Protein AF-0000000075105221 (afdb_homodimer)

InterPro domains:
  IPR057589 PLOD1-3-like, GT domain [PF25342] (56-135)

Structure (mmCIF, N/CA/C/O backbone):
data_AF-0000000075105221-model_v1
#
loop_
_entity.id
_entity.type
_entity.pdbx_description
1 polymer 'PLOD1-3-like GT domain-containing protein'
#
loop_
_atom_site.group_PDB
_atom_site.id
_atom_site.type_symbol
_atom_site.label_atom_id
_atom_site.label_alt_id
_atom_site.label_comp_id
_atom_site.label_asym_id
_atom_site.label_entity_id
_atom_site.label_seq_id
_atom_site.pdbx_PDB_ins_code
_atom_site.Cartn_x
_atom_site.Cartn_y
_atom_site.Cartn_z
_atom_site.occupancy
_atom_site.B_iso_or_equiv
_atom_site.auth_seq_id
_atom_site.auth_comp_id
_atom_site.auth_asym_id
_atom_site.auth_atom_id
_atom_site.pdbx_PDB_model_num
ATOM 1 N N . MET A 1 1 ? -8.367 0.616 -33.906 1 37.06 1 MET A N 1
ATOM 2 C CA . MET A 1 1 ? -8.383 0.169 -32.531 1 37.06 1 MET A CA 1
ATOM 3 C C . MET A 1 1 ? -7.523 -1.08 -32.344 1 37.06 1 MET A C 1
ATOM 5 O O . MET A 1 1 ? -7.695 -2.064 -33.062 1 37.06 1 MET A O 1
ATOM 9 N N . ILE A 1 2 ? -6.281 -0.982 -32.156 1 47 2 ILE A N 1
ATOM 10 C CA . ILE A 1 2 ? -5.488 -2.199 -32.031 1 47 2 ILE A CA 1
ATOM 11 C C . ILE A 1 2 ? -6.273 -3.262 -31.266 1 47 2 ILE A C 1
ATOM 13 O O . ILE A 1 2 ? -6.762 -3.008 -30.172 1 47 2 ILE A O 1
ATOM 17 N N . PRO A 1 3 ? -6.555 -4.254 -31.953 1 72 3 PRO A N 1
ATOM 18 C CA . PRO A 1 3 ? -7.434 -5.23 -31.312 1 72 3 PRO A CA 1
ATOM 19 C C . PRO A 1 3 ? -6.883 -5.734 -29.984 1 72 3 PRO A C 1
ATOM 21 O O . PRO A 1 3 ? -5.672 -5.922 -29.844 1 72 3 PRO A O 1
ATOM 24 N N . GLY A 1 4 ? -7.59 -5.633 -28.906 1 87.56 4 GLY A N 1
ATOM 25 C CA . GLY A 1 4 ? -7.234 -6.094 -27.578 1 87.56 4 GLY A CA 1
ATOM 26 C C . GLY A 1 4 ? -6.957 -7.586 -27.516 1 87.56 4 GLY A C 1
ATOM 27 O O . GLY A 1 4 ? -7.25 -8.312 -28.469 1 87.56 4 GLY A O 1
ATOM 28 N N . PHE A 1 5 ? -6.195 -8.102 -26.688 1 94.69 5 PHE A N 1
ATOM 29 C CA . PHE A 1 5 ? -5.887 -9.508 -26.422 1 94.69 5 PHE A CA 1
ATOM 30 C C . PHE A 1 5 ? -7.164 -10.32 -26.266 1 94.69 5 PHE A C 1
ATOM 32 O O . PHE A 1 5 ? -8.094 -9.891 -25.578 1 94.69 5 PHE A O 1
ATOM 39 N N . VAL A 1 6 ? -7.223 -11.469 -27.031 1 94.75 6 VAL A N 1
ATOM 40 C CA . VAL A 1 6 ? -8.328 -12.406 -26.906 1 94.75 6 VAL A CA 1
ATOM 41 C C . VAL A 1 6 ? -7.801 -13.773 -26.469 1 94.75 6 VAL A C 1
ATOM 43 O O . VAL A 1 6 ? -7.09 -14.438 -27.234 1 94.75 6 VAL A O 1
ATOM 46 N N . PRO A 1 7 ? -8.156 -14.18 -25.328 1 94.69 7 PRO A N 1
ATOM 47 C CA . PRO A 1 7 ? -7.684 -15.492 -24.875 1 94.69 7 PRO A CA 1
ATOM 48 C C . PRO A 1 7 ? -8.227 -16.641 -25.734 1 94.69 7 PRO A C 1
ATOM 50 O O . PRO A 1 7 ? -9.383 -16.609 -26.141 1 94.69 7 PRO A O 1
ATOM 53 N N . ARG A 1 8 ? -7.457 -17.641 -25.984 1 95.19 8 ARG A N 1
ATOM 54 C CA . ARG A 1 8 ? -7.824 -18.812 -26.781 1 95.19 8 ARG A CA 1
ATOM 55 C C . ARG A 1 8 ? -8.562 -19.844 -25.938 1 95.19 8 ARG A C 1
ATOM 57 O O . ARG A 1 8 ? -9.664 -20.266 -26.281 1 95.19 8 ARG A O 1
ATOM 64 N N . LYS A 1 9 ? -7.895 -20.219 -24.891 1 92.12 9 LYS A N 1
ATOM 65 C CA . LYS A 1 9 ? -8.414 -21.25 -24 1 92.12 9 LYS A CA 1
ATOM 66 C C . LYS A 1 9 ? -8.008 -20.969 -22.547 1 92.12 9 LYS A C 1
ATOM 68 O O . LYS A 1 9 ? -6.918 -20.453 -22.297 1 92.12 9 LYS A O 1
ATOM 73 N N . LEU A 1 10 ? -9 -21.297 -21.656 1 93.62 10 LEU A N 1
ATOM 74 C CA . LEU A 1 10 ? -8.703 -21.188 -20.234 1 93.62 10 LEU A CA 1
ATOM 75 C C . LEU A 1 10 ? -8.242 -22.531 -19.672 1 93.62 10 LEU A C 1
ATOM 77 O O . LEU A 1 10 ? -8.891 -23.547 -19.891 1 93.62 10 LEU A O 1
ATOM 81 N N . ARG A 1 11 ? -7.133 -22.531 -18.984 1 93.12 11 ARG A N 1
ATOM 82 C CA . ARG A 1 11 ? -6.559 -23.734 -18.375 1 93.12 11 ARG A CA 1
ATOM 83 C C . ARG A 1 11 ? -6.387 -23.562 -16.875 1 93.12 11 ARG A C 1
ATOM 85 O O . ARG A 1 11 ? -6.121 -22.453 -16.391 1 93.12 11 ARG A O 1
ATOM 92 N N . PHE A 1 12 ? -6.484 -24.656 -16.172 1 93.31 12 PHE A N 1
ATOM 93 C CA . PHE A 1 12 ? -6.332 -24.672 -14.727 1 93.31 12 PHE A CA 1
ATOM 94 C C . PHE A 1 12 ? -5.121 -25.5 -14.32 1 93.31 12 PHE A C 1
ATOM 96 O O . PHE A 1 12 ? -4.953 -26.625 -14.781 1 93.31 12 PHE A O 1
ATOM 103 N N . LEU A 1 13 ? -4.309 -24.859 -13.516 1 95 13 LEU A N 1
ATOM 104 C CA . LEU A 1 13 ? -3.031 -25.469 -13.156 1 95 13 LEU A CA 1
ATOM 105 C C . LEU A 1 13 ? -2.777 -25.344 -11.656 1 95 13 LEU A C 1
ATOM 107 O O . LEU A 1 13 ? -3.119 -24.344 -11.039 1 95 13 LEU A O 1
ATOM 111 N N . THR A 1 14 ? -2.252 -26.406 -11.047 1 93.75 14 THR A N 1
ATOM 112 C CA . THR A 1 14 ? -1.795 -26.344 -9.664 1 93.75 14 THR A CA 1
ATOM 113 C C . THR A 1 14 ? -0.532 -27.188 -9.477 1 93.75 14 THR A C 1
ATOM 115 O O . THR A 1 14 ? -0.068 -27.844 -10.406 1 93.75 14 THR A O 1
ATOM 118 N N . LEU A 1 15 ? 0.115 -27 -8.359 1 92 15 LEU A N 1
ATOM 119 C CA . LEU A 1 15 ? 1.214 -27.859 -7.941 1 92 15 LEU A CA 1
ATOM 120 C C . LEU A 1 15 ? 0.871 -28.578 -6.645 1 92 15 LEU A C 1
ATOM 122 O O . LEU A 1 15 ? 0.549 -27.938 -5.637 1 92 15 LEU A O 1
ATOM 126 N N . ALA A 1 16 ? 0.921 -29.812 -6.668 1 89.12 16 ALA A N 1
ATOM 127 C CA . ALA A 1 16 ? 0.623 -30.641 -5.5 1 89.12 16 ALA A CA 1
ATOM 128 C C . ALA A 1 16 ? 1.692 -31.703 -5.293 1 89.12 16 ALA A C 1
ATOM 130 O O . ALA A 1 16 ? 1.478 -32.875 -5.609 1 89.12 16 ALA A O 1
ATOM 131 N N . ASP A 1 17 ? 2.777 -31.344 -4.625 1 78.12 17 ASP A N 1
ATOM 132 C CA . ASP A 1 17 ? 3.885 -32.281 -4.445 1 78.12 17 ASP A CA 1
ATOM 133 C C . ASP A 1 17 ? 3.646 -33.188 -3.242 1 78.12 17 ASP A C 1
ATOM 135 O O . ASP A 1 17 ? 4.461 -34.062 -2.953 1 78.12 17 ASP A O 1
ATOM 139 N N . ASN A 1 18 ? 2.602 -32.906 -2.496 1 74.88 18 ASN A N 1
ATOM 140 C CA . ASN A 1 18 ? 2.158 -33.781 -1.407 1 74.88 18 ASN A CA 1
ATOM 141 C C . ASN A 1 18 ? 0.746 -34.312 -1.648 1 74.88 18 ASN A C 1
ATOM 143 O O . ASN A 1 18 ? -0.181 -33.531 -1.87 1 74.88 18 ASN A O 1
ATOM 147 N N . PRO A 1 19 ? 0.778 -35.688 -1.646 1 72.12 19 PRO A N 1
ATOM 148 C CA . PRO A 1 19 ? -0.562 -36.219 -1.884 1 72.12 19 PRO A CA 1
ATOM 149 C C . PRO A 1 19 ? -1.509 -36 -0.708 1 72.12 19 PRO A C 1
ATOM 151 O O . PRO A 1 19 ? -1.318 -36.562 0.365 1 72.12 19 PRO A O 1
ATOM 154 N N . ARG A 1 20 ? -2.248 -34.938 -0.75 1 77.5 20 ARG A N 1
ATOM 155 C CA . ARG A 1 20 ? -3.279 -34.656 0.242 1 77.5 20 ARG A CA 1
ATOM 156 C C . ARG A 1 20 ? -4.672 -34.719 -0.382 1 77.5 20 ARG A C 1
ATOM 158 O O . ARG A 1 20 ? -4.852 -34.344 -1.544 1 77.5 20 ARG A O 1
ATOM 165 N N . PRO A 1 21 ? -5.586 -35.219 0.44 1 75.81 21 PRO A N 1
ATOM 166 C CA . PRO A 1 21 ? -6.926 -35.344 -0.131 1 75.81 21 PRO A CA 1
ATOM 167 C C . PRO A 1 21 ? -7.559 -34 -0.461 1 75.81 21 PRO A C 1
ATOM 169 O O . PRO A 1 21 ? -8.516 -33.938 -1.237 1 75.81 21 PRO A O 1
ATOM 172 N N . ASP A 1 22 ? -7 -32.938 0.027 1 76.5 22 ASP A N 1
ATOM 173 C CA . ASP A 1 22 ? -7.566 -31.594 -0.161 1 76.5 22 ASP A CA 1
ATOM 174 C C . ASP A 1 22 ? -7.527 -31.188 -1.632 1 76.5 22 ASP A C 1
ATOM 176 O O . ASP A 1 22 ? -8.281 -30.312 -2.057 1 76.5 22 ASP A O 1
ATOM 180 N N . ILE A 1 23 ? -6.754 -31.875 -2.379 1 82.38 23 ILE A N 1
ATOM 181 C CA . ILE A 1 23 ? -6.66 -31.578 -3.803 1 82.38 23 ILE A CA 1
ATOM 182 C C . ILE A 1 23 ? -7.98 -31.906 -4.492 1 82.38 23 ILE A C 1
ATOM 184 O O . ILE A 1 23 ? -8.328 -31.312 -5.508 1 82.38 23 ILE A O 1
ATOM 188 N N . CYS A 1 24 ? -8.656 -32.844 -3.889 1 80.06 24 CYS A N 1
ATOM 189 C CA . CYS A 1 24 ? -9.914 -33.281 -4.473 1 80.06 24 CYS A CA 1
ATOM 190 C C . CYS A 1 24 ? -10.945 -32.188 -4.516 1 80.06 24 CYS A C 1
ATOM 192 O O . CYS A 1 24 ? -11.734 -32.094 -5.453 1 80.06 24 CYS A O 1
ATOM 194 N N . LEU A 1 25 ? -10.906 -31.375 -3.545 1 78.94 25 LEU A N 1
ATOM 195 C CA . LEU A 1 25 ? -11.836 -30.25 -3.504 1 78.94 25 LEU A CA 1
ATOM 196 C C . LEU A 1 25 ? -11.555 -29.266 -4.637 1 78.94 25 LEU A C 1
ATOM 198 O O . LEU A 1 25 ? -12.477 -28.828 -5.324 1 78.94 25 LEU A O 1
ATOM 202 N N . LEU A 1 26 ? -10.352 -28.922 -4.801 1 82.88 26 LEU A N 1
ATOM 203 C CA . LEU A 1 26 ? -9.961 -28.016 -5.875 1 82.88 26 LEU A CA 1
ATOM 204 C C . LEU A 1 26 ? -10.281 -28.625 -7.238 1 82.88 26 LEU A C 1
ATOM 206 O O . LEU A 1 26 ? -10.883 -27.953 -8.094 1 82.88 26 LEU A O 1
ATOM 210 N N . ALA A 1 27 ? -9.961 -29.812 -7.395 1 81.38 27 ALA A N 1
ATOM 211 C CA . ALA A 1 27 ? -10.211 -30.5 -8.664 1 81.38 27 ALA A CA 1
ATOM 212 C C . ALA A 1 27 ? -11.703 -30.578 -8.961 1 81.38 27 ALA A C 1
ATOM 214 O O . ALA A 1 27 ? -12.141 -30.297 -10.078 1 81.38 27 ALA A O 1
ATOM 215 N N . ALA A 1 28 ? -12.406 -30.922 -7.996 1 77 28 ALA A N 1
ATOM 216 C CA . ALA A 1 28 ? -13.852 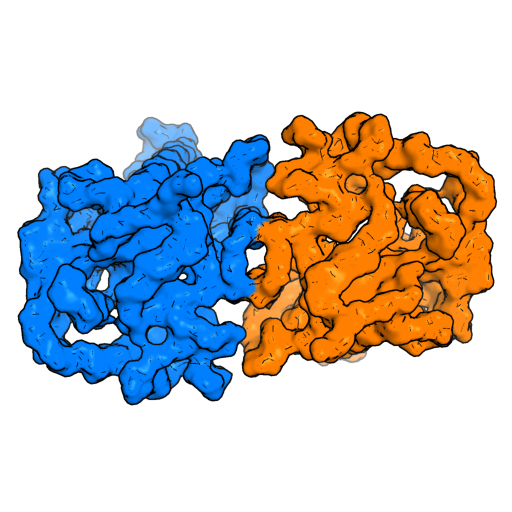-31.047 -8.148 1 77 28 ALA A CA 1
ATOM 217 C C . ALA A 1 28 ? -14.492 -29.703 -8.469 1 77 28 ALA A C 1
ATOM 219 O O . ALA A 1 28 ? -15.438 -29.625 -9.258 1 77 28 ALA A O 1
ATOM 220 N N . SER A 1 29 ? -14.008 -28.766 -7.848 1 75.56 29 SER A N 1
ATOM 221 C CA . SER A 1 29 ? -14.578 -27.422 -8.047 1 75.56 29 SER A CA 1
ATOM 222 C C . SER A 1 29 ? -14.281 -26.906 -9.453 1 75.56 29 SER A C 1
ATOM 224 O O . SER A 1 29 ? -15.117 -26.219 -10.055 1 75.56 29 SER A O 1
ATOM 226 N N . VAL A 1 30 ? -13.203 -27.188 -9.961 1 74.75 30 VAL A N 1
ATOM 227 C CA . VAL A 1 30 ? -12.828 -26.797 -11.312 1 74.75 30 VAL A CA 1
ATOM 228 C C . VAL A 1 30 ? -13.641 -27.594 -12.328 1 74.75 30 VAL A C 1
ATOM 230 O O . VAL A 1 30 ? -14.109 -27.047 -13.328 1 74.75 30 VAL A O 1
ATOM 233 N N . PHE A 1 31 ? -13.836 -28.812 -12.008 1 69.44 31 PHE A N 1
ATOM 234 C CA . PHE A 1 31 ? -14.547 -29.719 -12.898 1 69.44 31 PHE A CA 1
ATOM 235 C C . PHE A 1 31 ? -16.016 -29.344 -12.992 1 69.44 31 PHE A C 1
ATOM 237 O O . PHE A 1 31 ? -16.641 -29.5 -14.047 1 69.44 31 PHE A O 1
ATOM 244 N N . ALA A 1 32 ? -16.609 -28.891 -11.977 1 59.38 32 ALA A N 1
ATOM 245 C CA . ALA A 1 32 ? -18.047 -28.672 -11.844 1 59.38 32 ALA A CA 1
ATOM 246 C C . ALA A 1 32 ? -18.516 -27.562 -12.789 1 59.38 32 ALA A C 1
ATOM 248 O O . ALA A 1 32 ? -19.656 -27.562 -13.234 1 59.38 32 ALA A O 1
ATOM 249 N N . TYR A 1 33 ? -17.891 -26.625 -12.93 1 55.5 33 TYR A N 1
ATOM 250 C CA . TYR A 1 33 ? -18.422 -25.516 -13.727 1 55.5 33 TYR A CA 1
ATOM 251 C C . TYR A 1 33 ? -18.25 -25.781 -15.211 1 55.5 33 TYR A C 1
ATOM 253 O O . TYR A 1 33 ? -19.141 -25.5 -16.016 1 55.5 33 TYR A O 1
ATOM 261 N N . GLU A 1 34 ? -16.984 -26.078 -15.672 1 52.94 34 GLU A N 1
ATOM 262 C CA . GLU A 1 34 ? -16.875 -26.344 -17.094 1 52.94 34 GLU A CA 1
ATOM 263 C C . GLU A 1 34 ? -16.578 -27.812 -17.375 1 52.94 34 GLU A C 1
ATOM 265 O O . GLU A 1 34 ? -15.531 -28.328 -16.969 1 52.94 34 GLU A O 1
ATOM 270 N N . SER A 1 35 ? -17.594 -28.578 -17.641 1 53.22 35 SER A N 1
ATOM 271 C CA . SER A 1 35 ? -17.406 -30 -17.938 1 53.22 35 SER A CA 1
ATOM 272 C C . SER A 1 35 ? -16.125 -30.234 -18.734 1 53.22 35 SER A C 1
ATOM 274 O O . SER A 1 35 ? -15.562 -31.328 -18.703 1 53.22 35 SER A O 1
ATOM 276 N N . SER A 1 36 ? -15.672 -29.125 -19.281 1 62.28 36 SER A N 1
ATOM 277 C CA . SER A 1 36 ? -14.516 -29.375 -20.156 1 62.28 36 SER A CA 1
ATOM 278 C C . SER A 1 36 ? -13.227 -28.875 -19.516 1 62.28 36 SER A C 1
ATOM 280 O O . SER A 1 36 ? -12.141 -29.094 -20.047 1 62.28 36 SER A O 1
ATOM 282 N N . SER A 1 37 ? -13.391 -28.422 -18.234 1 75.81 37 SER A N 1
ATOM 283 C CA . SER A 1 37 ? -12.156 -27.922 -17.641 1 75.81 37 SER A CA 1
ATOM 284 C C . SER A 1 37 ? -11.562 -28.953 -16.688 1 75.81 37 SER A C 1
ATOM 286 O O . SER A 1 37 ? -12.281 -29.562 -15.898 1 75.81 37 SER A O 1
ATOM 288 N N . VAL A 1 38 ? -10.391 -29.312 -16.906 1 85.56 38 VAL A N 1
ATOM 289 C CA . VAL A 1 38 ? -9.672 -30.266 -16.078 1 85.56 38 VAL A CA 1
ATOM 290 C C . VAL A 1 38 ? -8.516 -29.562 -15.359 1 85.56 38 VAL A C 1
ATOM 292 O O . VAL A 1 38 ? -7.805 -28.75 -15.953 1 85.56 38 VAL A O 1
ATOM 295 N N . LEU A 1 39 ? -8.445 -29.906 -14.07 1 91.25 39 LEU A N 1
ATOM 296 C CA . LEU A 1 39 ? -7.312 -29.391 -13.297 1 91.25 39 LEU A CA 1
ATOM 297 C C . LEU A 1 39 ? -6.027 -30.125 -13.672 1 91.25 39 LEU A C 1
ATOM 299 O O . LEU A 1 39 ? -5.949 -31.344 -13.57 1 91.25 39 LEU A O 1
ATOM 303 N N . ASN A 1 40 ? -5.059 -29.359 -14.227 1 94.31 40 ASN A N 1
ATOM 304 C CA . ASN A 1 40 ? -3.721 -29.906 -14.438 1 94.31 40 ASN A CA 1
ATOM 305 C C . ASN A 1 40 ? -2.877 -29.812 -13.172 1 94.31 40 ASN A C 1
ATOM 307 O O . ASN A 1 40 ? -2.744 -28.75 -12.578 1 94.31 40 ASN A O 1
ATOM 311 N N . VAL A 1 41 ? -2.297 -30.938 -12.758 1 94.38 41 VAL A N 1
ATOM 312 C CA . VAL A 1 41 ? -1.567 -30.984 -11.492 1 94.38 41 VAL A CA 1
ATOM 313 C C . VAL A 1 41 ? -0.091 -31.281 -11.766 1 94.38 41 VAL A C 1
ATOM 315 O O . VAL A 1 41 ? 0.251 -32.312 -12.367 1 94.38 41 VAL A O 1
ATOM 318 N N . LEU A 1 42 ? 0.768 -30.375 -11.305 1 94.56 42 LEU A N 1
ATOM 319 C CA . LEU A 1 42 ? 2.215 -30.547 -11.375 1 94.56 42 LEU A CA 1
ATOM 320 C C . LEU A 1 42 ? 2.756 -31.172 -10.094 1 94.56 42 LEU A C 1
ATOM 322 O O . LEU A 1 42 ? 2.205 -30.953 -9.016 1 94.56 42 LEU A O 1
ATOM 326 N N . GLY A 1 43 ? 3.844 -31.891 -10.289 1 90.75 43 GLY A N 1
ATOM 327 C CA . GLY A 1 43 ? 4.578 -32.406 -9.148 1 90.75 43 GLY A CA 1
ATOM 328 C C . GLY A 1 43 ? 3.76 -33.344 -8.289 1 90.75 43 GLY A C 1
ATOM 329 O O . GLY A 1 43 ? 4.066 -33.562 -7.109 1 90.75 43 GLY A O 1
ATOM 330 N N . TRP A 1 44 ? 2.75 -33.875 -8.836 1 88.94 44 TRP A N 1
ATOM 331 C CA . TRP A 1 44 ? 1.821 -34.719 -8.109 1 88.94 44 TRP A CA 1
ATOM 332 C C . TRP A 1 44 ? 2.553 -35.906 -7.473 1 88.94 44 TRP A C 1
ATOM 334 O O . TRP A 1 44 ? 3.408 -36.531 -8.109 1 88.94 44 TRP A O 1
ATOM 344 N N . ASN A 1 45 ? 2.133 -36.188 -6.168 1 85.12 45 ASN A N 1
ATOM 345 C CA . ASN A 1 45 ? 2.52 -37.406 -5.48 1 85.12 45 ASN A CA 1
ATOM 346 C C . ASN A 1 45 ? 4.031 -37.594 -5.488 1 85.12 45 ASN A C 1
ATOM 348 O O . ASN A 1 45 ? 4.523 -38.656 -5.906 1 85.12 45 ASN A O 1
ATOM 352 N N . TYR A 1 46 ? 4.762 -36.5 -5.238 1 83.94 46 TYR A N 1
ATOM 353 C CA . TYR A 1 46 ? 6.203 -36.469 -5.016 1 83.94 46 TYR A CA 1
ATOM 354 C C . TYR A 1 46 ? 6.961 -36.75 -6.309 1 83.94 46 TYR A C 1
ATOM 356 O O . TYR A 1 46 ? 7.969 -37.469 -6.309 1 83.94 46 TYR A O 1
ATOM 364 N N . SER A 1 47 ? 6.445 -36.344 -7.363 1 87.88 47 SER A N 1
ATOM 365 C CA . SER A 1 47 ? 7.148 -36.469 -8.633 1 87.88 47 SER A CA 1
ATOM 366 C C . SER A 1 47 ? 8.539 -35.844 -8.57 1 87.88 47 SER A C 1
ATOM 368 O O . SER A 1 47 ? 8.703 -34.75 -8.016 1 87.88 47 SER A O 1
ATOM 370 N N . SER A 1 48 ? 9.5 -36.5 -9.156 1 87.06 48 SER A N 1
ATOM 371 C CA . SER A 1 48 ? 10.867 -36 -9.211 1 87.06 48 SER A CA 1
ATOM 372 C C . SER A 1 48 ? 11.289 -35.688 -10.641 1 87.06 48 SER A C 1
ATOM 374 O O . SER A 1 48 ? 12.383 -35.156 -10.875 1 87.06 48 SER A O 1
ATOM 376 N N . THR A 1 49 ? 10.375 -36.062 -11.578 1 91.25 49 THR A N 1
ATOM 377 C CA . THR A 1 49 ? 10.656 -35.812 -12.992 1 91.25 49 THR A CA 1
ATOM 378 C C . THR A 1 49 ? 9.531 -35.031 -13.641 1 91.25 49 THR A C 1
ATOM 380 O O . THR A 1 49 ? 8.367 -35.156 -13.273 1 91.25 49 THR A O 1
ATOM 383 N N . PHE A 1 50 ? 9.922 -34.25 -14.633 1 95.06 50 PHE A N 1
ATOM 384 C CA . PHE A 1 50 ? 8.953 -33.5 -15.414 1 95.06 50 PHE A CA 1
ATOM 385 C C . PHE A 1 50 ? 8.258 -34.406 -16.422 1 95.06 50 PHE A C 1
ATOM 387 O O . PHE A 1 50 ? 8.594 -35.594 -16.531 1 95.06 50 PHE A O 1
ATOM 394 N N . PHE A 1 51 ? 7.289 -33.844 -17.125 1 95.81 51 PHE A N 1
ATOM 395 C CA . PHE A 1 51 ? 6.473 -34.656 -18.031 1 95.81 51 PHE A CA 1
ATOM 396 C C . PHE A 1 51 ? 7.316 -35.188 -19.188 1 95.81 51 PHE A C 1
ATOM 398 O O . PHE A 1 51 ? 6.926 -36.156 -19.859 1 95.81 51 PHE A O 1
ATOM 405 N N . ASP A 1 52 ? 8.469 -34.594 -19.5 1 96.31 52 ASP A N 1
ATOM 406 C CA . ASP A 1 52 ? 9.305 -35.031 -20.609 1 96.31 52 ASP A CA 1
ATOM 407 C C . ASP A 1 52 ? 10.43 -35.938 -20.125 1 96.31 52 ASP A C 1
ATOM 409 O O . ASP A 1 52 ? 11.344 -36.281 -20.875 1 96.31 52 ASP A O 1
ATOM 413 N N . GLY A 1 53 ? 10.477 -36.25 -18.922 1 94.06 53 GLY A N 1
ATOM 414 C CA . GLY A 1 53 ? 11.43 -37.188 -18.359 1 94.06 53 GLY A CA 1
ATOM 415 C C . GLY A 1 53 ? 12.664 -36.531 -17.781 1 94.06 53 GLY A C 1
ATOM 416 O O . GLY A 1 53 ? 13.438 -37.156 -17.078 1 94.06 53 GLY A O 1
ATOM 417 N N . THR A 1 54 ? 12.805 -35.281 -17.969 1 94.56 54 THR A N 1
ATOM 418 C CA . THR A 1 54 ? 13.953 -34.562 -17.422 1 94.56 54 THR A CA 1
ATOM 419 C C . THR A 1 54 ? 13.719 -34.219 -15.961 1 94.56 54 THR A C 1
ATOM 421 O O . THR A 1 54 ? 12.617 -34.406 -15.438 1 94.56 54 THR A O 1
ATOM 424 N N . THR A 1 55 ? 14.773 -33.781 -15.242 1 90.44 55 THR A N 1
ATOM 425 C CA . THR A 1 55 ? 14.703 -33.469 -13.812 1 90.44 55 THR A CA 1
ATOM 426 C C . THR A 1 55 ? 15.523 -32.219 -13.477 1 90.44 55 THR A C 1
ATOM 428 O O . THR A 1 55 ? 16.344 -31.781 -14.273 1 90.44 55 THR A O 1
ATOM 431 N N . CYS A 1 56 ? 15.195 -31.609 -12.367 1 84.56 56 CYS A N 1
ATOM 432 C CA . CYS A 1 56 ? 15.992 -30.5 -11.859 1 84.56 56 CYS A CA 1
ATOM 433 C C . CYS A 1 56 ? 16.984 -30.969 -10.805 1 84.56 56 CYS A C 1
ATOM 435 O O . CYS A 1 56 ? 17.516 -30.172 -10.039 1 84.56 56 CYS A O 1
ATOM 437 N N . GLY A 1 57 ? 17.172 -32.188 -10.719 1 79.06 57 GLY A N 1
ATOM 438 C CA . GLY A 1 57 ? 18.141 -32.781 -9.797 1 79.06 57 GLY A CA 1
ATOM 439 C C . GLY A 1 57 ? 17.766 -32.562 -8.344 1 79.06 57 GLY A C 1
ATOM 440 O O . GLY A 1 57 ? 16.641 -32.875 -7.938 1 79.06 57 GLY A O 1
ATOM 441 N N . GLN A 1 58 ? 18.703 -31.984 -7.609 1 69.94 58 GLN A N 1
ATOM 442 C CA . GLN A 1 58 ? 18.484 -31.781 -6.184 1 69.94 58 GLN A CA 1
ATOM 443 C C . GLN A 1 58 ? 17.344 -30.812 -5.93 1 69.94 58 GLN A C 1
ATOM 445 O O . GLN A 1 58 ? 16.672 -30.875 -4.898 1 69.94 58 GLN A O 1
ATOM 450 N N . GLY A 1 59 ? 17.156 -29.953 -6.84 1 70.69 59 GLY A N 1
ATOM 451 C CA . GLY A 1 59 ? 16.078 -29 -6.723 1 70.69 59 GLY A CA 1
ATOM 452 C C . GLY A 1 59 ? 14.703 -29.641 -6.781 1 70.69 59 GLY A C 1
ATOM 453 O O . GLY A 1 59 ? 13.711 -29.047 -6.34 1 70.69 59 GLY A O 1
ATOM 454 N N . CYS A 1 60 ? 14.633 -30.828 -7.34 1 71.06 60 CYS A N 1
ATOM 455 C CA . CYS A 1 60 ? 13.375 -31.562 -7.504 1 71.06 60 CYS A CA 1
ATOM 456 C C . CYS A 1 60 ? 13.227 -32.625 -6.434 1 71.06 60 CYS A C 1
ATOM 458 O O . CYS A 1 60 ? 12.25 -33.375 -6.445 1 71.06 60 CYS A O 1
ATOM 460 N N . ALA A 1 61 ? 14.289 -32.781 -5.578 1 64 61 ALA A N 1
ATOM 461 C CA . ALA A 1 61 ? 14.25 -33.875 -4.609 1 64 61 ALA A CA 1
ATOM 462 C C . ALA A 1 61 ? 13.164 -33.625 -3.562 1 64 61 ALA A C 1
ATOM 464 O O . ALA A 1 61 ? 12.938 -32.5 -3.139 1 64 61 ALA A O 1
ATOM 465 N N . ASP A 1 62 ? 12.273 -34.688 -3.379 1 59.31 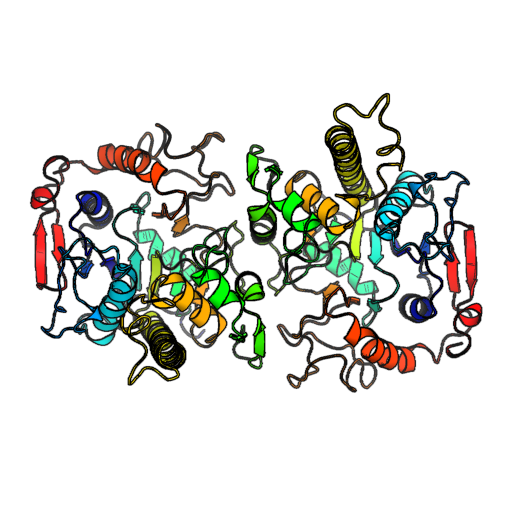62 ASP A N 1
ATOM 466 C CA . ASP A 1 62 ? 11.156 -34.625 -2.443 1 59.31 62 ASP A CA 1
ATOM 467 C C . ASP A 1 62 ? 11.648 -34.531 -1.001 1 59.31 62 ASP A C 1
ATOM 469 O O . ASP A 1 62 ? 12.789 -34.938 -0.705 1 59.31 62 ASP A O 1
ATOM 473 N N . LYS A 1 63 ? 10.82 -33.875 -0.02 1 54.75 63 LYS A N 1
ATOM 474 C CA . LYS A 1 63 ? 11.023 -33.906 1.425 1 54.75 63 LYS A CA 1
ATOM 475 C C . LYS A 1 63 ? 11.07 -35.344 1.937 1 54.75 63 LYS A C 1
ATOM 477 O O . LYS A 1 63 ? 10.039 -35.906 2.271 1 54.75 63 LYS A O 1
ATOM 482 N N . ARG A 1 64 ? 11.727 -36.344 1.522 1 47.91 64 ARG A N 1
ATOM 483 C CA . ARG A 1 64 ? 11.438 -37.656 2.094 1 47.91 64 ARG A CA 1
ATOM 484 C C . ARG A 1 64 ? 11.734 -37.688 3.59 1 47.91 64 ARG A C 1
ATOM 486 O O . ARG A 1 64 ? 11 -38.312 4.363 1 47.91 64 ARG A O 1
ATOM 493 N N . ASP A 1 65 ? 12.898 -37.469 3.953 1 45.12 65 ASP A N 1
ATOM 494 C CA . ASP A 1 65 ? 13.344 -37.938 5.27 1 45.12 65 ASP A CA 1
ATOM 495 C C . ASP A 1 65 ? 13.109 -36.844 6.324 1 45.12 65 ASP A C 1
ATOM 497 O O . ASP A 1 65 ? 13.867 -36.75 7.293 1 45.12 65 ASP A O 1
ATOM 501 N N . GLY A 1 66 ? 12.055 -36.25 6.414 1 44.53 66 GLY A N 1
ATOM 502 C CA . GLY A 1 66 ? 11.688 -35.469 7.578 1 44.53 66 GLY A CA 1
ATOM 503 C C . GLY A 1 66 ? 12.367 -34.125 7.621 1 44.53 66 GLY A C 1
ATOM 504 O O . GLY A 1 66 ? 12.172 -33.344 8.562 1 44.53 66 GLY A O 1
ATOM 505 N N . LYS A 1 67 ? 13.477 -34.062 7.102 1 43.84 67 LYS A N 1
ATOM 506 C CA . LYS A 1 67 ? 14.188 -32.812 7.273 1 43.84 67 LYS A CA 1
ATOM 507 C C . LYS A 1 67 ? 13.562 -31.703 6.418 1 43.84 67 LYS A C 1
ATOM 509 O O . LYS A 1 67 ? 13.234 -31.922 5.25 1 43.84 67 LYS A O 1
ATOM 514 N N . GLN A 1 68 ? 12.789 -30.672 6.918 1 44.38 68 GLN A N 1
ATOM 515 C CA . GLN A 1 68 ? 11.883 -29.578 6.582 1 44.38 68 GLN A CA 1
ATOM 516 C C . GLN A 1 68 ? 12.531 -28.609 5.602 1 44.38 68 GLN A C 1
ATOM 518 O O . GLN A 1 68 ? 12.836 -27.469 5.961 1 44.38 68 GLN A O 1
ATOM 523 N N . TYR A 1 69 ? 13.32 -29.078 4.656 1 44.47 69 TYR A N 1
ATOM 524 C CA . TYR A 1 69 ? 13.898 -28.031 3.82 1 44.47 69 TYR A CA 1
ATOM 525 C C . TYR A 1 69 ? 12.844 -27.438 2.893 1 44.47 69 TYR A C 1
ATOM 527 O O . TYR A 1 69 ? 11.914 -28.125 2.475 1 44.47 69 TYR A O 1
ATOM 535 N N . ARG A 1 70 ? 12.531 -26.203 3.031 1 49.06 70 ARG A N 1
ATOM 536 C CA . ARG A 1 70 ? 11.609 -25.422 2.217 1 49.06 70 ARG A CA 1
ATOM 537 C C . ARG A 1 70 ? 11.797 -25.719 0.733 1 49.06 70 ARG A C 1
ATOM 539 O O . ARG A 1 70 ? 11.664 -24.828 -0.108 1 49.06 70 ARG A O 1
ATOM 546 N N . HIS A 1 71 ? 12.141 -26.906 0.276 1 57.47 71 HIS A N 1
ATOM 547 C CA . HIS A 1 71 ? 12.266 -27.516 -1.04 1 57.47 71 HIS A CA 1
ATOM 548 C C . HIS A 1 71 ? 10.969 -27.375 -1.836 1 57.47 71 HIS A C 1
ATOM 550 O O . HIS A 1 71 ? 11 -27.25 -3.061 1 57.47 71 HIS A O 1
ATOM 556 N N . GLY A 1 72 ? 10.008 -27.109 -1.08 1 61.84 72 GLY A N 1
ATOM 557 C CA . GLY A 1 72 ? 8.734 -27.016 -1.775 1 61.84 72 GLY A CA 1
ATOM 558 C C . GLY A 1 72 ? 8.586 -25.75 -2.6 1 61.84 72 GLY A C 1
ATOM 559 O O . GLY A 1 72 ? 8.086 -25.797 -3.725 1 61.84 72 GLY A O 1
ATOM 560 N N . GLN A 1 73 ? 9.109 -24.703 -2.188 1 70.38 73 GLN A N 1
ATOM 561 C CA . GLN A 1 73 ? 8.984 -23.438 -2.914 1 70.38 73 GLN A CA 1
ATOM 562 C C . GLN A 1 73 ? 9.898 -23.406 -4.137 1 70.38 73 GLN A C 1
ATOM 564 O O . GLN A 1 73 ? 9.516 -22.891 -5.188 1 70.38 73 GLN A O 1
ATOM 569 N N . GLN A 1 74 ? 10.992 -24 -3.984 1 75.12 74 GLN A N 1
ATOM 570 C CA . GLN A 1 74 ? 11.875 -24.109 -5.141 1 75.12 74 GLN A CA 1
ATOM 571 C C . GLN A 1 74 ? 11.281 -25.047 -6.195 1 75.12 74 GLN A C 1
ATOM 573 O O . GLN A 1 74 ? 11.383 -24.766 -7.395 1 75.12 74 GLN A O 1
ATOM 578 N N . LYS A 1 75 ? 10.789 -26.078 -5.691 1 81.69 75 LYS A N 1
ATOM 579 C CA . LYS A 1 75 ? 10.156 -27.031 -6.602 1 81.69 75 LYS A CA 1
ATOM 580 C C . LYS A 1 75 ? 9.078 -26.344 -7.438 1 81.69 75 LYS A C 1
ATOM 582 O O . LYS A 1 75 ? 8.977 -26.578 -8.641 1 81.69 75 LYS A O 1
ATOM 587 N N . LYS A 1 76 ? 8.297 -25.531 -6.809 1 87.38 76 LYS A N 1
ATOM 588 C CA . LYS A 1 76 ? 7.246 -24.781 -7.492 1 87.38 76 LYS A CA 1
ATOM 589 C C . LYS A 1 76 ? 7.809 -24.016 -8.68 1 87.38 76 LYS A C 1
ATOM 591 O O . LYS A 1 76 ? 7.254 -24.062 -9.781 1 87.38 76 LYS A O 1
ATOM 596 N N . LEU A 1 77 ? 8.891 -23.406 -8.516 1 89.31 77 LEU A N 1
ATOM 597 C CA . LEU A 1 77 ? 9.477 -22.578 -9.562 1 89.31 77 LEU A CA 1
ATOM 598 C C . LEU A 1 77 ? 9.992 -23.438 -10.711 1 89.31 77 LEU A C 1
ATOM 600 O O . LEU A 1 77 ? 9.805 -23.078 -11.883 1 89.31 77 LEU A O 1
ATOM 604 N N . HIS A 1 78 ? 10.586 -24.516 -10.406 1 90 78 HIS A N 1
ATOM 605 C CA . HIS A 1 78 ? 11.102 -25.406 -11.438 1 90 78 HIS A CA 1
ATOM 606 C C . HIS A 1 78 ? 9.969 -26.016 -12.258 1 90 78 HIS A C 1
ATOM 608 O O . HIS A 1 78 ? 10.055 -26.078 -13.484 1 90 78 HIS A O 1
ATOM 614 N N . TRP A 1 79 ? 9.016 -26.484 -11.57 1 93.25 79 TRP A N 1
ATOM 615 C CA . TRP A 1 79 ? 7.906 -27.141 -12.266 1 93.25 79 TRP A CA 1
ATOM 616 C C . TRP A 1 79 ? 7.148 -26.141 -13.133 1 93.25 79 TRP A C 1
ATOM 618 O O . TRP A 1 79 ? 6.789 -26.438 -14.273 1 93.25 79 TRP A O 1
ATOM 628 N N . LEU A 1 80 ? 6.883 -24.938 -12.617 1 95.69 80 LEU A N 1
ATOM 629 C CA . LEU A 1 80 ? 6.191 -23.906 -13.391 1 95.69 80 LEU A CA 1
ATOM 630 C C . LEU A 1 80 ? 7.008 -23.516 -14.617 1 95.69 80 LEU A C 1
ATOM 632 O O . LEU A 1 80 ? 6.477 -23.453 -15.734 1 95.69 80 LEU A O 1
ATOM 636 N N . SER A 1 81 ? 8.242 -23.25 -14.391 1 94.88 81 SER A N 1
ATOM 637 C CA . SER A 1 81 ? 9.102 -22.844 -15.5 1 94.88 81 SER A CA 1
ATOM 638 C C . SER A 1 81 ? 9.133 -23.922 -16.594 1 94.88 81 SER A C 1
ATOM 640 O O . SER A 1 81 ? 9 -23.609 -17.766 1 94.88 81 SER A O 1
ATOM 642 N N . HIS A 1 82 ? 9.328 -25.109 -16.156 1 96.19 82 HIS A N 1
ATOM 643 C CA . HIS A 1 82 ? 9.398 -26.203 -17.125 1 96.19 82 HIS A CA 1
ATOM 644 C C . HIS A 1 82 ? 8.078 -26.359 -17.875 1 96.19 82 HIS A C 1
ATOM 646 O O . HIS A 1 82 ? 8.07 -26.484 -19.109 1 96.19 82 HIS A O 1
ATOM 652 N N . TYR A 1 83 ? 6.973 -26.359 -17.156 1 97.62 83 TYR A N 1
ATOM 653 C CA . TYR A 1 83 ? 5.652 -26.516 -17.75 1 97.62 83 TYR A CA 1
ATOM 654 C C . TYR A 1 83 ? 5.398 -25.469 -18.812 1 97.62 83 TYR A C 1
ATOM 656 O O . TYR A 1 83 ? 4.98 -25.797 -19.938 1 97.62 83 TYR A O 1
ATOM 664 N N . PHE A 1 84 ? 5.703 -24.25 -18.547 1 98.12 84 PHE A N 1
ATOM 665 C CA . PHE A 1 84 ? 5.375 -23.156 -19.453 1 98.12 84 PHE A CA 1
ATOM 666 C C . PHE A 1 84 ? 6.367 -23.094 -20.609 1 98.12 84 PHE A C 1
ATOM 668 O O . PHE A 1 84 ? 6 -22.734 -21.734 1 98.12 84 PHE A O 1
ATOM 675 N N . GLU A 1 85 ? 7.555 -23.469 -20.391 1 97.81 85 GLU A N 1
ATOM 676 C CA . GLU A 1 85 ? 8.578 -23.359 -21.422 1 97.81 85 GLU A CA 1
ATOM 677 C C . GLU A 1 85 ? 8.508 -24.547 -22.391 1 97.81 85 GLU A C 1
ATOM 679 O O . GLU A 1 85 ? 8.805 -24.422 -23.578 1 97.81 85 GLU A O 1
ATOM 684 N N . LYS A 1 86 ? 8.141 -25.688 -21.844 1 97.38 86 LYS A N 1
ATOM 685 C CA . LYS A 1 86 ? 8.398 -26.891 -22.625 1 97.38 86 LYS A CA 1
ATOM 686 C C . LYS A 1 86 ? 7.094 -27.562 -23.047 1 97.38 86 LYS A C 1
ATOM 688 O O . LYS A 1 86 ? 7.09 -28.438 -23.922 1 97.38 86 LYS A O 1
ATOM 693 N N . ASN A 1 87 ? 6.035 -27.219 -22.422 1 96.88 87 ASN A N 1
ATOM 694 C CA . ASN A 1 87 ? 4.785 -27.891 -22.781 1 96.88 87 ASN A CA 1
ATOM 695 C C . ASN A 1 87 ? 4.332 -27.516 -24.188 1 96.88 87 ASN A C 1
ATOM 697 O O . ASN A 1 87 ? 3.92 -26.375 -24.422 1 96.88 87 ASN A O 1
ATOM 701 N N . PRO A 1 88 ? 4.344 -28.406 -25.078 1 94.12 88 PRO A N 1
ATOM 702 C CA . PRO A 1 88 ? 4.012 -28.078 -26.469 1 94.12 88 PRO A CA 1
ATOM 703 C C . PRO A 1 88 ? 2.527 -27.781 -26.672 1 94.12 88 PRO A C 1
ATOM 705 O O . PRO A 1 88 ? 2.139 -27.219 -27.688 1 94.12 88 PRO A O 1
ATOM 708 N N . GLU A 1 89 ? 1.688 -28.156 -25.766 1 92.75 89 GLU A N 1
ATOM 709 C CA . GLU A 1 89 ? 0.246 -27.969 -25.891 1 92.75 89 GLU A CA 1
ATOM 710 C C . GLU A 1 89 ? -0.165 -26.562 -25.516 1 92.75 89 GLU A C 1
ATOM 712 O O . GLU A 1 89 ? -1.284 -26.125 -25.812 1 92.75 89 GLU A O 1
ATOM 717 N N . LEU A 1 90 ? 0.744 -25.859 -24.906 1 96.25 90 LEU A N 1
ATOM 718 C CA . LEU A 1 90 ? 0.423 -24.5 -24.484 1 96.25 90 LEU A CA 1
ATOM 719 C C . LEU A 1 90 ? 0.608 -23.531 -25.641 1 96.25 90 LEU A C 1
ATOM 721 O O . LEU A 1 90 ? 1.667 -23.5 -26.266 1 96.25 90 LEU A O 1
ATOM 725 N N . HIS A 1 91 ? -0.377 -22.812 -25.922 1 97.56 91 HIS A N 1
ATOM 726 C CA . HIS A 1 91 ? -0.305 -21.719 -26.891 1 97.56 91 HIS A CA 1
ATOM 727 C C . HIS A 1 91 ? -0.122 -20.375 -26.188 1 97.56 91 HIS A C 1
ATOM 729 O O . HIS A 1 91 ? -0.704 -20.156 -25.125 1 97.56 91 HIS A O 1
ATOM 735 N N . ASP A 1 92 ? 0.51 -19.453 -26.812 1 97.69 92 ASP A N 1
ATOM 736 C CA . ASP A 1 92 ? 0.829 -18.141 -26.219 1 97.69 92 ASP A CA 1
ATOM 737 C C . ASP A 1 92 ? -0.441 -17.391 -25.844 1 97.69 92 ASP A C 1
ATOM 739 O O . ASP A 1 92 ? -0.418 -16.547 -24.938 1 97.69 92 ASP A O 1
ATOM 743 N N . ASP A 1 93 ? -1.532 -17.75 -26.484 1 97.62 93 ASP A N 1
ATOM 744 C CA . ASP A 1 93 ? -2.777 -17.016 -26.281 1 97.62 93 ASP A CA 1
ATOM 745 C C . ASP A 1 93 ? -3.686 -17.734 -25.281 1 97.62 93 ASP A C 1
ATOM 747 O O . ASP A 1 93 ? -4.805 -17.281 -25.031 1 97.62 93 ASP A O 1
ATOM 751 N N . ASP A 1 94 ? -3.205 -18.828 -24.766 1 97.12 94 ASP A N 1
ATOM 752 C CA . ASP A 1 94 ? -3.963 -19.469 -23.688 1 97.12 94 ASP A CA 1
ATOM 753 C C . ASP A 1 94 ? -3.912 -18.641 -22.406 1 97.12 94 ASP A C 1
ATOM 755 O O . ASP A 1 94 ? -2.934 -17.938 -22.156 1 97.12 94 ASP A O 1
ATOM 759 N N . LEU A 1 95 ? -5.047 -18.688 -21.703 1 96.94 95 LEU A N 1
ATOM 760 C CA . LEU A 1 95 ? -5.102 -18.156 -20.344 1 96.94 95 LEU A CA 1
ATOM 761 C C . LEU A 1 95 ? -4.953 -19.281 -19.328 1 96.94 95 LEU A C 1
ATOM 763 O O . LEU A 1 95 ? -5.609 -20.312 -19.438 1 96.94 95 LEU A O 1
ATOM 767 N N . VAL A 1 96 ? -4.047 -19.078 -18.391 1 96.69 96 VAL A N 1
ATOM 768 C CA . VAL A 1 96 ? -3.824 -20.109 -17.375 1 96.69 96 VAL A CA 1
ATOM 769 C C . VAL A 1 96 ? -4.074 -19.531 -15.992 1 96.69 96 VAL A C 1
ATOM 771 O O . VAL A 1 96 ? -3.545 -18.469 -15.648 1 96.69 96 VAL A O 1
ATOM 774 N N . LEU A 1 97 ? -4.898 -20.219 -15.258 1 95.56 97 LEU A N 1
ATOM 775 C CA . LEU A 1 97 ? -5.035 -19.953 -13.828 1 95.56 97 LEU A CA 1
ATOM 776 C C . LEU A 1 97 ? -4.207 -20.953 -13.016 1 95.56 97 LEU A C 1
ATOM 778 O O . LEU A 1 97 ? -4.449 -22.156 -13.07 1 95.56 97 LEU A O 1
ATOM 782 N N . PHE A 1 98 ? -3.258 -20.438 -12.32 1 95.62 98 PHE A N 1
ATOM 783 C CA . PHE A 1 98 ? -2.502 -21.234 -11.367 1 95.62 98 PHE A CA 1
ATOM 784 C C . PHE A 1 98 ? -2.912 -20.906 -9.938 1 95.62 98 PHE A C 1
ATOM 786 O O . PHE A 1 98 ? -3.082 -19.734 -9.594 1 95.62 98 PHE A O 1
ATOM 793 N N . THR A 1 99 ? -3.07 -21.906 -9.094 1 91.75 99 THR A N 1
ATOM 794 C CA . THR A 1 99 ? -3.312 -21.703 -7.668 1 91.75 99 THR A CA 1
ATOM 795 C C . THR A 1 99 ? -2.551 -22.75 -6.852 1 91.75 99 THR A C 1
ATOM 797 O O . THR A 1 99 ? -2.219 -23.828 -7.355 1 91.75 99 THR A O 1
ATOM 800 N N . ASP A 1 100 ? -2.322 -22.438 -5.609 1 86.19 100 ASP A N 1
ATOM 801 C CA . ASP A 1 100 ? -1.861 -23.453 -4.668 1 86.19 100 ASP A CA 1
ATOM 802 C C . ASP A 1 100 ? -2.902 -24.547 -4.492 1 86.19 100 ASP A C 1
ATOM 804 O O . ASP A 1 100 ? -4.086 -24.344 -4.781 1 86.19 100 ASP A O 1
ATOM 808 N N . ALA A 1 101 ? -2.52 -25.656 -4.004 1 85 101 ALA A N 1
ATOM 809 C CA . ALA A 1 101 ? -3.359 -26.844 -4.102 1 85 101 ALA A CA 1
ATOM 810 C C . ALA A 1 101 ? -4.195 -27.031 -2.838 1 85 101 ALA A C 1
ATOM 812 O O . ALA A 1 101 ? -5.305 -27.562 -2.893 1 85 101 ALA A O 1
ATOM 813 N N . TRP A 1 102 ? -3.729 -26.547 -1.709 1 79.5 102 TRP A N 1
ATOM 814 C CA . TRP A 1 102 ? -4.246 -27.141 -0.483 1 79.5 102 TRP A CA 1
ATOM 815 C C . TRP A 1 102 ? -5 -26.109 0.349 1 79.5 102 TRP A C 1
ATOM 817 O O . TRP A 1 102 ? -5.574 -26.438 1.39 1 79.5 102 TRP A O 1
ATOM 827 N N . ASP A 1 103 ? -4.941 -24.969 -0.045 1 80.75 103 ASP A N 1
ATOM 828 C CA . ASP A 1 103 ? -5.594 -23.938 0.761 1 80.75 103 ASP A CA 1
ATOM 829 C C . ASP A 1 103 ? -6.355 -22.953 -0.119 1 80.75 103 ASP A C 1
ATOM 831 O O . ASP A 1 103 ? -6.344 -21.734 0.134 1 80.75 103 ASP A O 1
ATOM 835 N N . VAL A 1 104 ? -6.914 -23.562 -1.121 1 81.81 104 VAL A N 1
ATOM 836 C CA . VAL A 1 104 ? -7.699 -22.766 -2.062 1 81.81 104 VAL A CA 1
ATOM 837 C C . VAL A 1 104 ? -9.086 -23.391 -2.225 1 81.81 104 VAL A C 1
ATOM 839 O O . VAL A 1 104 ? -9.219 -24.609 -2.295 1 81.81 104 VAL A O 1
ATOM 842 N N . VAL A 1 105 ? -10.117 -22.562 -2.299 1 76.5 105 VAL A N 1
ATOM 843 C CA . VAL A 1 105 ? -11.5 -22.969 -2.547 1 76.5 105 VAL A CA 1
ATOM 844 C C . VAL A 1 105 ? -12.07 -22.188 -3.73 1 76.5 105 VAL A C 1
ATOM 846 O O . VAL A 1 105 ? -12.047 -20.953 -3.736 1 76.5 105 VAL A O 1
ATOM 849 N N . VAL A 1 106 ? -12.562 -22.922 -4.715 1 78.62 106 VAL A N 1
ATOM 850 C CA . VAL A 1 106 ? -13.273 -22.281 -5.809 1 78.62 106 VAL A CA 1
ATOM 851 C C . VAL A 1 106 ? -14.75 -22.125 -5.441 1 78.62 106 VAL A C 1
ATOM 853 O O . VAL A 1 106 ? -15.438 -23.109 -5.168 1 78.62 106 VAL A O 1
ATOM 856 N N . GLN A 1 107 ? -15.203 -20.891 -5.488 1 77.25 107 GLN A N 1
ATOM 857 C CA . GLN A 1 107 ? -16.562 -20.734 -4.984 1 77.25 107 GLN A CA 1
ATOM 858 C C . GLN A 1 107 ? -17.469 -20.125 -6.051 1 77.25 107 GLN A C 1
ATOM 860 O O . GLN A 1 107 ? -18.703 -20.109 -5.891 1 77.25 107 GLN A O 1
ATOM 865 N N . ASP A 1 108 ? -16.906 -19.656 -7.055 1 78.38 108 ASP A N 1
ATOM 866 C CA . ASP A 1 108 ? -17.719 -19.047 -8.102 1 78.38 108 ASP A CA 1
ATOM 867 C C . ASP A 1 108 ? -17.359 -19.609 -9.477 1 78.38 108 ASP A C 1
ATOM 869 O O . ASP A 1 108 ? -16.422 -20.422 -9.602 1 78.38 108 ASP A O 1
ATOM 873 N N . ASP A 1 109 ? -18.125 -19.203 -10.445 1 76.44 109 ASP A N 1
ATOM 874 C CA . ASP A 1 109 ? -17.969 -19.703 -11.805 1 76.44 109 ASP A CA 1
ATOM 875 C C . ASP A 1 109 ? -16.656 -19.25 -12.422 1 76.44 109 ASP A C 1
ATOM 877 O O . ASP A 1 109 ? -16.453 -18.047 -12.641 1 76.44 109 ASP A O 1
ATOM 881 N N . PRO A 1 110 ? -15.797 -20.203 -12.734 1 80.5 110 PRO A N 1
ATOM 882 C CA . PRO A 1 110 ? -14.5 -19.844 -13.312 1 80.5 110 PRO A CA 1
ATOM 883 C C . PRO A 1 110 ? -14.633 -19.219 -14.703 1 80.5 110 PRO A C 1
ATOM 885 O O . PRO A 1 110 ? -13.68 -18.625 -15.211 1 80.5 110 PRO A O 1
ATOM 888 N N . GLN A 1 111 ? -15.711 -19.312 -15.352 1 77.75 111 GLN A N 1
ATOM 889 C CA . GLN A 1 111 ? -15.891 -18.719 -16.672 1 77.75 111 GLN A CA 1
ATOM 890 C C . GLN A 1 111 ? -15.789 -17.203 -16.609 1 77.75 111 GLN A C 1
ATOM 892 O O . GLN A 1 111 ? -15.539 -16.547 -17.625 1 77.75 111 GLN A O 1
ATOM 897 N N . LYS A 1 112 ? -15.93 -16.719 -15.391 1 88.62 112 LYS A N 1
ATOM 898 C CA . LYS A 1 112 ? -15.805 -15.273 -15.188 1 88.62 112 LYS A CA 1
ATOM 899 C C . LYS A 1 112 ? -14.352 -14.828 -15.312 1 88.62 112 LYS A C 1
ATOM 901 O O . LYS A 1 112 ? -14.078 -13.633 -15.477 1 88.62 112 LYS A O 1
ATOM 906 N N . LEU A 1 113 ? -13.539 -15.766 -15.273 1 93 113 LEU A N 1
ATOM 907 C CA . LEU A 1 113 ? -12.117 -15.453 -15.195 1 93 113 LEU A CA 1
ATOM 908 C C . LEU A 1 113 ? -11.656 -14.719 -16.453 1 93 113 LEU A C 1
ATOM 910 O O . LEU A 1 113 ? -10.891 -13.75 -16.359 1 93 113 LEU A O 1
ATOM 914 N N . THR A 1 114 ? -12.156 -15.148 -17.609 1 93.81 114 THR A N 1
ATOM 915 C CA . THR A 1 114 ? -11.766 -14.5 -18.844 1 93.81 114 THR A CA 1
ATOM 916 C C . THR A 1 114 ? -12.203 -13.039 -18.859 1 93.81 114 THR A C 1
ATOM 918 O O . THR A 1 114 ? -11.422 -12.148 -19.203 1 93.81 114 THR A O 1
ATOM 921 N N . GLN A 1 115 ? -13.359 -12.906 -18.453 1 94.44 115 GLN A N 1
ATOM 922 C CA . GLN A 1 115 ? -13.898 -11.555 -18.422 1 94.44 115 GLN A CA 1
ATOM 923 C C . GLN A 1 115 ? -13.148 -10.68 -17.422 1 94.44 115 GLN A C 1
ATOM 925 O O . GLN A 1 115 ? -12.805 -9.539 -17.719 1 94.44 115 GLN A O 1
ATOM 930 N N . LEU A 1 116 ? -12.945 -11.164 -16.297 1 93.88 116 LEU A N 1
ATOM 931 C CA . LEU A 1 116 ? -12.234 -10.43 -15.25 1 93.88 116 LEU A CA 1
ATOM 932 C C . LEU A 1 116 ? -10.828 -10.07 -15.711 1 93.88 116 LEU A C 1
ATOM 934 O O . LEU A 1 116 ? -10.359 -8.945 -15.484 1 93.88 116 LEU A O 1
ATOM 938 N N . PHE A 1 117 ? -10.242 -11.016 -16.375 1 95.62 117 PHE A N 1
ATOM 939 C CA . PHE A 1 117 ? -8.891 -10.789 -16.891 1 95.62 117 PHE A CA 1
ATOM 940 C C . PHE A 1 117 ? -8.875 -9.633 -17.875 1 95.62 117 PHE A C 1
ATOM 942 O O . PHE A 1 117 ? -8.055 -8.719 -17.75 1 95.62 117 PHE A O 1
ATOM 949 N N . LEU A 1 118 ? -9.742 -9.672 -18.812 1 95.75 118 LEU A N 1
ATOM 950 C CA . LEU A 1 118 ? -9.781 -8.664 -19.859 1 95.75 118 LEU A CA 1
ATOM 951 C C . LEU A 1 118 ? -10.148 -7.301 -19.297 1 95.75 118 LEU A C 1
ATOM 953 O O . LEU A 1 118 ? -9.617 -6.277 -19.734 1 95.75 118 LEU A O 1
ATOM 957 N N . GLN A 1 119 ? -10.969 -7.32 -18.344 1 93.56 119 GLN A N 1
ATOM 958 C CA . GLN A 1 119 ? -11.344 -6.07 -17.688 1 93.56 119 GLN A CA 1
ATOM 959 C C . GLN A 1 119 ? -10.156 -5.469 -16.922 1 93.56 119 GLN A C 1
ATOM 961 O O . GLN A 1 119 ? -9.852 -4.285 -17.094 1 93.56 119 GLN A O 1
ATOM 966 N N . LYS A 1 120 ? -9.453 -6.238 -16.219 1 93 120 LYS A N 1
ATOM 967 C CA . LYS A 1 120 ? -8.383 -5.766 -15.336 1 93 120 LYS A CA 1
ATOM 968 C C . LYS A 1 120 ? -7.148 -5.375 -16.141 1 93 120 LYS A C 1
ATOM 970 O O . LYS A 1 120 ? -6.418 -4.457 -15.766 1 93 120 LYS A O 1
ATOM 975 N N . THR A 1 121 ? -6.957 -6.043 -17.203 1 94.5 121 THR A N 1
ATOM 976 C CA . THR A 1 121 ? -5.785 -5.758 -18.016 1 94.5 121 THR A CA 1
ATOM 977 C C . THR A 1 121 ? -6.109 -4.715 -19.094 1 94.5 121 THR A C 1
ATOM 979 O O . THR A 1 121 ? -5.23 -4.301 -19.844 1 94.5 121 THR A O 1
ATOM 982 N N . LYS A 1 122 ? -7.395 -4.363 -19.156 1 92.69 122 LYS A N 1
ATOM 983 C CA . LYS A 1 122 ? -7.863 -3.455 -20.203 1 92.69 122 LYS A CA 1
ATOM 984 C C . LYS A 1 122 ? -7.547 -4.004 -21.594 1 92.69 122 LYS A C 1
ATOM 986 O O . LYS A 1 122 ? -6.98 -3.301 -22.422 1 92.69 122 LYS A O 1
ATOM 991 N N . LEU A 1 123 ? -7.746 -5.254 -21.703 1 94.88 123 LEU A N 1
ATOM 992 C CA . LEU A 1 123 ? -7.672 -5.988 -22.969 1 94.88 123 LEU A CA 1
ATOM 993 C C . LEU A 1 123 ? -6.223 -6.168 -23.406 1 94.88 123 LEU A C 1
ATOM 995 O O . LEU A 1 123 ? -5.949 -6.426 -24.578 1 94.88 123 LEU A O 1
ATOM 999 N N . LYS A 1 124 ? -5.238 -5.996 -22.5 1 95.5 124 LYS A N 1
ATOM 1000 C CA . LYS A 1 124 ? -3.832 -6.242 -22.797 1 95.5 124 LYS A CA 1
ATOM 1001 C C . LYS A 1 124 ? -3.379 -7.59 -22.25 1 95.5 124 LYS A C 1
ATOM 1003 O O . LYS A 1 124 ? -4.051 -8.18 -21.406 1 95.5 124 LYS A O 1
ATOM 1008 N N . ARG A 1 125 ? -2.295 -8.07 -22.812 1 97.06 125 ARG A N 1
ATOM 1009 C CA . ARG A 1 125 ? -1.628 -9.227 -22.234 1 97.06 125 ARG A CA 1
ATOM 1010 C C . ARG A 1 125 ? -1.042 -8.898 -20.859 1 97.06 125 ARG A C 1
ATOM 1012 O O . ARG A 1 125 ? -0.747 -7.734 -20.578 1 97.06 125 ARG A O 1
ATOM 1019 N N . GLY A 1 126 ? -0.931 -9.961 -20.078 1 97.56 126 GLY A N 1
ATOM 1020 C CA . GLY A 1 126 ? -0.346 -9.742 -18.766 1 97.56 126 GLY A CA 1
ATOM 1021 C C . GLY A 1 126 ? -0.569 -10.906 -17.812 1 97.56 126 GLY A C 1
ATOM 1022 O O . GLY A 1 126 ? -0.953 -12 -18.234 1 97.56 126 GLY A O 1
ATOM 1023 N N . VAL A 1 127 ? -0.2 -10.672 -16.578 1 98.12 127 VAL A N 1
ATOM 1024 C CA . VAL A 1 127 ? -0.378 -11.625 -15.484 1 98.12 127 VAL A CA 1
ATOM 1025 C C . VAL A 1 127 ? -0.961 -10.906 -14.266 1 98.12 127 VAL A C 1
ATOM 1027 O O . VAL A 1 127 ? -0.457 -9.859 -13.852 1 98.12 127 VAL A O 1
ATOM 1030 N N . ILE A 1 128 ? -2.01 -11.469 -13.75 1 97 128 ILE A N 1
ATOM 1031 C CA . ILE A 1 128 ? -2.613 -10.945 -12.523 1 97 128 ILE A CA 1
ATOM 1032 C C . ILE A 1 128 ? -2.322 -11.883 -11.359 1 97 128 ILE A C 1
ATOM 1034 O O . ILE A 1 128 ? -2.748 -13.039 -11.367 1 97 128 ILE A O 1
ATOM 1038 N N . PHE A 1 129 ? -1.645 -11.352 -10.414 1 95.94 129 PHE A N 1
ATOM 1039 C CA . PHE A 1 129 ? -1.321 -12.148 -9.234 1 95.94 129 PHE A CA 1
ATOM 1040 C C . PHE A 1 129 ? -2.359 -11.945 -8.141 1 95.94 129 PHE A C 1
ATOM 1042 O O . PHE A 1 129 ? -2.99 -10.891 -8.07 1 95.94 129 PHE A O 1
ATOM 1049 N N . ASN A 1 130 ? -2.385 -13.039 -7.316 1 92.69 130 ASN A N 1
ATOM 1050 C CA . ASN A 1 130 ? -3.119 -12.883 -6.066 1 92.69 130 ASN A CA 1
ATOM 1051 C C . ASN A 1 130 ? -2.633 -11.672 -5.273 1 92.69 130 ASN A C 1
ATOM 1053 O O . ASN A 1 130 ? -1.431 -11.398 -5.223 1 92.69 130 ASN A O 1
ATOM 1057 N N . GLY A 1 131 ? -3.605 -10.883 -4.773 1 89.69 131 GLY A N 1
ATOM 1058 C CA . GLY A 1 131 ? -3.279 -9.766 -3.9 1 89.69 131 GLY A CA 1
ATOM 1059 C C . GLY A 1 131 ? -3.4 -10.109 -2.426 1 89.69 131 GLY A C 1
ATOM 1060 O O . GLY A 1 131 ? -4.246 -10.914 -2.037 1 89.69 131 GLY A O 1
ATOM 1061 N N . GLU A 1 132 ? -2.549 -9.438 -1.624 1 85.81 132 GLU A N 1
ATOM 1062 C CA . GLU A 1 132 ? -2.578 -9.602 -0.173 1 85.81 132 GLU A CA 1
ATOM 1063 C C . GLU A 1 132 ? -2.6 -8.242 0.531 1 85.81 132 GLU A C 1
ATOM 1065 O O . GLU A 1 132 ? -2.008 -7.277 0.045 1 85.81 132 GLU A O 1
ATOM 1070 N N . PRO A 1 133 ? -3.234 -8.195 1.634 1 82.19 133 PRO A N 1
ATOM 1071 C CA . PRO A 1 133 ? -3.252 -6.945 2.391 1 82.19 133 PRO A CA 1
ATOM 1072 C C . PRO A 1 133 ? -2.016 -6.77 3.271 1 82.19 133 PRO A C 1
ATOM 1074 O O . PRO A 1 133 ? -2.014 -5.934 4.18 1 82.19 133 PRO A O 1
ATOM 1077 N N . SER A 1 134 ? -1.081 -7.605 3.123 1 82.06 134 SER A N 1
ATOM 1078 C CA . SER A 1 134 ? 0.202 -7.562 3.814 1 82.06 134 SER A CA 1
ATOM 1079 C C . SER A 1 134 ? 1.347 -7.945 2.883 1 82.06 134 SER A C 1
ATOM 1081 O O . SER A 1 134 ? 1.117 -8.477 1.796 1 82.06 134 SER A O 1
ATOM 1083 N N . CYS A 1 135 ? 2.49 -7.652 3.342 1 82.44 135 CYS A N 1
ATOM 1084 C CA . CYS A 1 135 ? 3.658 -7.906 2.506 1 82.44 135 CYS A CA 1
ATOM 1085 C C . CYS A 1 135 ? 3.934 -9.398 2.395 1 82.44 135 CYS A C 1
ATOM 1087 O O . CYS A 1 135 ? 4.734 -9.828 1.56 1 82.44 135 CYS A O 1
ATOM 1089 N N . GLY A 1 136 ? 3.197 -10.234 3.064 1 71.69 136 GLY A N 1
ATOM 1090 C CA . GLY A 1 136 ? 3.361 -11.672 2.99 1 71.69 136 GLY A CA 1
ATOM 1091 C C . GLY A 1 136 ? 4.613 -12.172 3.689 1 71.69 136 GLY A C 1
ATOM 1092 O O . GLY A 1 136 ? 5.16 -11.484 4.559 1 71.69 136 GLY A O 1
ATOM 1093 N N . ASP A 1 137 ? 4.98 -13.383 3.377 1 73.06 137 ASP A N 1
ATOM 1094 C CA . ASP A 1 137 ? 6.148 -14.055 3.941 1 73.06 137 ASP A CA 1
ATOM 1095 C C . ASP A 1 137 ? 7.422 -13.648 3.205 1 73.06 137 ASP A C 1
ATOM 1097 O O . ASP A 1 137 ? 8.039 -14.469 2.521 1 73.06 137 ASP A O 1
ATOM 1101 N N . SER A 1 138 ? 7.738 -12.461 3.373 1 79.06 138 SER A N 1
ATOM 1102 C CA . SER A 1 138 ? 8.867 -11.922 2.623 1 79.06 138 SER A CA 1
ATOM 1103 C C . SER A 1 138 ? 9.703 -10.984 3.484 1 79.06 138 SER A C 1
ATOM 1105 O O . SER A 1 138 ? 10.352 -11.422 4.438 1 79.06 138 SER A O 1
ATOM 1107 N N . PHE A 1 139 ? 9.773 -9.758 3.051 1 80.44 139 PHE A N 1
ATOM 1108 C CA . PHE A 1 139 ? 10.672 -8.773 3.65 1 80.44 139 PHE A CA 1
ATOM 1109 C C . PHE A 1 139 ? 10.227 -8.422 5.062 1 80.44 139 PHE A C 1
ATOM 1111 O O . PHE A 1 139 ? 10.984 -7.84 5.836 1 80.44 139 PHE A O 1
ATOM 1118 N N . GLY A 1 140 ? 9.016 -8.852 5.391 1 75.38 140 GLY A N 1
ATOM 1119 C CA . GLY A 1 140 ? 8.484 -8.57 6.715 1 75.38 140 GLY A CA 1
ATOM 1120 C C . GLY A 1 140 ? 8.719 -9.695 7.699 1 75.38 140 GLY A C 1
ATOM 1121 O O . GLY A 1 140 ? 8.445 -9.555 8.891 1 75.38 140 GLY A O 1
ATOM 1122 N N . ASN A 1 141 ? 9.219 -10.719 7.215 1 72.94 141 ASN A N 1
ATOM 1123 C CA . ASN A 1 141 ? 9.406 -11.891 8.07 1 72.94 141 ASN A CA 1
ATOM 1124 C C . ASN A 1 141 ? 10.484 -11.648 9.117 1 72.94 141 ASN A C 1
ATOM 1126 O O . ASN A 1 141 ? 11.508 -11.016 8.836 1 72.94 141 ASN A O 1
ATOM 1130 N N . GLY A 1 142 ? 10.219 -12.211 10.203 1 70.12 142 GLY A N 1
ATOM 1131 C CA . GLY A 1 142 ? 11.211 -12.133 11.266 1 70.12 142 GLY A CA 1
ATOM 1132 C C . GLY A 1 142 ? 12.328 -13.156 11.117 1 70.12 142 GLY A C 1
ATOM 1133 O O . GLY A 1 142 ? 12.344 -13.922 10.156 1 70.12 142 GLY A O 1
ATOM 1134 N N . GLY A 1 143 ? 13.336 -13.086 11.992 1 69.88 143 GLY A N 1
ATOM 1135 C CA . GLY A 1 143 ? 14.406 -14.07 12.031 1 69.88 143 GLY A CA 1
ATOM 1136 C C . GLY A 1 143 ? 15.57 -13.711 11.117 1 69.88 143 GLY A C 1
ATOM 1137 O O . GLY A 1 143 ? 15.586 -12.633 10.516 1 69.88 143 GLY A O 1
ATOM 1138 N N . ASN A 1 144 ? 16.469 -14.617 11.109 1 67.88 144 ASN A N 1
ATOM 1139 C CA . ASN A 1 144 ? 17.719 -14.367 10.406 1 67.88 144 ASN A CA 1
ATOM 1140 C C . ASN A 1 144 ? 17.484 -14.156 8.906 1 67.88 144 ASN A C 1
ATOM 1142 O O . ASN A 1 144 ? 18.078 -13.266 8.305 1 67.88 144 ASN A O 1
ATOM 1146 N N . TYR A 1 145 ? 16.594 -14.938 8.422 1 68.06 145 TYR A N 1
ATOM 1147 C CA . TYR A 1 145 ? 16.312 -14.844 6.992 1 68.06 145 TYR A CA 1
ATOM 1148 C C . TYR A 1 145 ? 15.719 -13.492 6.637 1 68.06 145 TYR A C 1
ATOM 1150 O O . TYR A 1 145 ? 16.234 -12.797 5.75 1 68.06 145 TYR A O 1
ATOM 1158 N N . GLY A 1 146 ? 14.734 -13.172 7.285 1 72.56 146 GLY A N 1
ATOM 1159 C CA . GLY A 1 146 ? 14.117 -11.875 7.062 1 72.56 146 GLY A CA 1
ATOM 1160 C C . GLY A 1 146 ? 15.07 -10.719 7.289 1 72.56 146 GLY A C 1
ATOM 1161 O O . GLY A 1 146 ? 15.086 -9.75 6.52 1 72.56 146 GLY A O 1
ATOM 1162 N N . ASN A 1 147 ? 15.906 -10.891 8.195 1 74.19 147 ASN A N 1
ATOM 1163 C CA . ASN A 1 147 ? 16.891 -9.859 8.492 1 74.19 147 ASN A CA 1
ATOM 1164 C C . ASN A 1 147 ? 17.891 -9.695 7.363 1 74.19 147 ASN A C 1
ATOM 1166 O O . ASN A 1 147 ? 18.266 -8.57 7.016 1 74.19 147 ASN A O 1
ATOM 1170 N N . GLN A 1 148 ? 18.328 -10.773 6.859 1 74.56 148 GLN A N 1
ATOM 1171 C CA . GLN A 1 148 ? 19.281 -10.719 5.762 1 74.56 148 GLN A CA 1
ATOM 1172 C C . GLN A 1 148 ? 18.672 -10.047 4.531 1 74.56 148 GLN A C 1
ATOM 1174 O O . GLN A 1 148 ? 19.359 -9.289 3.836 1 74.56 148 GLN A O 1
ATOM 1179 N N . LEU A 1 149 ? 17.516 -10.344 4.27 1 78 149 LEU A N 1
ATOM 1180 C CA . LEU A 1 149 ? 16.812 -9.719 3.15 1 78 149 LEU A CA 1
ATOM 1181 C C . LEU A 1 149 ? 16.719 -8.203 3.346 1 78 149 LEU A C 1
ATOM 1183 O O . LEU A 1 149 ? 16.891 -7.441 2.396 1 78 149 LEU A O 1
ATOM 1187 N N . ARG A 1 150 ? 16.5 -7.812 4.504 1 81.69 150 ARG A N 1
ATOM 1188 C CA . ARG A 1 150 ? 16.281 -6.402 4.801 1 81.69 150 ARG A CA 1
ATOM 1189 C C . ARG A 1 150 ? 17.594 -5.633 4.848 1 81.69 150 ARG A C 1
ATOM 1191 O O . ARG A 1 150 ? 17.609 -4.414 4.668 1 81.69 150 ARG A O 1
ATOM 1198 N N . GLN A 1 151 ? 18.625 -6.352 5.082 1 81.06 151 GLN A N 1
ATOM 1199 C CA . GLN A 1 151 ? 19.922 -5.703 5.176 1 81.06 151 GLN A CA 1
ATOM 1200 C C . GLN A 1 151 ? 20.547 -5.52 3.793 1 81.06 151 GLN A C 1
ATOM 1202 O O . GLN A 1 151 ? 21.438 -4.684 3.611 1 81.06 151 GLN A O 1
ATOM 1207 N N . LYS A 1 152 ? 20.047 -6.246 2.887 1 81.69 152 LYS A N 1
ATOM 1208 C CA . LYS A 1 152 ? 20.578 -6.164 1.529 1 81.69 152 LYS A CA 1
ATOM 1209 C C . LYS A 1 152 ? 19.938 -5.008 0.761 1 81.69 152 LYS A C 1
ATOM 1211 O O . LYS A 1 152 ? 18.828 -4.586 1.074 1 81.69 152 LYS A O 1
ATOM 1216 N N . LYS A 1 153 ? 20.734 -4.543 -0.189 1 83.75 153 LYS A N 1
ATOM 1217 C CA . LYS A 1 153 ? 20.219 -3.561 -1.135 1 83.75 153 LYS A CA 1
ATOM 1218 C C . LYS A 1 153 ? 19.703 -4.234 -2.4 1 83.75 153 LYS A C 1
ATOM 1220 O O . LYS A 1 153 ? 20.25 -5.238 -2.848 1 83.75 153 LYS A O 1
ATOM 1225 N N . TRP A 1 154 ? 18.641 -3.691 -2.902 1 87.38 154 TRP A N 1
ATOM 1226 C CA . TRP A 1 154 ? 18 -4.258 -4.082 1 87.38 154 TRP A CA 1
ATOM 1227 C C . TRP A 1 154 ? 17.859 -3.213 -5.18 1 87.38 154 TRP A C 1
ATOM 1229 O O . TRP A 1 154 ? 17.641 -2.033 -4.898 1 87.38 154 TRP A O 1
ATOM 1239 N N . THR A 1 155 ? 17.984 -3.662 -6.43 1 87.25 155 THR A N 1
ATOM 1240 C CA . THR A 1 155 ? 17.703 -2.793 -7.57 1 87.25 155 THR A CA 1
ATOM 1241 C C . THR A 1 155 ? 16.266 -2.953 -8.039 1 87.25 155 THR A C 1
ATOM 1243 O O . THR A 1 155 ? 15.812 -4.07 -8.297 1 87.25 155 THR A O 1
ATOM 1246 N N . ILE A 1 156 ? 15.547 -1.798 -8.133 1 88.19 156 ILE A N 1
ATOM 1247 C CA . ILE A 1 156 ? 14.164 -1.845 -8.578 1 88.19 156 ILE A CA 1
ATOM 1248 C C . ILE A 1 156 ? 13.945 -0.833 -9.695 1 88.19 156 ILE A C 1
ATOM 1250 O O . ILE A 1 156 ? 14.758 0.073 -9.891 1 88.19 156 ILE A O 1
ATOM 1254 N N . GLN A 1 157 ? 12.914 -1.09 -10.453 1 86.06 157 GLN A N 1
ATOM 1255 C CA . GLN A 1 157 ? 12.398 -0.221 -11.508 1 86.06 157 GLN A CA 1
ATOM 1256 C C . GLN A 1 157 ? 10.883 -0.326 -11.609 1 86.06 157 GLN A C 1
ATOM 1258 O O . GLN A 1 157 ? 10.359 -1.29 -12.18 1 86.06 157 GLN A O 1
ATOM 1263 N N . LEU A 1 158 ? 10.195 0.646 -11.18 1 77.44 158 LEU A N 1
ATOM 1264 C CA . LEU A 1 158 ? 8.758 0.519 -11 1 77.44 158 LEU A CA 1
ATOM 1265 C C . LEU A 1 158 ? 8.031 0.622 -12.336 1 77.44 158 LEU A C 1
ATOM 1267 O O . LEU A 1 158 ? 6.977 0.005 -12.523 1 77.44 158 LEU A O 1
ATOM 1271 N N . THR A 1 159 ? 8.562 1.501 -13.227 1 79.69 159 THR A N 1
ATOM 1272 C CA . THR A 1 159 ? 7.996 1.62 -14.562 1 79.69 159 THR A CA 1
ATOM 1273 C C . THR A 1 159 ? 9.094 1.562 -15.617 1 79.69 159 THR A C 1
ATOM 1275 O O . THR A 1 159 ? 10.273 1.752 -15.312 1 79.69 159 THR A O 1
ATOM 1278 N N . VAL A 1 160 ? 8.68 1.289 -16.828 1 82.62 160 VAL A N 1
ATOM 1279 C CA . VAL A 1 160 ? 9.633 1.057 -17.906 1 82.62 160 VAL A CA 1
ATOM 1280 C C . VAL A 1 160 ? 10.445 2.328 -18.156 1 82.62 160 VAL A C 1
ATOM 1282 O O . VAL A 1 160 ? 11.633 2.26 -18.484 1 82.62 160 VAL A O 1
ATOM 1285 N N . ASP A 1 161 ? 9.891 3.422 -17.922 1 74.12 161 ASP A N 1
ATOM 1286 C CA . ASP A 1 161 ? 10.516 4.691 -18.281 1 74.12 161 ASP A CA 1
ATOM 1287 C C . ASP A 1 161 ? 11.336 5.246 -17.125 1 74.12 161 ASP A C 1
ATOM 1289 O O . ASP A 1 161 ? 12.047 6.242 -17.281 1 74.12 161 ASP A O 1
ATOM 1293 N N . GLN A 1 162 ? 11.375 4.574 -16.031 1 74.19 162 GLN A N 1
ATOM 1294 C CA . GLN A 1 162 ? 12.148 5.02 -14.867 1 74.19 162 GLN A CA 1
ATOM 1295 C C . GLN A 1 162 ? 13.547 4.414 -14.875 1 74.19 162 GLN A C 1
ATOM 1297 O O . GLN A 1 162 ? 13.734 3.273 -15.312 1 74.19 162 GLN A O 1
ATOM 1302 N N . LYS A 1 163 ? 14.43 5.219 -14.383 1 74.06 163 LYS A N 1
ATOM 1303 C CA . LYS A 1 163 ? 15.758 4.656 -14.156 1 74.06 163 LYS A CA 1
ATOM 1304 C C . LYS A 1 163 ? 15.758 3.689 -12.977 1 74.06 163 LYS A C 1
ATOM 1306 O O . LYS A 1 163 ? 15.117 3.951 -11.953 1 74.06 163 LYS A O 1
ATOM 1311 N N . PRO A 1 164 ? 16.469 2.643 -13.172 1 82.62 164 PRO A N 1
ATOM 1312 C CA . PRO A 1 164 ? 16.609 1.743 -12.023 1 82.62 164 PRO A CA 1
ATOM 1313 C C . PRO A 1 164 ? 17.25 2.42 -10.812 1 82.62 164 PRO A C 1
ATOM 1315 O O . PRO A 1 164 ? 18.125 3.273 -10.969 1 82.62 164 PRO A O 1
ATOM 1318 N N . ARG A 1 165 ? 16.875 2.002 -9.68 1 80 165 ARG A N 1
ATOM 1319 C CA . ARG A 1 165 ? 17.438 2.574 -8.461 1 80 165 ARG A CA 1
ATOM 1320 C C . ARG A 1 165 ? 17.672 1.495 -7.406 1 80 165 ARG A C 1
ATOM 1322 O O . ARG A 1 165 ? 17.031 0.446 -7.43 1 80 165 ARG A O 1
ATOM 1329 N N . VAL A 1 166 ? 18.531 1.84 -6.52 1 83.12 166 VAL A N 1
ATOM 1330 C CA . VAL A 1 166 ? 18.859 0.941 -5.422 1 83.12 166 VAL A CA 1
ATOM 1331 C C . VAL A 1 166 ? 18.094 1.353 -4.164 1 83.12 166 VAL A C 1
ATOM 1333 O O . VAL A 1 166 ? 18.062 2.533 -3.814 1 83.12 166 VAL A O 1
ATOM 1336 N N . ILE A 1 167 ? 17.484 0.362 -3.547 1 83.5 167 ILE A N 1
ATOM 1337 C CA . ILE A 1 167 ? 16.781 0.652 -2.307 1 83.5 167 ILE A CA 1
ATOM 1338 C C . ILE A 1 167 ? 17.203 -0.346 -1.229 1 83.5 167 ILE A C 1
ATOM 1340 O O . ILE A 1 167 ? 17.625 -1.462 -1.537 1 83.5 167 ILE A O 1
ATOM 1344 N N . ALA A 1 168 ? 17.031 0.098 -0.012 1 81.31 168 ALA A N 1
ATOM 1345 C CA . ALA A 1 168 ? 17.297 -0.794 1.113 1 81.31 168 ALA A CA 1
ATOM 1346 C C . ALA A 1 168 ? 16.203 -1.855 1.239 1 81.31 168 ALA A C 1
ATOM 1348 O O . ALA A 1 168 ? 15.031 -1.585 0.972 1 81.31 168 ALA A O 1
ATOM 1349 N N . GLY A 1 169 ? 16.547 -3.037 1.717 1 84.75 169 GLY A N 1
ATOM 1350 C CA . GLY A 1 169 ? 15.625 -4.145 1.874 1 84.75 169 GLY A CA 1
ATOM 1351 C C . GLY A 1 169 ? 14.461 -3.818 2.797 1 84.75 169 GLY A C 1
ATOM 1352 O O . GLY A 1 169 ? 13.352 -4.32 2.605 1 84.75 169 GLY A O 1
ATOM 1353 N N . HIS A 1 170 ? 14.664 -2.971 3.742 1 82.38 170 HIS A N 1
ATOM 1354 C CA . HIS A 1 170 ? 13.617 -2.588 4.68 1 82.38 170 HIS A CA 1
ATOM 1355 C C . HIS A 1 170 ? 12.508 -1.811 3.979 1 82.38 170 HIS A C 1
ATOM 1357 O O . HIS A 1 170 ? 11.414 -1.647 4.527 1 82.38 170 HIS A O 1
ATOM 1363 N N . ASN A 1 171 ? 12.781 -1.377 2.721 1 83.19 171 ASN A N 1
ATOM 1364 C CA . ASN A 1 171 ? 11.805 -0.563 2.006 1 83.19 171 ASN A CA 1
ATOM 1365 C C . ASN A 1 171 ? 11.094 -1.368 0.922 1 83.19 171 ASN A C 1
ATOM 1367 O O . ASN A 1 171 ? 10.273 -0.826 0.179 1 83.19 171 ASN A O 1
ATOM 1371 N N . MET A 1 172 ? 11.383 -2.611 0.885 1 88.88 172 MET A N 1
ATOM 1372 C CA . MET A 1 172 ? 10.867 -3.404 -0.225 1 88.88 172 MET A CA 1
ATOM 1373 C C . MET A 1 172 ? 9.352 -3.541 -0.135 1 88.88 172 MET A C 1
ATOM 1375 O O . MET A 1 172 ? 8.656 -3.492 -1.152 1 88.88 172 MET A O 1
ATOM 1379 N N . CYS A 1 173 ? 8.797 -3.705 1.021 1 88.88 173 CYS A N 1
ATOM 1380 C CA . CYS A 1 173 ? 7.352 -3.777 1.176 1 88.88 173 CYS A CA 1
ATOM 1381 C C . CYS A 1 173 ? 6.691 -2.465 0.773 1 88.88 173 CYS A C 1
ATOM 1383 O O . CYS A 1 173 ? 5.648 -2.463 0.116 1 88.88 173 CYS A O 1
ATOM 1385 N N . SER A 1 174 ? 7.328 -1.377 1.102 1 86.06 174 SER A N 1
ATOM 1386 C CA . SER A 1 174 ? 6.832 -0.067 0.689 1 86.06 174 SER A CA 1
ATOM 1387 C C . SER A 1 174 ? 6.883 0.092 -0.826 1 86.06 174 SER A C 1
ATOM 1389 O O . SER A 1 174 ? 5.988 0.694 -1.424 1 86.06 174 SER A O 1
ATOM 1391 N N . ALA A 1 175 ? 7.918 -0.404 -1.382 1 88.56 175 ALA A N 1
ATOM 1392 C CA . ALA A 1 175 ? 8.07 -0.326 -2.832 1 88.56 175 ALA A CA 1
ATOM 1393 C C . ALA A 1 175 ? 6.977 -1.12 -3.543 1 88.56 175 ALA A C 1
ATOM 1395 O O . ALA A 1 175 ? 6.457 -0.688 -4.574 1 88.56 175 ALA A O 1
ATOM 1396 N N . VAL A 1 176 ? 6.617 -2.242 -2.967 1 91.75 176 VAL A N 1
ATOM 1397 C CA . VAL A 1 176 ? 5.547 -3.053 -3.539 1 91.75 176 VAL A CA 1
ATOM 1398 C C . VAL A 1 176 ? 4.227 -2.289 -3.471 1 91.75 176 VAL A C 1
ATOM 1400 O O . VAL A 1 176 ? 3.492 -2.215 -4.457 1 91.75 176 VAL A O 1
ATOM 1403 N N . ALA A 1 177 ? 3.994 -1.754 -2.35 1 89.12 177 ALA A N 1
ATOM 1404 C CA . ALA A 1 177 ? 2.775 -0.968 -2.18 1 89.12 177 ALA A CA 1
ATOM 1405 C C . ALA A 1 177 ? 2.736 0.202 -3.158 1 89.12 177 ALA A C 1
ATOM 1407 O O . ALA A 1 177 ? 1.704 0.464 -3.783 1 89.12 177 ALA A O 1
ATOM 1408 N N . ALA A 1 178 ? 3.818 0.895 -3.279 1 86.31 178 ALA A N 1
ATOM 1409 C CA . ALA A 1 178 ? 3.902 2.041 -4.18 1 86.31 178 ALA A CA 1
ATOM 1410 C C . ALA A 1 178 ? 3.66 1.621 -5.625 1 86.31 178 ALA A C 1
ATOM 1412 O O . ALA A 1 178 ? 2.936 2.295 -6.363 1 86.31 178 ALA A O 1
ATOM 1413 N N . LYS A 1 179 ? 4.27 0.58 -6.016 1 88.88 179 LYS A N 1
ATOM 1414 C CA . LYS A 1 179 ? 4.086 0.093 -7.383 1 88.88 179 LYS A CA 1
ATOM 1415 C C . LYS A 1 179 ? 2.629 -0.279 -7.645 1 88.88 179 LYS A C 1
ATOM 1417 O O . LYS A 1 179 ? 2.07 0.079 -8.68 1 88.88 179 LYS A O 1
ATOM 1422 N N . THR A 1 180 ? 2.035 -0.993 -6.754 1 90.44 180 THR A N 1
ATOM 1423 C CA . THR A 1 180 ? 0.643 -1.401 -6.906 1 90.44 180 THR A CA 1
ATOM 1424 C C . THR A 1 180 ? -0.275 -0.184 -6.969 1 90.44 180 THR A C 1
ATOM 1426 O O . THR A 1 180 ? -1.187 -0.129 -7.797 1 90.44 180 THR A O 1
ATOM 1429 N N . ALA A 1 181 ? -0.021 0.741 -6.141 1 85.25 181 ALA A N 1
ATOM 1430 C CA . ALA A 1 181 ? -0.826 1.96 -6.109 1 85.25 181 ALA A CA 1
ATOM 1431 C C . ALA A 1 181 ? -0.683 2.744 -7.41 1 85.25 181 ALA A C 1
ATOM 1433 O O . ALA A 1 181 ? -1.523 3.588 -7.73 1 85.25 181 ALA A O 1
ATOM 1434 N N . SER A 1 182 ? 0.354 2.512 -8.094 1 83.19 182 SER A N 1
ATOM 1435 C CA . SER A 1 182 ? 0.634 3.252 -9.32 1 83.19 182 SER A CA 1
ATOM 1436 C C . SER A 1 182 ? -0.106 2.652 -10.508 1 83.19 182 SER A C 1
ATOM 1438 O O . SER A 1 182 ? -0.071 3.205 -11.609 1 83.19 182 SER A O 1
ATOM 1440 N N . THR A 1 183 ? -0.757 1.576 -10.219 1 83.5 183 THR A N 1
ATOM 1441 C CA . THR A 1 183 ? -1.515 0.936 -11.289 1 83.5 183 THR A CA 1
ATOM 1442 C C . THR A 1 183 ? -2.98 1.355 -11.242 1 83.5 183 THR A C 1
ATOM 1444 O O . THR A 1 183 ? -3.521 1.619 -10.164 1 83.5 183 THR A O 1
ATOM 1447 N N . ASP A 1 184 ? -3.58 1.521 -12.398 1 78.94 184 ASP A N 1
ATOM 1448 C CA . ASP A 1 184 ? -5.008 1.829 -12.461 1 78.94 184 ASP A CA 1
ATOM 1449 C C . ASP A 1 184 ? -5.848 0.582 -12.211 1 78.94 184 ASP A C 1
ATOM 1451 O O . ASP A 1 184 ? -6.422 0.013 -13.141 1 78.94 184 ASP A O 1
ATOM 1455 N N . ALA A 1 185 ? -5.965 0.188 -11 1 82.44 185 ALA A N 1
ATOM 1456 C CA . ALA A 1 185 ? -6.695 -1.014 -10.602 1 82.44 185 ALA A CA 1
ATOM 1457 C C . ALA A 1 185 ? -7.941 -0.659 -9.797 1 82.44 185 ALA A C 1
ATOM 1459 O O . ALA A 1 185 ? -8.055 0.455 -9.281 1 82.44 185 ALA A O 1
ATOM 1460 N N . ALA A 1 186 ? -8.844 -1.578 -9.773 1 83.62 186 ALA A N 1
ATOM 1461 C CA . ALA A 1 186 ? -10.039 -1.408 -8.953 1 83.62 186 ALA A CA 1
ATOM 1462 C C . ALA A 1 186 ? -9.68 -1.315 -7.473 1 83.62 186 ALA A C 1
ATOM 1464 O O . ALA A 1 186 ? -8.805 -2.043 -6.992 1 83.62 186 ALA A O 1
ATOM 1465 N N . PRO A 1 187 ? -10.352 -0.426 -6.871 1 84.88 187 PRO A N 1
ATOM 1466 C CA . PRO A 1 187 ? -10.047 -0.268 -5.445 1 84.88 187 PRO A CA 1
ATOM 1467 C C . PRO A 1 187 ? -10.328 -1.531 -4.637 1 84.88 187 PRO A C 1
ATOM 1469 O O . PRO A 1 187 ? -11.297 -2.244 -4.918 1 84.88 187 PRO A O 1
ATOM 1472 N N . GLY A 1 188 ? -9.484 -1.796 -3.631 1 84.19 188 GLY A N 1
ATOM 1473 C CA . GLY A 1 188 ? -9.641 -2.928 -2.732 1 84.19 188 GLY A CA 1
ATOM 1474 C C . GLY A 1 188 ? -8.547 -3.006 -1.677 1 84.19 188 GLY A C 1
ATOM 1475 O O . GLY A 1 188 ? -7.656 -2.158 -1.636 1 84.19 188 GLY A O 1
ATOM 1476 N N . PRO A 1 189 ? -8.648 -3.963 -0.875 1 81.81 189 PRO A N 1
ATOM 1477 C CA . PRO A 1 189 ? -7.785 -4.008 0.308 1 81.81 189 PRO A CA 1
ATOM 1478 C C . PRO A 1 189 ? -6.391 -4.555 0.001 1 81.81 189 PRO A C 1
ATOM 1480 O O . PRO A 1 189 ? -5.492 -4.469 0.841 1 81.81 189 PRO A O 1
ATOM 1483 N N . ASN A 1 190 ? -6.23 -5.066 -1.129 1 87.94 190 ASN A N 1
ATOM 1484 C CA . ASN A 1 190 ? -4.957 -5.723 -1.411 1 87.94 190 ASN A CA 1
ATOM 1485 C C . ASN A 1 190 ? -3.963 -4.762 -2.061 1 87.94 190 ASN A C 1
ATOM 1487 O O . ASN A 1 190 ? -4.344 -3.936 -2.891 1 87.94 190 ASN A O 1
ATOM 1491 N N . TRP A 1 191 ? -2.691 -4.973 -1.625 1 88.56 191 TRP A N 1
ATOM 1492 C CA . TRP A 1 191 ? -1.695 -4.09 -2.225 1 88.56 191 TRP A CA 1
ATOM 1493 C C . TRP A 1 191 ? -0.41 -4.852 -2.531 1 88.56 191 TRP A C 1
ATOM 1495 O O . TRP A 1 191 ? 0.453 -4.355 -3.26 1 88.56 191 TRP A O 1
ATOM 1505 N N . SER A 1 192 ? -0.276 -5.992 -1.966 1 90.56 192 SER A N 1
ATOM 1506 C CA . SER A 1 192 ? 0.949 -6.762 -2.154 1 90.56 192 SER A CA 1
ATOM 1507 C C . SER A 1 192 ? 0.715 -7.957 -3.068 1 90.56 192 SER A C 1
ATOM 1509 O O . SER A 1 192 ? -0.386 -8.508 -3.109 1 90.56 192 SER A O 1
ATOM 1511 N N . LEU A 1 193 ? 1.776 -8.352 -3.693 1 92.44 193 LEU A N 1
ATOM 1512 C CA . LEU A 1 193 ? 1.744 -9.492 -4.605 1 92.44 193 LEU A CA 1
ATOM 1513 C C . LEU A 1 193 ? 1.95 -10.797 -3.846 1 92.44 193 LEU A C 1
ATOM 1515 O O . LEU A 1 193 ? 2.928 -10.945 -3.109 1 92.44 193 LEU A O 1
ATOM 1519 N N . GLY A 1 194 ? 0.992 -11.688 -4.035 1 90.25 194 GLY A N 1
ATOM 1520 C CA . GLY A 1 194 ? 1.112 -13.039 -3.521 1 90.25 194 GLY A CA 1
ATOM 1521 C C . GLY A 1 194 ? 1.378 -14.07 -4.605 1 90.25 194 GLY A C 1
ATOM 1522 O O . GLY A 1 194 ? 0.741 -14.047 -5.66 1 90.25 194 GLY A O 1
ATOM 1523 N N . SER A 1 195 ? 2.277 -14.984 -4.305 1 89.81 195 SER A N 1
ATOM 1524 C CA . SER A 1 195 ? 2.705 -15.953 -5.309 1 89.81 195 SER A CA 1
ATOM 1525 C C . SER A 1 195 ? 1.799 -17.188 -5.316 1 89.81 195 SER A C 1
ATOM 1527 O O . SER A 1 195 ? 1.978 -18.094 -6.137 1 89.81 195 SER A O 1
ATOM 1529 N N . GLY A 1 196 ? 0.815 -17.234 -4.5 1 88.69 196 GLY A N 1
ATOM 1530 C CA . GLY A 1 196 ? -0.017 -18.422 -4.355 1 88.69 196 GLY A CA 1
ATOM 1531 C C . GLY A 1 196 ? -0.967 -18.625 -5.523 1 88.69 196 GLY A C 1
ATOM 1532 O O . GLY A 1 196 ? -1.498 -19.719 -5.711 1 88.69 196 GLY A O 1
ATOM 1533 N N . GLY A 1 197 ? -1.166 -17.641 -6.309 1 92.31 197 GLY A N 1
ATOM 1534 C CA . GLY A 1 197 ? -2.057 -17.734 -7.453 1 92.31 197 GLY A CA 1
ATOM 1535 C C . GLY A 1 197 ? -1.825 -16.625 -8.477 1 92.31 197 GLY A C 1
ATOM 1536 O O . GLY A 1 197 ? -1.509 -15.5 -8.109 1 92.31 197 GLY A O 1
ATOM 1537 N N . PHE A 1 198 ? -2.012 -17 -9.703 1 95.88 198 PHE A N 1
ATOM 1538 C CA . PHE A 1 198 ? -1.98 -15.984 -10.75 1 95.88 198 PHE A CA 1
ATOM 1539 C C . PHE A 1 198 ? -2.82 -16.422 -11.945 1 95.88 198 PHE A C 1
ATOM 1541 O O . PHE A 1 198 ? -3.102 -17.609 -12.125 1 95.88 198 PHE A O 1
ATOM 1548 N N . LEU A 1 199 ? -3.318 -15.484 -12.664 1 96.94 199 LEU A N 1
ATOM 1549 C CA . LEU A 1 199 ? -4.031 -15.617 -13.922 1 96.94 199 LEU A CA 1
ATOM 1550 C C . LEU A 1 199 ? -3.352 -14.805 -15.023 1 96.94 199 LEU A C 1
ATOM 1552 O O . LEU A 1 199 ? -3.133 -13.602 -14.859 1 96.94 199 LEU A O 1
ATOM 1556 N N . GLY A 1 200 ? -2.963 -15.453 -16.094 1 98.12 200 GLY A N 1
ATOM 1557 C CA . GLY A 1 200 ? -2.277 -14.727 -17.156 1 98.12 200 GLY A CA 1
ATOM 1558 C C . GLY A 1 200 ? -2.215 -15.492 -18.469 1 98.12 200 GLY A C 1
ATOM 1559 O O . GLY A 1 200 ? -2.521 -16.688 -18.5 1 98.12 200 GLY A O 1
ATOM 1560 N N . ASP A 1 201 ? -1.938 -14.734 -19.516 1 98.44 201 ASP A N 1
ATOM 1561 C CA . ASP A 1 201 ? -1.671 -15.414 -20.781 1 98.44 201 ASP A CA 1
ATOM 1562 C C . ASP A 1 201 ? -0.298 -16.094 -20.766 1 98.44 201 ASP A C 1
ATOM 1564 O O . ASP A 1 201 ? 0.629 -15.602 -20.109 1 98.44 201 ASP A O 1
ATOM 1568 N N . VAL A 1 202 ? -0.174 -17.109 -21.516 1 98.5 202 VAL A N 1
ATOM 1569 C CA . VAL A 1 202 ? 0.995 -17.984 -21.484 1 98.5 202 VAL A CA 1
ATOM 1570 C C . VAL A 1 202 ? 2.246 -17.188 -21.844 1 98.5 202 VAL A C 1
ATOM 1572 O O . VAL A 1 202 ? 3.297 -17.344 -21.219 1 98.5 202 VAL A O 1
ATOM 1575 N N . ARG A 1 203 ? 2.191 -16.359 -22.812 1 98.38 203 ARG A N 1
ATOM 1576 C CA . ARG A 1 203 ? 3.346 -15.578 -23.234 1 98.38 203 ARG A CA 1
ATOM 1577 C C . ARG A 1 203 ? 3.883 -14.734 -22.078 1 98.38 203 ARG A C 1
ATOM 1579 O O . ARG A 1 203 ? 5.086 -14.719 -21.828 1 98.38 203 ARG A O 1
ATOM 1586 N N . SER A 1 204 ? 3.018 -14.031 -21.438 1 98.5 204 SER A N 1
ATOM 1587 C CA . SER A 1 204 ? 3.406 -13.156 -20.344 1 98.5 204 SER A CA 1
ATOM 1588 C C . SER A 1 204 ? 3.93 -13.953 -19.156 1 98.5 204 SER A C 1
ATOM 1590 O O . SER A 1 204 ? 4.895 -13.555 -18.5 1 98.5 204 SER A O 1
ATOM 1592 N N . ILE A 1 205 ? 3.277 -15.062 -18.875 1 98.5 205 ILE A N 1
ATOM 1593 C CA . ILE A 1 205 ? 3.717 -15.914 -17.781 1 98.5 205 ILE A CA 1
ATOM 1594 C C . ILE A 1 205 ? 5.137 -16.422 -18.047 1 98.5 205 ILE A C 1
ATOM 1596 O O . ILE A 1 205 ? 5.996 -16.359 -17.156 1 98.5 205 ILE A O 1
ATOM 1600 N N . ARG A 1 206 ? 5.363 -16.844 -19.25 1 98.31 206 ARG A N 1
ATOM 1601 C CA . ARG A 1 206 ? 6.688 -17.297 -19.656 1 98.31 206 ARG A CA 1
ATOM 1602 C C . ARG A 1 206 ? 7.73 -16.219 -19.438 1 98.31 206 ARG A C 1
ATOM 1604 O O . ARG A 1 206 ? 8.789 -16.469 -18.844 1 98.31 206 ARG A O 1
ATOM 1611 N N . ALA A 1 207 ? 7.418 -15.094 -19.938 1 98.31 207 ALA A N 1
ATOM 1612 C CA . ALA A 1 207 ? 8.344 -13.969 -19.812 1 98.31 207 ALA A CA 1
ATOM 1613 C C . ALA A 1 207 ? 8.656 -13.672 -18.344 1 98.31 207 ALA A C 1
ATOM 1615 O O . ALA A 1 207 ? 9.82 -13.453 -17.984 1 98.31 207 ALA A O 1
ATOM 1616 N N . PHE A 1 208 ? 7.664 -13.664 -17.547 1 98.12 208 PHE A N 1
ATOM 1617 C CA . PHE A 1 208 ? 7.844 -13.312 -16.141 1 98.12 208 PHE A CA 1
ATOM 1618 C C . PHE A 1 208 ? 8.609 -14.406 -15.406 1 98.12 208 PHE A C 1
ATOM 1620 O O . PHE A 1 208 ? 9.469 -14.117 -14.578 1 98.12 208 PHE A O 1
ATOM 1627 N N . LEU A 1 209 ? 8.281 -15.648 -15.648 1 97.12 209 LEU A N 1
ATOM 1628 C CA . LEU A 1 209 ? 8.977 -16.766 -15.008 1 97.12 209 LEU A CA 1
ATOM 1629 C C . LEU A 1 209 ? 10.453 -16.781 -15.391 1 97.12 209 LEU A C 1
ATOM 1631 O O . LEU A 1 209 ? 11.305 -17.156 -14.586 1 97.12 209 LEU A O 1
ATOM 1635 N N . ARG A 1 210 ? 10.781 -16.391 -16.594 1 97.31 210 ARG A N 1
ATOM 1636 C CA . ARG A 1 210 ? 12.18 -16.266 -16.984 1 97.31 210 ARG A CA 1
ATOM 1637 C C . ARG A 1 210 ? 12.906 -15.242 -16.125 1 97.31 210 ARG A C 1
ATOM 1639 O O . ARG A 1 210 ? 14.047 -15.461 -15.719 1 97.31 210 ARG A O 1
ATOM 1646 N N . ARG A 1 211 ? 12.219 -14.156 -15.867 1 96.62 211 ARG A N 1
ATOM 1647 C CA . ARG A 1 211 ? 12.812 -13.125 -15.016 1 96.62 211 ARG A CA 1
ATOM 1648 C C . ARG A 1 211 ? 12.984 -13.633 -13.586 1 96.62 211 ARG A C 1
ATOM 1650 O O . ARG A 1 211 ? 14.008 -13.359 -12.945 1 96.62 211 ARG A O 1
ATOM 1657 N N . ILE A 1 212 ? 12.016 -14.328 -13.078 1 93.62 212 ILE A N 1
ATOM 1658 C CA . ILE A 1 212 ? 12.109 -14.906 -11.742 1 93.62 212 ILE A CA 1
ATOM 1659 C C . ILE A 1 212 ? 13.297 -15.867 -11.68 1 93.62 212 ILE A C 1
ATOM 1661 O O . ILE A 1 212 ? 14.055 -15.859 -10.703 1 93.62 212 ILE A O 1
ATOM 1665 N N . THR A 1 213 ? 13.406 -16.641 -12.711 1 91.19 213 THR A N 1
ATOM 1666 C CA . THR A 1 213 ? 14.516 -17.578 -12.781 1 91.19 213 THR A CA 1
ATOM 1667 C C . THR A 1 213 ? 15.852 -16.844 -12.766 1 91.19 213 THR A C 1
ATOM 1669 O O . THR A 1 213 ? 16.797 -17.266 -12.102 1 91.19 213 THR A O 1
ATOM 1672 N N . GLU A 1 214 ? 15.953 -15.789 -13.461 1 91.38 214 GLU A N 1
ATOM 1673 C CA . GLU A 1 214 ? 17.156 -14.969 -13.461 1 91.38 214 GLU A CA 1
ATOM 1674 C C . GLU A 1 214 ? 17.5 -14.492 -12.055 1 91.38 214 GLU A C 1
ATOM 1676 O O . GLU A 1 214 ? 18.672 -14.555 -11.641 1 91.38 214 GLU A O 1
ATOM 1681 N N . ILE A 1 215 ? 16.562 -14.023 -11.383 1 88.06 215 ILE A N 1
ATOM 1682 C CA . ILE A 1 215 ? 16.766 -13.531 -10.023 1 88.06 215 ILE A CA 1
ATOM 1683 C C . ILE A 1 215 ? 17.203 -14.688 -9.125 1 88.06 215 ILE A C 1
ATOM 1685 O O . ILE A 1 215 ? 18.141 -14.531 -8.336 1 88.06 215 ILE A O 1
ATOM 1689 N N . ARG A 1 216 ? 16.516 -15.75 -9.203 1 85.12 216 ARG A N 1
ATOM 1690 C CA . ARG A 1 216 ? 16.828 -16.922 -8.391 1 85.12 216 ARG A CA 1
ATOM 1691 C C . ARG A 1 216 ? 18.281 -17.344 -8.594 1 85.12 216 ARG A C 1
ATOM 1693 O O . ARG A 1 216 ? 19.016 -17.531 -7.625 1 85.12 216 ARG A O 1
ATOM 1700 N N . VAL A 1 217 ? 18.641 -17.5 -9.828 1 83.5 217 VAL A N 1
ATOM 1701 C CA . VAL A 1 217 ? 19.984 -17.938 -10.164 1 83.5 217 VAL A CA 1
ATOM 1702 C C . VAL A 1 217 ? 21 -16.938 -9.594 1 83.5 217 VAL A C 1
ATOM 1704 O O . VAL A 1 217 ? 22.031 -17.344 -9.039 1 83.5 217 VAL A O 1
ATOM 1707 N N . ALA A 1 218 ? 20.75 -15.711 -9.734 1 81.69 218 ALA A N 1
ATOM 1708 C CA . ALA A 1 218 ? 21.656 -14.688 -9.211 1 81.69 218 ALA A CA 1
ATOM 1709 C C . ALA A 1 218 ? 21.766 -14.781 -7.695 1 81.69 218 ALA A C 1
ATOM 1711 O O . ALA A 1 218 ? 22.859 -14.617 -7.137 1 81.69 218 ALA A O 1
ATOM 1712 N N . GLN A 1 219 ? 20.688 -14.984 -7.078 1 77.12 219 GLN A N 1
ATOM 1713 C CA . GLN A 1 219 ? 20.703 -15.078 -5.625 1 77.12 219 GLN A CA 1
ATOM 1714 C C . GLN A 1 219 ? 21.438 -16.328 -5.156 1 77.12 219 GLN A C 1
ATOM 1716 O O . GLN A 1 219 ? 22.125 -16.297 -4.129 1 77.12 219 GLN A O 1
ATOM 1721 N N . GLU A 1 220 ? 21.219 -17.344 -5.805 1 72.94 220 GLU A N 1
ATOM 1722 C CA . GLU A 1 220 ? 21.938 -18.578 -5.496 1 72.94 220 GLU A CA 1
ATOM 1723 C C . GLU A 1 220 ? 23.453 -18.375 -5.605 1 72.94 220 GLU A C 1
ATOM 1725 O O . GLU A 1 220 ? 24.203 -18.828 -4.742 1 72.94 220 GLU A O 1
ATOM 1730 N N . LYS A 1 221 ? 23.891 -17.766 -6.594 1 74.19 221 LYS A N 1
ATOM 1731 C CA . LYS A 1 221 ? 25.312 -17.469 -6.777 1 74.19 221 LYS A CA 1
ATOM 1732 C C . LYS A 1 221 ? 25.844 -16.609 -5.633 1 74.19 221 LYS A C 1
ATOM 1734 O O . LYS A 1 221 ? 26.953 -16.844 -5.137 1 74.19 221 LYS A O 1
ATOM 1739 N N . ASP A 1 222 ? 25.109 -15.625 -5.258 1 69.31 222 ASP A N 1
ATOM 1740 C CA . ASP A 1 222 ? 25.5 -14.742 -4.172 1 69.31 222 ASP A CA 1
ATOM 1741 C C . ASP A 1 222 ? 25.594 -15.5 -2.85 1 69.31 222 ASP A C 1
ATOM 1743 O O . ASP A 1 222 ? 26.5 -15.25 -2.049 1 69.31 222 ASP A O 1
ATOM 1747 N N . PHE A 1 223 ? 24.672 -16.203 -2.607 1 62.03 223 PHE A N 1
ATOM 1748 C CA . PHE A 1 223 ? 24.656 -16.984 -1.382 1 62.03 223 PHE A CA 1
ATOM 1749 C C . PHE A 1 223 ? 25.859 -17.922 -1.308 1 62.03 223 PHE A C 1
ATOM 1751 O O . PHE A 1 223 ? 26.5 -18.031 -0.263 1 62.03 223 PHE A O 1
ATOM 1758 N N . PHE A 1 224 ? 26.156 -18.578 -2.309 1 63.38 224 PHE A N 1
ATOM 1759 C CA . PHE A 1 224 ? 27.281 -19.5 -2.352 1 63.38 224 PHE A CA 1
ATOM 1760 C C . PHE A 1 224 ? 28.594 -18.734 -2.225 1 63.38 224 PHE A C 1
ATOM 1762 O O . PHE A 1 224 ? 29.547 -19.234 -1.616 1 63.38 224 PHE A O 1
ATOM 1769 N N . ARG A 1 225 ? 28.641 -17.641 -2.701 1 61.34 225 ARG A N 1
ATOM 1770 C CA . ARG A 1 225 ? 29.828 -16.812 -2.561 1 61.34 225 ARG A CA 1
ATOM 1771 C C . ARG A 1 225 ? 30.031 -16.391 -1.11 1 61.34 225 ARG A C 1
ATOM 1773 O O . ARG A 1 225 ? 31.156 -16.406 -0.606 1 61.34 225 ARG A O 1
ATOM 1780 N N . LEU A 1 226 ? 28.953 -16 -0.457 1 55.47 226 LEU A N 1
ATOM 1781 C CA . LEU A 1 226 ? 29.016 -15.492 0.91 1 55.47 226 LEU A CA 1
ATOM 1782 C C . LEU A 1 226 ? 29.234 -16.641 1.899 1 55.47 226 LEU A C 1
ATOM 1784 O O . LEU A 1 226 ? 29.844 -16.453 2.951 1 55.47 226 LEU A O 1
ATOM 1788 N N . ALA A 1 227 ? 28.594 -17.672 1.819 1 47.97 227 ALA A N 1
ATOM 1789 C CA . ALA A 1 227 ? 28.75 -18.812 2.707 1 47.97 227 ALA A CA 1
ATOM 1790 C C . ALA A 1 227 ? 30.156 -19.391 2.617 1 47.97 227 ALA A C 1
ATOM 1792 O O . ALA A 1 227 ? 30.656 -20 3.576 1 47.97 227 ALA A O 1
ATOM 1793 N N . ASN A 1 228 ? 30.891 -19.594 1.567 1 41.91 228 ASN A N 1
ATOM 1794 C CA . ASN A 1 228 ? 32.25 -20.125 1.471 1 41.91 228 ASN A CA 1
ATOM 1795 C C . ASN A 1 228 ? 33.25 -19.031 1.202 1 41.91 228 ASN A C 1
ATOM 1797 O O . ASN A 1 228 ? 33.719 -18.875 0.071 1 41.91 228 ASN A O 1
ATOM 1801 N N . PRO A 1 229 ? 33.594 -18.078 2.051 1 43.56 229 PRO A N 1
ATOM 1802 C CA . PRO A 1 229 ? 34.75 -17.281 1.669 1 43.56 229 PRO A CA 1
ATOM 1803 C C . PRO A 1 229 ? 36 -18.141 1.422 1 43.56 229 PRO A C 1
ATOM 1805 O O . PRO A 1 229 ? 36.656 -17.984 0.399 1 43.56 229 PRO A O 1
ATOM 1808 N N . SER A 1 230 ? 36.875 -18.578 2.516 1 38.75 230 SER A N 1
ATOM 1809 C CA . SER A 1 230 ? 38 -19.5 2.441 1 38.75 230 SER A CA 1
ATOM 1810 C C . SER A 1 230 ? 37.531 -20.891 1.982 1 38.75 230 SER A C 1
ATOM 1812 O O . SER A 1 230 ? 38.375 -21.75 1.69 1 38.75 230 SER A O 1
ATOM 1814 N N . ALA A 1 231 ? 36.5 -21.438 2.572 1 35.84 231 ALA A N 1
ATOM 1815 C CA . ALA A 1 231 ? 36.094 -22.828 2.395 1 35.84 231 ALA A CA 1
ATOM 1816 C C . ALA A 1 231 ? 35.719 -23.109 0.946 1 35.84 231 ALA A C 1
ATOM 1818 O O . ALA A 1 231 ? 35.125 -24.156 0.642 1 35.84 231 ALA A O 1
ATOM 1819 N N . PHE A 1 232 ? 35.719 -22.594 -0.281 1 35.31 232 PHE A N 1
ATOM 1820 C CA . PHE A 1 232 ? 35.812 -23.578 -1.349 1 35.31 232 PHE A CA 1
ATOM 1821 C C . PHE A 1 232 ? 36.875 -24.609 -1.053 1 35.31 232 PHE A C 1
ATOM 1823 O O . PHE A 1 232 ? 36.844 -25.719 -1.598 1 35.31 232 PHE A O 1
ATOM 1830 N N . ALA A 1 233 ? 38.156 -24.5 -0.768 1 31.86 233 ALA A N 1
ATOM 1831 C CA . ALA A 1 233 ? 38.969 -25.719 -0.668 1 31.86 233 ALA A CA 1
ATOM 1832 C C . ALA A 1 233 ? 38.688 -26.469 0.621 1 31.86 233 ALA A C 1
ATOM 1834 O O . ALA A 1 233 ? 38.469 -27.688 0.599 1 31.86 233 ALA A O 1
ATOM 1835 N N . GLY A 1 234 ? 39.344 -26.156 1.937 1 32.09 234 GLY A N 1
ATOM 1836 C CA . GLY A 1 234 ? 39.719 -27.062 3.014 1 32.09 234 GLY A CA 1
ATOM 1837 C C . GLY A 1 234 ? 38.594 -27.266 4.023 1 32.09 234 GLY A C 1
ATOM 1838 O O . GLY A 1 234 ? 38.719 -28.078 4.941 1 32.09 234 GLY A O 1
ATOM 1839 N N . ASN A 1 235 ? 38.156 -26.203 4.59 1 30.42 235 ASN A N 1
ATOM 1840 C CA . ASN A 1 235 ? 37.5 -26.547 5.852 1 30.42 235 ASN A CA 1
ATOM 1841 C C . ASN A 1 235 ? 36.219 -27.328 5.621 1 30.42 235 ASN A C 1
ATOM 1843 O O . ASN A 1 235 ? 35.281 -26.812 5.023 1 30.42 235 ASN A O 1
ATOM 1847 N N . PRO A 1 236 ? 36.25 -28.688 5.895 1 33.62 236 PRO A N 1
ATOM 1848 C CA . PRO A 1 236 ? 35.219 -29.688 5.668 1 33.62 236 PRO A CA 1
ATOM 1849 C C . PRO A 1 236 ? 33.844 -29.25 6.152 1 33.62 236 PRO A C 1
ATOM 1851 O O . PRO A 1 236 ? 32.844 -29.938 5.934 1 33.62 236 PRO A O 1
ATOM 1854 N N . ARG A 1 237 ? 34.062 -28.531 7.266 1 29.98 237 ARG A N 1
ATOM 1855 C CA . ARG A 1 237 ? 32.781 -28.297 7.941 1 29.98 237 ARG A CA 1
ATOM 1856 C C . ARG A 1 237 ? 31.797 -27.594 7.023 1 29.98 237 ARG A C 1
ATOM 1858 O O . ARG A 1 237 ? 30.625 -27.438 7.367 1 29.98 237 ARG A O 1
ATOM 1865 N N . PHE A 1 238 ? 32.344 -26.688 6.328 1 34.31 238 PHE A N 1
ATOM 1866 C CA . PHE A 1 238 ? 31.469 -26.141 5.285 1 34.31 238 PHE A CA 1
ATOM 1867 C C . PHE A 1 238 ? 31.156 -27.203 4.242 1 34.31 238 PHE A C 1
ATOM 1869 O O . PHE A 1 238 ? 30.938 -26.891 3.07 1 34.31 238 PHE A O 1
ATOM 1876 N N . GLY A 1 239 ? 31.594 -28.328 4.238 1 31.8 239 GLY A N 1
ATOM 1877 C CA . GLY A 1 239 ? 31.266 -29.578 3.557 1 31.8 239 GLY A CA 1
ATOM 1878 C C . GLY A 1 239 ? 29.766 -29.766 3.371 1 31.8 239 GLY A C 1
ATOM 1879 O O . GLY A 1 239 ? 29.344 -30.766 2.801 1 31.8 239 GLY A O 1
ATOM 1880 N N . GLN A 1 240 ? 29.109 -29.453 4.59 1 33.03 240 GLN A N 1
ATOM 1881 C CA . GLN A 1 240 ? 27.688 -29.641 4.316 1 33.03 240 GLN A CA 1
ATOM 1882 C C . GLN A 1 240 ? 27.203 -28.672 3.248 1 33.03 240 GLN A C 1
ATOM 1884 O O . GLN A 1 240 ? 27.516 -27.484 3.295 1 33.03 240 GLN A O 1
ATOM 1889 N N . PRO A 1 241 ? 27.016 -29.031 2.016 1 34.81 241 PRO A N 1
ATOM 1890 C CA . PRO A 1 241 ? 26.312 -28.266 0.989 1 34.81 241 PRO A CA 1
ATOM 1891 C C . PRO A 1 241 ? 25.453 -27.141 1.575 1 34.81 241 PRO A C 1
ATOM 1893 O O . PRO A 1 241 ? 25.031 -27.219 2.729 1 34.81 241 PRO A O 1
ATOM 1896 N N . LEU A 1 242 ? 25.578 -25.938 1.066 1 39.69 242 LEU A N 1
ATOM 1897 C CA . LEU A 1 242 ? 24.688 -24.781 1.124 1 39.69 242 LEU A CA 1
ATOM 1898 C C . LEU A 1 242 ? 23.25 -25.219 1.416 1 39.69 242 LEU A C 1
ATOM 1900 O O . LEU A 1 242 ? 22.469 -25.438 0.493 1 39.69 242 LEU A O 1
ATOM 1904 N N . ARG A 1 243 ? 22.938 -26.062 2.143 1 37.53 243 ARG A N 1
ATOM 1905 C CA . ARG A 1 243 ? 21.688 -26.625 2.637 1 37.53 243 ARG A CA 1
ATOM 1906 C C . ARG A 1 243 ? 20.688 -25.531 2.945 1 37.53 243 ARG A C 1
ATOM 1908 O O . ARG A 1 243 ? 19.484 -25.797 3.105 1 37.53 243 ARG A O 1
ATOM 1915 N N . GLN A 1 244 ? 21.172 -24.516 3.74 1 38.72 244 GLN A N 1
ATOM 1916 C CA . GLN A 1 244 ? 20.109 -23.578 4.105 1 38.72 244 GLN A CA 1
ATOM 1917 C C . GLN A 1 244 ? 19.781 -22.641 2.949 1 38.72 244 GLN A C 1
ATOM 1919 O O . GLN A 1 244 ? 20.625 -21.844 2.531 1 38.72 244 GLN A O 1
ATOM 1924 N N . SER A 1 245 ? 19.312 -23.047 1.944 1 41.47 245 SER A N 1
ATOM 1925 C CA . SER A 1 245 ? 18.641 -22.328 0.865 1 41.47 245 SER A CA 1
ATOM 1926 C C . SER A 1 245 ? 18.141 -20.969 1.342 1 41.47 245 SER A C 1
ATOM 1928 O O . SER A 1 245 ? 17.156 -20.891 2.088 1 41.47 245 SER A O 1
ATOM 1930 N N . PHE A 1 246 ? 18.969 -20.141 1.853 1 45.72 246 PHE A N 1
ATOM 1931 C CA . PHE A 1 246 ? 18.531 -18.828 2.324 1 45.72 246 PHE A CA 1
ATOM 1932 C C . PHE A 1 246 ? 17.375 -18.312 1.483 1 45.72 246 PHE A C 1
ATOM 1934 O O . PHE A 1 246 ? 16.344 -17.922 2.021 1 45.72 246 PHE A O 1
ATOM 1941 N N . LEU A 1 247 ? 17.812 -17.609 0.198 1 49.38 247 LEU A N 1
ATOM 1942 C CA . LEU A 1 247 ? 16.812 -16.828 -0.503 1 49.38 247 LEU A CA 1
ATOM 1943 C C . LEU A 1 247 ? 15.617 -17.672 -0.889 1 49.38 247 LEU A C 1
ATOM 1945 O O . LEU A 1 247 ? 14.625 -17.156 -1.407 1 49.38 247 LEU A O 1
ATOM 1949 N N . PHE A 1 248 ? 15.805 -19.141 -0.639 1 44.53 248 PHE A N 1
ATOM 1950 C CA . PHE A 1 248 ? 14.922 -20.141 -1.243 1 44.53 248 PHE A CA 1
ATOM 1951 C C . PHE A 1 248 ? 13.625 -20.25 -0.462 1 44.53 248 PHE A C 1
ATOM 1953 O O . PHE A 1 248 ? 12.594 -20.656 -1.016 1 44.53 248 PHE A O 1
ATOM 1960 N N . GLU A 1 249 ? 13.789 -19.766 0.761 1 51.47 249 GLU A N 1
ATOM 1961 C CA . GLU A 1 249 ? 12.641 -20.266 1.503 1 51.47 249 GLU A CA 1
ATOM 1962 C C . GLU A 1 249 ? 11.359 -19.531 1.088 1 51.47 249 GLU A C 1
ATOM 1964 O O . GLU A 1 249 ? 10.258 -20.031 1.322 1 51.47 249 GLU A O 1
ATOM 1969 N N . GLY A 1 250 ? 11.453 -18.594 0.114 1 62.66 250 GLY A N 1
ATOM 1970 C CA . GLY A 1 250 ? 10.141 -18.031 -0.135 1 62.66 250 GLY A CA 1
ATOM 1971 C C . GLY A 1 250 ? 9.938 -17.578 -1.571 1 62.66 250 GLY A C 1
ATOM 1972 O O . GLY A 1 250 ? 10.57 -16.625 -2.018 1 62.66 250 GLY A O 1
ATOM 1973 N N . ASP A 1 251 ? 9.219 -18.5 -2.416 1 79.25 251 ASP A N 1
ATOM 1974 C CA . ASP A 1 251 ? 8.914 -18.078 -3.783 1 79.25 251 ASP A CA 1
ATOM 1975 C C . ASP A 1 251 ? 8.305 -16.688 -3.814 1 79.25 251 ASP A C 1
ATOM 1977 O O . ASP A 1 251 ? 8.531 -15.922 -4.762 1 79.25 251 ASP A O 1
ATOM 1981 N N . GLN A 1 252 ? 7.707 -16.344 -2.764 1 85.94 252 GLN A N 1
ATOM 1982 C CA . GLN A 1 252 ? 7.055 -15.039 -2.676 1 85.94 252 GLN A CA 1
ATOM 1983 C C . GLN A 1 252 ? 8.055 -13.906 -2.9 1 85.94 252 GLN A C 1
ATOM 1985 O O . GLN A 1 252 ? 7.77 -12.961 -3.635 1 85.94 252 GLN A O 1
ATOM 1990 N N . ILE A 1 253 ? 9.18 -13.992 -2.314 1 86.38 253 ILE A N 1
ATOM 1991 C CA . ILE A 1 253 ? 10.195 -12.953 -2.398 1 86.38 253 ILE A CA 1
ATOM 1992 C C . ILE A 1 253 ? 10.664 -12.805 -3.844 1 86.38 253 ILE A C 1
ATOM 1994 O O . ILE A 1 253 ? 10.852 -11.688 -4.332 1 86.38 253 ILE A O 1
ATOM 1998 N N . LEU A 1 254 ? 10.914 -13.883 -4.492 1 89.38 254 LEU A N 1
ATOM 1999 C CA . LEU A 1 254 ? 11.398 -13.852 -5.867 1 89.38 254 LEU A CA 1
ATOM 2000 C C . LEU A 1 254 ? 10.375 -13.203 -6.793 1 89.38 254 LEU A C 1
ATOM 2002 O O . LEU A 1 254 ? 10.727 -12.406 -7.664 1 89.38 254 LEU A O 1
ATOM 2006 N N . PHE A 1 255 ? 9.133 -13.539 -6.578 1 93.88 255 PHE A N 1
ATOM 2007 C CA . PHE A 1 255 ? 8.062 -12.945 -7.371 1 93.88 255 PHE A CA 1
ATOM 2008 C C . PHE A 1 255 ? 7.969 -11.445 -7.113 1 93.88 255 PHE A C 1
ATOM 2010 O O . PHE A 1 255 ? 7.781 -10.664 -8.047 1 93.88 255 PHE A O 1
ATOM 2017 N N . GLN A 1 256 ? 8.117 -11.047 -5.922 1 93.44 256 GLN A N 1
ATOM 2018 C CA . GLN A 1 256 ? 8.023 -9.633 -5.574 1 93.44 256 GLN A CA 1
ATOM 2019 C C . GLN A 1 256 ? 9.203 -8.844 -6.141 1 93.44 256 GLN A C 1
ATOM 2021 O O . GLN A 1 256 ? 9.031 -7.734 -6.637 1 93.44 256 GLN A O 1
ATOM 2026 N N . ILE A 1 257 ? 10.375 -9.43 -6.035 1 92.31 257 ILE A N 1
ATOM 2027 C CA . ILE A 1 257 ? 11.539 -8.766 -6.609 1 92.31 257 ILE A CA 1
ATOM 2028 C C . ILE A 1 257 ? 11.359 -8.617 -8.117 1 92.31 257 ILE A C 1
ATOM 2030 O O . ILE A 1 257 ? 11.641 -7.562 -8.688 1 92.31 257 ILE A O 1
ATOM 2034 N N . ALA A 1 258 ? 10.898 -9.648 -8.75 1 95.31 258 ALA A N 1
ATOM 2035 C CA . ALA A 1 258 ? 10.664 -9.57 -10.195 1 95.31 258 ALA A CA 1
ATOM 2036 C C . ALA A 1 258 ? 9.633 -8.492 -10.523 1 95.31 258 ALA A C 1
ATOM 2038 O O . ALA A 1 258 ? 9.797 -7.742 -11.484 1 95.31 258 ALA A O 1
ATOM 2039 N N . TYR A 1 259 ? 8.594 -8.453 -9.75 1 96.25 259 TYR A N 1
ATOM 2040 C CA . TYR A 1 259 ? 7.543 -7.449 -9.898 1 96.25 259 TYR A CA 1
ATOM 2041 C C . TYR A 1 259 ? 8.117 -6.039 -9.836 1 96.25 259 TYR A C 1
ATOM 2043 O O . TYR A 1 259 ? 7.734 -5.172 -10.625 1 96.25 259 TYR A O 1
ATOM 2051 N N . LEU A 1 260 ? 9.039 -5.82 -9.031 1 94.06 260 LEU A N 1
ATOM 2052 C CA . LEU A 1 260 ? 9.609 -4.496 -8.805 1 94.06 260 LEU A CA 1
ATOM 2053 C C . LEU A 1 260 ? 10.711 -4.191 -9.82 1 94.06 260 LEU A C 1
ATOM 2055 O O . LEU A 1 260 ? 10.969 -3.027 -10.125 1 94.06 260 LEU A O 1
ATOM 2059 N N . LYS A 1 261 ? 11.289 -5.184 -10.328 1 94.06 261 LYS A N 1
ATOM 2060 C CA . LYS A 1 261 ? 12.508 -5 -11.102 1 94.06 261 LYS A CA 1
ATOM 2061 C C . LYS A 1 261 ? 12.219 -5.004 -12.602 1 94.06 261 LYS A C 1
ATOM 2063 O O . LYS A 1 261 ? 12.938 -4.383 -13.383 1 94.06 261 LYS A O 1
ATOM 2068 N N . TYR A 1 262 ? 11.219 -5.668 -13.008 1 95.06 262 TYR A N 1
ATOM 2069 C CA . TYR A 1 262 ? 11.023 -5.887 -14.438 1 95.06 262 TYR A CA 1
ATOM 2070 C C . TYR A 1 262 ? 9.648 -5.379 -14.875 1 95.06 262 TYR A C 1
ATOM 2072 O O . TYR A 1 262 ? 8.766 -6.176 -15.203 1 95.06 262 TYR A O 1
ATOM 2080 N N . PRO A 1 263 ? 9.539 -4.074 -15.055 1 92.81 263 PRO A N 1
ATOM 2081 C CA . PRO A 1 263 ? 8.25 -3.467 -15.391 1 92.81 263 PRO A CA 1
ATOM 2082 C C . PRO A 1 263 ? 7.852 -3.699 -16.844 1 92.81 263 PRO A C 1
ATOM 2084 O O . PRO A 1 263 ? 6.727 -3.379 -17.25 1 92.81 263 PRO A O 1
ATOM 2087 N N . GLU A 1 264 ? 8.703 -4.297 -17.656 1 94.31 264 GLU A N 1
ATOM 2088 C CA . GLU A 1 264 ? 8.375 -4.512 -19.062 1 94.31 264 GLU A CA 1
ATOM 2089 C C . GLU A 1 264 ? 7.328 -5.609 -19.234 1 94.31 264 GLU A C 1
ATOM 2091 O O . GLU A 1 264 ? 6.688 -5.711 -20.281 1 94.31 264 GLU A O 1
ATOM 2096 N N . VAL A 1 265 ? 7.254 -6.508 -18.25 1 95.56 265 VAL A N 1
ATOM 2097 C CA . VAL A 1 265 ? 6.148 -7.457 -18.234 1 95.56 265 VAL A CA 1
ATOM 2098 C C . VAL A 1 265 ? 4.953 -6.844 -17.5 1 95.56 265 VAL A C 1
ATOM 2100 O O . VAL A 1 265 ? 5.105 -6.293 -16.406 1 95.56 265 VAL A O 1
ATOM 2103 N N . ASN A 1 266 ? 3.791 -6.902 -18.141 1 95.44 266 ASN A N 1
ATOM 2104 C CA . ASN A 1 266 ? 2.582 -6.367 -17.516 1 95.44 266 ASN A CA 1
ATOM 2105 C C . ASN A 1 266 ? 2.082 -7.266 -16.391 1 95.44 266 ASN A C 1
ATOM 2107 O O . ASN A 1 266 ? 1.296 -8.188 -16.625 1 95.44 266 ASN A O 1
ATOM 2111 N N . VAL A 1 267 ? 2.545 -6.961 -15.219 1 96.94 267 VAL A N 1
ATOM 2112 C CA . VAL A 1 267 ? 2.16 -7.715 -14.031 1 96.94 267 VAL A CA 1
ATOM 2113 C C . VAL A 1 267 ? 1.28 -6.852 -13.133 1 96.94 267 VAL A C 1
ATOM 2115 O O . VAL A 1 267 ? 1.66 -5.734 -12.773 1 96.94 267 VAL A O 1
ATOM 2118 N N . LEU A 1 268 ? 0.157 -7.43 -12.773 1 95.81 268 LEU A N 1
ATOM 2119 C CA . LEU A 1 268 ? -0.799 -6.727 -11.93 1 95.81 268 LEU A CA 1
ATOM 2120 C C . LEU A 1 268 ? -1.067 -7.508 -10.648 1 95.81 268 LEU A C 1
ATOM 2122 O O . LEU A 1 268 ? -0.802 -8.711 -10.578 1 95.81 268 LEU A O 1
ATOM 2126 N N . VAL A 1 269 ? -1.526 -6.785 -9.633 1 94.56 269 VAL A N 1
ATOM 2127 C CA . VAL A 1 269 ? -2.035 -7.355 -8.391 1 94.56 269 VAL A CA 1
ATOM 2128 C C . VAL A 1 269 ? -3.559 -7.258 -8.359 1 94.56 269 VAL A C 1
ATOM 2130 O O . VAL A 1 269 ? -4.129 -6.242 -8.766 1 94.56 269 VAL A O 1
ATOM 2133 N N . ASP A 1 270 ? -4.199 -8.328 -7.957 1 93.56 270 ASP A N 1
ATOM 2134 C CA . ASP A 1 270 ? -5.648 -8.312 -7.77 1 93.56 270 ASP A CA 1
ATOM 2135 C C . ASP A 1 270 ? -6.027 -7.52 -6.52 1 93.56 270 ASP A C 1
ATOM 2137 O O . ASP A 1 270 ? -6.41 -8.102 -5.504 1 93.56 270 ASP A O 1
ATOM 2141 N N . THR A 1 271 ? -6.066 -6.238 -6.703 1 90.94 271 THR A N 1
ATOM 2142 C CA . THR A 1 271 ? -6.27 -5.348 -5.566 1 90.94 271 THR A CA 1
ATOM 2143 C C . THR A 1 271 ? -7.695 -5.469 -5.035 1 90.94 271 THR A C 1
ATOM 2145 O O . THR A 1 271 ? -7.926 -5.363 -3.83 1 90.94 271 THR A O 1
ATOM 2148 N N . ALA A 1 272 ? -8.664 -5.73 -5.883 1 88.38 272 ALA A N 1
ATOM 2149 C CA . ALA A 1 272 ? -10.078 -5.742 -5.523 1 88.38 272 ALA A CA 1
ATOM 2150 C C . ALA A 1 272 ? -10.492 -7.102 -4.961 1 88.38 272 ALA A C 1
ATOM 2152 O O . ALA A 1 272 ? -11.57 -7.242 -4.395 1 88.38 272 ALA A O 1
ATOM 2153 N N . ALA A 1 273 ? -9.633 -8.086 -5.176 1 88.12 273 ALA A N 1
ATOM 2154 C CA . ALA A 1 273 ? -9.914 -9.445 -4.723 1 88.12 273 ALA A CA 1
ATOM 2155 C C . ALA A 1 273 ? -11.094 -10.047 -5.48 1 88.12 273 ALA A C 1
ATOM 2157 O O . ALA A 1 273 ? -11.938 -10.734 -4.895 1 88.12 273 ALA A O 1
ATOM 2158 N N . ASP A 1 274 ? -11.133 -9.75 -6.75 1 89.31 274 ASP A N 1
ATOM 2159 C CA . ASP A 1 274 ? -12.219 -10.289 -7.574 1 89.31 274 ASP A CA 1
ATOM 2160 C C . ASP A 1 274 ? -11.914 -11.719 -8.016 1 89.31 274 ASP A C 1
ATOM 2162 O O . ASP A 1 274 ? -12.836 -12.508 -8.25 1 89.31 274 ASP A O 1
ATOM 2166 N N . ILE A 1 275 ? -10.641 -11.945 -8.203 1 90.62 275 ILE A N 1
ATOM 2167 C CA . ILE A 1 275 ? -10.227 -13.266 -8.672 1 90.62 275 ILE A CA 1
ATOM 2168 C C . ILE A 1 275 ? -9.836 -14.133 -7.477 1 90.62 275 ILE A C 1
ATOM 2170 O O . ILE A 1 275 ? -10.367 -15.234 -7.297 1 90.62 275 ILE A O 1
ATOM 2174 N N . PHE A 1 276 ? -8.859 -13.453 -6.746 1 84.5 276 PHE A N 1
ATOM 2175 C CA . PHE A 1 276 ? -8.305 -14.141 -5.586 1 84.5 276 PHE A CA 1
ATOM 2176 C C . PHE A 1 276 ? -8.664 -13.406 -4.301 1 84.5 276 PHE A C 1
ATOM 2178 O O . PHE A 1 276 ? -8.562 -12.18 -4.234 1 84.5 276 PHE A O 1
ATOM 2185 N N . PHE A 1 277 ? -9.164 -14.141 -3.387 1 72.69 277 PHE A N 1
ATOM 2186 C CA . PHE A 1 277 ? -9.281 -13.461 -2.102 1 72.69 277 PHE A CA 1
ATOM 2187 C C . PHE A 1 277 ? -8.492 -14.195 -1.025 1 72.69 277 PHE A C 1
ATOM 2189 O O . PHE A 1 277 ? -8.672 -15.391 -0.821 1 72.69 277 PHE A O 1
ATOM 2196 N N . VAL A 1 278 ? -7.586 -13.383 -0.585 1 64.25 278 VAL A N 1
ATOM 2197 C CA . VAL A 1 278 ? -6.844 -13.852 0.582 1 64.25 278 VAL A CA 1
ATOM 2198 C C . VAL A 1 278 ? -7.59 -13.461 1.856 1 64.25 278 VAL A C 1
ATOM 2200 O O . VAL A 1 278 ? -8.047 -12.328 2 1 64.25 278 VAL A O 1
ATOM 2203 N N . MET A 1 279 ? -8.172 -14.461 2.547 1 58.34 279 MET A N 1
ATOM 2204 C CA . MET A 1 279 ? -9.055 -14.242 3.693 1 58.34 279 MET A CA 1
ATOM 2205 C C . MET A 1 279 ? -8.336 -13.445 4.781 1 58.34 279 MET A C 1
ATOM 2207 O O . MET A 1 279 ? -7.344 -13.914 5.348 1 58.34 279 MET A O 1
ATOM 2211 N N . SER A 1 280 ? -8.344 -12.242 4.52 1 51.56 280 SER A N 1
ATOM 2212 C CA . SER A 1 280 ? -8.039 -11.477 5.727 1 51.56 280 SER A CA 1
ATOM 2213 C C . SER A 1 280 ? -9.234 -11.43 6.668 1 51.56 280 SER A C 1
ATOM 2215 O O . SER A 1 280 ? -10.352 -11.758 6.273 1 51.56 280 SER A O 1
ATOM 2217 N N . TYR A 1 281 ? -9.07 -11.469 7.93 1 50.5 281 TYR A N 1
ATOM 2218 C CA . TYR A 1 281 ? -10.117 -11.32 8.938 1 50.5 281 TYR A CA 1
ATOM 2219 C C . TYR A 1 281 ? -11.273 -10.492 8.398 1 50.5 281 TYR A C 1
ATOM 2221 O O . TYR A 1 281 ? -12.211 -10.172 9.133 1 50.5 281 TYR A O 1
ATOM 2229 N N . LEU A 1 282 ? -11.258 -10.281 7.102 1 51.47 282 LEU A N 1
ATOM 2230 C CA . LEU A 1 282 ? -12.25 -9.391 6.516 1 51.47 282 LEU A CA 1
ATOM 2231 C C . LEU A 1 282 ? -13.336 -10.188 5.797 1 51.47 282 LEU A C 1
ATOM 2233 O O . LEU A 1 282 ? -13.992 -9.672 4.887 1 51.47 282 LEU A O 1
ATOM 2237 N N . ILE A 1 283 ? -13.289 -11.57 5.891 1 45.03 283 ILE A N 1
ATOM 2238 C CA . ILE A 1 283 ? -14.289 -12.344 5.164 1 45.03 283 ILE A CA 1
ATOM 2239 C C . ILE A 1 283 ? -15.492 -12.602 6.066 1 45.03 283 ILE A C 1
ATOM 2241 O O . ILE A 1 283 ? -15.336 -13.031 7.211 1 45.03 283 ILE A O 1
ATOM 2245 N N . GLY A 1 284 ? -16.562 -11.789 6.211 1 40.78 284 GLY A N 1
ATOM 2246 C CA . GLY A 1 284 ? -17.75 -12.227 6.906 1 40.78 284 GLY A CA 1
ATOM 2247 C C . GLY A 1 284 ? -18.922 -12.508 5.969 1 40.78 284 GLY A C 1
ATOM 2248 O O . GLY A 1 284 ? -18.859 -12.188 4.777 1 40.78 284 GLY A O 1
ATOM 2249 N N . SER A 1 285 ? -19.812 -13.445 6.246 1 37.78 285 SER A N 1
ATOM 2250 C CA . SER A 1 285 ? -21.094 -13.539 5.543 1 37.78 285 SER A CA 1
ATOM 2251 C C . SER A 1 285 ? -21.625 -12.156 5.195 1 37.78 285 SER A C 1
ATOM 2253 O O . SER A 1 285 ? -21.156 -11.148 5.73 1 37.78 285 SER A O 1
ATOM 2255 N N . GLY A 1 286 ? -22.969 -11.57 4.746 1 34 286 GLY A N 1
ATOM 2256 C CA . GLY A 1 286 ? -23.75 -10.469 5.312 1 34 286 GLY A CA 1
ATOM 2257 C C . GLY A 1 286 ? -23.219 -10.016 6.66 1 34 286 GLY A C 1
ATOM 2258 O O . GLY A 1 286 ? -22.438 -9.07 6.738 1 34 286 GLY A O 1
ATOM 2259 N N . SER A 1 287 ? -23.609 -10.633 7.723 1 31.88 287 SER A N 1
ATOM 2260 C CA . SER A 1 287 ? -23.219 -10.227 9.07 1 31.88 287 SER A CA 1
ATOM 2261 C C . SER A 1 287 ? -21.703 -10.359 9.258 1 31.88 287 SER A C 1
ATOM 2263 O O . SER A 1 287 ? -21.062 -11.172 8.602 1 31.88 287 SER A O 1
ATOM 2265 N N . GLY A 1 288 ? -20.875 -9.477 9.602 1 35.62 288 GLY A N 1
ATOM 2266 C CA . GLY A 1 288 ? -19.562 -9.234 10.156 1 35.62 288 GLY A CA 1
ATOM 2267 C C . GLY A 1 288 ? -18.844 -10.5 10.602 1 35.62 288 GLY A C 1
ATOM 2268 O O . GLY A 1 288 ? -17.906 -10.445 11.391 1 35.62 288 GLY A O 1
ATOM 2269 N N . SER A 1 289 ? -19.406 -11.648 10.664 1 37.84 289 SER A N 1
ATOM 2270 C CA . SER A 1 289 ? -18.75 -12.672 11.469 1 37.84 289 SER A CA 1
ATOM 2271 C C . SER A 1 289 ? -17.453 -13.141 10.828 1 37.84 289 SER A C 1
ATOM 2273 O O . SER A 1 289 ? -17.312 -13.086 9.602 1 37.84 289 SER A O 1
ATOM 2275 N N . SER A 1 290 ? -16.266 -13.25 11.492 1 45.09 290 SER A N 1
ATOM 2276 C CA . SER A 1 290 ? -14.977 -13.938 11.516 1 45.09 290 SER A CA 1
ATOM 2277 C C . SER A 1 290 ? -15.094 -15.336 10.906 1 45.09 290 SER A C 1
ATOM 2279 O O . SER A 1 290 ? -15.852 -16.172 11.398 1 45.09 290 SER A O 1
ATOM 2281 N N . GLY A 1 291 ? -14.32 -15.672 9.773 1 50.03 291 GLY A N 1
ATOM 2282 C CA . GLY A 1 291 ? -13.898 -16.953 9.242 1 50.03 291 GLY A CA 1
ATOM 2283 C C . GLY A 1 291 ? -14.984 -17.656 8.438 1 50.03 291 GLY A C 1
ATOM 2284 O O . GLY A 1 291 ? -15.977 -17.031 8.062 1 50.03 291 GLY A O 1
ATOM 2285 N N . CYS A 1 292 ? -14.711 -18.828 7.879 1 57.66 292 CYS A N 1
ATOM 2286 C CA . CYS A 1 292 ? -15.578 -19.766 7.188 1 57.66 292 CYS A CA 1
ATOM 2287 C C . CYS A 1 292 ? -16.781 -20.141 8.047 1 57.66 292 CYS A C 1
ATOM 2289 O O . CYS A 1 292 ? -16.688 -21.031 8.898 1 57.66 292 CYS A O 1
ATOM 2291 N N . THR A 1 293 ? -17.578 -19.156 8.25 1 52.75 293 THR A N 1
ATOM 2292 C CA . THR A 1 293 ? -18.766 -19.469 9.047 1 52.75 293 THR A CA 1
ATOM 2293 C C . THR A 1 293 ? -19.594 -20.562 8.367 1 52.75 293 THR A C 1
ATOM 2295 O O . THR A 1 293 ? -19.281 -20.984 7.258 1 52.75 293 THR A O 1
ATOM 2298 N N . SER A 1 294 ? -20.578 -21.016 9.109 1 51.03 294 SER A N 1
ATOM 2299 C CA . SER A 1 294 ? -21.516 -22.016 8.602 1 51.03 294 SER A CA 1
ATOM 2300 C C . SER A 1 294 ? -22.266 -21.5 7.375 1 51.03 294 SER A C 1
ATOM 2302 O O . SER A 1 294 ? -22.812 -22.281 6.602 1 51.03 294 SER A O 1
ATOM 2304 N N . LEU A 1 295 ? -22.062 -20.25 7.156 1 53.41 295 LEU A N 1
ATOM 2305 C CA . LEU A 1 295 ? -22.797 -19.703 6.02 1 53.41 295 LEU A CA 1
ATOM 2306 C C . LEU A 1 295 ? -21.922 -19.625 4.781 1 53.41 295 LEU A C 1
ATOM 2308 O O . LEU A 1 295 ? -22.359 -19.172 3.725 1 53.41 295 LEU A O 1
ATOM 2312 N N . TYR A 1 296 ? -20.734 -20.016 5.039 1 59.94 296 TYR A N 1
ATOM 2313 C CA . TYR A 1 296 ? -19.906 -20.094 3.846 1 59.94 296 TYR A CA 1
ATOM 2314 C C . TYR A 1 296 ? -20.5 -21.078 2.84 1 59.94 296 TYR A C 1
ATOM 2316 O O . TYR A 1 296 ? -20.75 -22.234 3.172 1 59.94 296 TYR A O 1
ATOM 2324 N N . PHE A 1 297 ? -20.734 -20.516 1.677 1 62.09 297 PHE A N 1
ATOM 2325 C CA . PHE A 1 297 ? -21.328 -21.266 0.575 1 62.09 297 PHE A CA 1
ATOM 2326 C C . PHE A 1 297 ? -22.672 -21.859 0.976 1 62.09 297 PHE A C 1
ATOM 2328 O O . PHE A 1 297 ? -23 -22.984 0.602 1 62.09 297 PHE A O 1
ATOM 2335 N N . HIS A 1 298 ? -23.281 -21.016 1.865 1 60.34 298 HIS A N 1
ATOM 2336 C CA . HIS A 1 298 ? -24.609 -21.469 2.283 1 60.34 298 HIS A CA 1
ATOM 2337 C C . HIS A 1 298 ? -25.609 -21.391 1.133 1 60.34 298 HIS A C 1
ATOM 2339 O O . HIS A 1 298 ? -25.609 -20.422 0.371 1 60.34 298 HIS A O 1
ATOM 2345 N N . ASP A 1 299 ? -26.422 -22.469 1.068 1 63.03 299 ASP A N 1
ATOM 2346 C CA . ASP A 1 299 ? -27.469 -22.609 0.062 1 63.03 299 ASP A CA 1
ATOM 2347 C C . ASP A 1 299 ? -26.906 -22.484 -1.348 1 63.03 299 ASP A C 1
ATOM 2349 O O . ASP A 1 299 ? -27.547 -21.938 -2.24 1 63.03 299 ASP A O 1
ATOM 2353 N N . GLN A 1 300 ? -25.656 -22.688 -1.454 1 65.19 300 GLN A N 1
ATOM 2354 C CA . GLN A 1 300 ? -24.984 -22.75 -2.746 1 65.19 300 GLN A CA 1
ATOM 2355 C C . GLN A 1 300 ? -24.719 -21.359 -3.303 1 65.19 300 GLN A C 1
ATOM 2357 O O . GLN A 1 300 ? -24.594 -21.172 -4.516 1 65.19 300 GLN A O 1
ATOM 2362 N N . VAL A 1 301 ? -24.812 -20.5 -2.352 1 67.5 301 VAL A N 1
ATOM 2363 C CA . VAL A 1 301 ? -24.516 -19.125 -2.768 1 67.5 301 VAL A CA 1
ATOM 2364 C C . VAL A 1 301 ? -23.078 -18.766 -2.418 1 67.5 301 VAL A C 1
ATOM 2366 O O . VAL A 1 301 ? -22.625 -18.984 -1.285 1 67.5 301 VAL A O 1
ATOM 2369 N N . PRO A 1 302 ? -22.359 -18.344 -3.439 1 69.81 302 PRO A N 1
ATOM 2370 C CA . PRO A 1 302 ? -20.969 -17.938 -3.164 1 69.81 302 PRO A CA 1
ATOM 2371 C C . PRO A 1 302 ? -20.875 -16.859 -2.076 1 69.81 302 PRO A C 1
ATOM 2373 O O . PRO A 1 302 ? -21.719 -15.969 -2.008 1 69.81 302 PRO A O 1
ATOM 2376 N N . SER A 1 303 ? -19.844 -17 -1.306 1 72.81 303 SER A N 1
ATOM 2377 C CA . SER A 1 303 ? -19.625 -16.062 -0.214 1 72.81 303 SER A CA 1
ATOM 2378 C C . SER A 1 303 ? -18.969 -14.773 -0.713 1 72.81 303 SER A C 1
ATOM 2380 O O . SER A 1 303 ? -18.281 -14.781 -1.736 1 72.81 303 SER A O 1
ATOM 2382 N N . LYS A 1 304 ? -19.266 -13.664 0.04 1 74.62 304 LYS A N 1
ATOM 2383 C CA . LYS A 1 304 ? -18.734 -12.359 -0.335 1 74.62 304 LYS A CA 1
ATOM 2384 C C . LYS A 1 304 ? -17.719 -11.859 0.689 1 74.62 304 LYS A C 1
ATOM 2386 O O . LYS A 1 304 ? -17.781 -12.242 1.86 1 74.62 304 LYS A O 1
ATOM 2391 N N . PHE A 1 305 ? -16.812 -11.039 0.167 1 71 305 PHE A N 1
ATOM 2392 C CA . PHE A 1 305 ? -15.883 -10.32 1.026 1 71 305 PHE A CA 1
ATOM 2393 C C . PHE A 1 305 ? -16.594 -9.188 1.759 1 71 305 PHE A C 1
ATOM 2395 O O . PHE A 1 305 ? -17.203 -8.312 1.13 1 71 305 PHE A O 1
ATOM 2402 N N . THR A 1 306 ? -16.5 -9.227 2.992 1 66.62 306 THR A N 1
ATOM 2403 C CA . THR A 1 306 ? -17.281 -8.281 3.785 1 66.62 306 THR A CA 1
ATOM 2404 C C . THR A 1 306 ? -16.75 -6.859 3.604 1 66.62 306 THR A C 1
ATOM 2406 O O . THR A 1 306 ? -17.469 -5.887 3.852 1 66.62 306 THR A O 1
ATOM 2409 N N . TRP A 1 307 ? -15.492 -6.719 3.131 1 65.31 307 TRP A N 1
ATOM 2410 C CA . TRP A 1 307 ? -14.867 -5.406 2.998 1 65.31 307 TRP A CA 1
ATOM 2411 C C . TRP A 1 307 ? -15.531 -4.598 1.889 1 65.31 307 TRP A C 1
ATOM 2413 O O . TRP A 1 307 ? -15.703 -3.383 2.016 1 65.31 307 TRP A O 1
ATOM 2423 N N . ASN A 1 308 ? -15.82 -5.199 0.848 1 67 308 ASN A N 1
ATOM 2424 C CA . ASN A 1 308 ? -16.281 -4.457 -0.32 1 67 308 ASN A CA 1
ATOM 2425 C C . ASN A 1 308 ? -17.422 -5.199 -1.033 1 67 308 ASN A C 1
ATOM 2427 O O . ASN A 1 308 ? -17.797 -4.836 -2.15 1 67 308 ASN A O 1
ATOM 2431 N N . ASP A 1 309 ? -17.828 -6.258 -0.441 1 72.62 309 ASP A N 1
ATOM 2432 C CA . ASP A 1 309 ? -18.984 -7.016 -0.925 1 72.62 309 ASP A CA 1
ATOM 2433 C C . ASP A 1 309 ? -18.672 -7.703 -2.252 1 72.62 309 ASP A C 1
ATOM 2435 O O . ASP A 1 309 ? -19.578 -8.047 -3.01 1 72.62 309 ASP A O 1
ATOM 2439 N N . VAL A 1 310 ? -17.391 -7.914 -2.447 1 76.38 310 VAL A N 1
ATOM 2440 C CA . VAL A 1 310 ? -16.969 -8.578 -3.678 1 76.38 310 VAL A CA 1
ATOM 2441 C C . VAL A 1 310 ? -17.016 -10.094 -3.49 1 76.38 310 VAL A C 1
ATOM 2443 O O . VAL A 1 310 ? -16.734 -10.594 -2.402 1 76.38 310 VAL A O 1
ATOM 2446 N N . GLN A 1 311 ? -17.438 -10.641 -4.551 1 79.31 311 GLN A N 1
ATOM 2447 C CA . GLN A 1 311 ? -17.453 -12.102 -4.602 1 79.31 311 GLN A CA 1
ATOM 2448 C C . GLN A 1 311 ? -16.297 -12.633 -5.43 1 79.31 311 GLN A C 1
ATOM 2450 O O . GLN A 1 311 ? -16.391 -12.734 -6.656 1 79.31 311 GLN A O 1
ATOM 2455 N N . PRO A 1 312 ? -15.273 -13.055 -4.699 1 84.56 312 PRO A N 1
ATOM 2456 C CA . PRO A 1 312 ? -14.148 -13.578 -5.473 1 84.56 312 PRO A CA 1
ATOM 2457 C C . PRO A 1 312 ? -14.438 -14.938 -6.094 1 84.56 312 PRO A C 1
ATOM 2459 O O . PRO A 1 312 ? -15.281 -15.688 -5.59 1 84.56 312 PRO A O 1
ATOM 2462 N N . VAL A 1 313 ? -13.664 -15.273 -7.129 1 85.94 313 VAL A N 1
ATOM 2463 C CA . VAL A 1 313 ? -13.805 -16.594 -7.754 1 85.94 313 VAL A CA 1
ATOM 2464 C C . VAL A 1 313 ? -13.211 -17.656 -6.844 1 85.94 313 VAL A C 1
ATOM 2466 O O . VAL A 1 313 ? -13.75 -18.766 -6.73 1 85.94 313 VAL A O 1
ATOM 2469 N N . PHE A 1 314 ? -12.055 -17.25 -6.207 1 83.12 314 PHE A N 1
ATOM 2470 C CA . PHE A 1 314 ? -11.336 -18.188 -5.348 1 83.12 314 PHE A CA 1
ATOM 2471 C C . PHE A 1 314 ? -11.039 -17.562 -3.99 1 83.12 314 PHE A C 1
ATOM 2473 O O . PHE A 1 314 ? -10.75 -16.375 -3.9 1 83.12 314 PHE A O 1
ATOM 2480 N N . PHE A 1 315 ? -11.055 -18.469 -3.035 1 79.75 315 PHE A N 1
ATOM 2481 C CA . PHE A 1 315 ? -10.492 -18.109 -1.741 1 79.75 315 PHE A CA 1
ATOM 2482 C C . PHE A 1 315 ? -9.148 -18.797 -1.52 1 79.75 315 PHE A C 1
ATOM 2484 O O . PHE A 1 315 ? -8.984 -19.969 -1.842 1 79.75 315 PHE A O 1
ATOM 2491 N N . HIS A 1 316 ? -8.25 -18.031 -1.157 1 80.75 316 HIS A N 1
ATOM 2492 C CA . HIS A 1 316 ? -6.922 -18.5 -0.775 1 80.75 316 HIS A CA 1
ATOM 2493 C C . HIS A 1 316 ? -6.629 -18.203 0.691 1 80.75 316 HIS A C 1
ATOM 2495 O O . HIS A 1 316 ? -6.852 -17.078 1.155 1 80.75 316 HIS A O 1
ATOM 2501 N N . PHE A 1 317 ? -6.18 -19.25 1.414 1 78 317 PHE A N 1
ATOM 2502 C CA . PHE A 1 317 ? -5.941 -19.141 2.85 1 78 317 PHE A CA 1
ATOM 2503 C C . PHE A 1 317 ? -4.461 -19.297 3.166 1 78 317 PHE A C 1
ATOM 2505 O O . PHE A 1 317 ? -4.059 -20.281 3.801 1 78 317 PHE A O 1
ATOM 2512 N N . PRO A 1 318 ? -3.701 -18.234 2.924 1 69.12 318 PRO A N 1
ATOM 2513 C CA . PRO A 1 318 ? -2.264 -18.359 3.176 1 69.12 318 PRO A CA 1
ATOM 2514 C C . PRO A 1 318 ? -1.883 -18 4.609 1 69.12 318 PRO A C 1
ATOM 2516 O O . PRO A 1 318 ? -2.668 -17.359 5.316 1 69.12 318 PRO A O 1
ATOM 2519 N N . GLY A 1 319 ? -0.651 -18.484 4.984 1 65.38 319 GLY A N 1
ATOM 2520 C CA . GLY A 1 319 ? -0.009 -18.016 6.199 1 65.38 319 GLY A CA 1
ATOM 2521 C C . GLY A 1 319 ? -0.875 -18.188 7.434 1 65.38 319 GLY A C 1
ATOM 2522 O O . GLY A 1 319 ? -1.376 -19.281 7.707 1 65.38 319 GLY A O 1
ATOM 2523 N N . ASP A 1 320 ? -1.223 -16.969 8.031 1 58.56 320 ASP A N 1
ATOM 2524 C CA . ASP A 1 320 ? -1.934 -16.906 9.305 1 58.56 320 ASP A CA 1
ATOM 2525 C C . ASP A 1 320 ? -3.406 -17.266 9.125 1 58.56 320 ASP A C 1
ATOM 2527 O O . ASP A 1 320 ? -4.109 -17.531 10.109 1 58.56 320 ASP A O 1
ATOM 2531 N N . PHE A 1 321 ? -3.734 -17.547 7.902 1 66.69 321 PHE A N 1
ATOM 2532 C CA . PHE A 1 321 ? -5.145 -17.797 7.641 1 66.69 321 PHE A CA 1
ATOM 2533 C C . PHE A 1 321 ? -5.383 -19.281 7.379 1 66.69 321 PHE A C 1
ATOM 2535 O O . PHE A 1 321 ? -6.531 -19.734 7.301 1 66.69 321 PHE A O 1
ATOM 2542 N N . LYS A 1 322 ? -4.398 -20.047 7.363 1 70.56 322 LYS A N 1
ATOM 2543 C CA . LYS A 1 322 ? -4.457 -21.469 7.035 1 70.56 322 LYS A CA 1
ATOM 2544 C C . LYS A 1 322 ? -5.363 -22.219 8 1 70.56 322 LYS A C 1
ATOM 2546 O O . LYS A 1 322 ? -6.066 -23.156 7.602 1 70.56 322 LYS A O 1
ATOM 2551 N N . PRO A 1 323 ? -5.391 -21.781 9.211 1 69.69 323 PRO A N 1
ATOM 2552 C CA . PRO A 1 323 ? -6.246 -22.516 10.148 1 69.69 323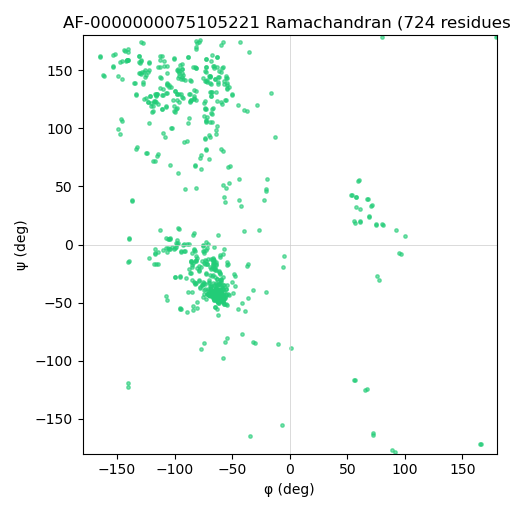 PRO A CA 1
ATOM 2553 C C . PRO A 1 323 ? -7.73 -22.391 9.812 1 69.69 323 PRO A C 1
ATOM 2555 O O . PRO A 1 323 ? -8.531 -23.234 10.242 1 69.69 323 PRO A O 1
ATOM 2558 N N . MET A 1 324 ? -8.094 -21.484 9.062 1 71.62 324 MET A N 1
ATOM 2559 C CA . MET A 1 324 ? -9.5 -21.281 8.711 1 71.62 324 MET A CA 1
ATOM 2560 C C . MET A 1 324 ? -9.891 -22.156 7.523 1 71.62 324 MET A C 1
ATOM 2562 O O . MET A 1 324 ? -11.078 -22.359 7.27 1 71.62 324 MET A O 1
ATOM 2566 N N . PHE A 1 325 ? -8.984 -22.688 6.863 1 76.19 325 PHE A N 1
ATOM 2567 C CA . PHE A 1 325 ? -9.203 -23.375 5.594 1 76.19 325 PHE A CA 1
ATOM 2568 C C . PHE A 1 325 ? -10.094 -24.594 5.781 1 76.19 325 PHE A C 1
ATOM 2570 O O . PHE A 1 325 ? -11.094 -24.75 5.074 1 76.19 325 PHE A O 1
ATOM 2577 N N . PRO A 1 326 ? -9.781 -25.375 6.738 1 74.25 326 PRO A N 1
ATOM 2578 C CA . PRO A 1 326 ? -10.562 -26.609 6.84 1 74.25 326 PRO A CA 1
ATOM 2579 C C . PRO A 1 326 ? -12.062 -26.344 7 1 74.25 326 PRO A C 1
ATOM 2581 O O . PRO A 1 326 ? -12.883 -27.047 6.398 1 74.25 326 PRO A O 1
ATOM 2584 N N . ARG A 1 327 ? -12.352 -25.375 7.711 1 71.69 327 ARG A N 1
ATOM 2585 C CA . ARG A 1 327 ? -13.766 -25.094 7.945 1 71.69 327 ARG A CA 1
ATOM 2586 C C . ARG A 1 327 ? -14.445 -24.641 6.66 1 71.69 327 ARG A C 1
ATOM 2588 O O . ARG A 1 327 ? -15.578 -25.047 6.379 1 71.69 327 ARG A O 1
ATOM 2595 N N . CYS A 1 328 ? -13.836 -23.875 5.961 1 74.44 328 CYS A N 1
ATOM 2596 C CA . CYS A 1 328 ? -14.398 -23.391 4.711 1 74.44 328 CYS A CA 1
ATOM 2597 C C . CYS A 1 328 ? -14.422 -24.484 3.652 1 74.44 328 CYS A C 1
ATOM 2599 O O . CYS A 1 328 ? -15.406 -24.625 2.924 1 74.44 328 CYS A O 1
ATOM 2601 N N . ALA A 1 329 ? -13.32 -25.188 3.645 1 73.44 329 ALA A N 1
ATOM 2602 C CA . ALA A 1 329 ? -13.195 -26.266 2.68 1 73.44 329 ALA A CA 1
ATOM 2603 C C . ALA A 1 329 ? -14.266 -27.344 2.92 1 73.44 329 ALA A C 1
ATOM 2605 O O . ALA A 1 329 ? -14.859 -27.859 1.971 1 73.44 329 ALA A O 1
ATOM 2606 N N . ASN A 1 330 ? -14.469 -27.578 4.121 1 73.94 330 ASN A N 1
ATOM 2607 C CA . ASN A 1 330 ? -15.469 -28.594 4.461 1 73.94 330 ASN A CA 1
ATOM 2608 C C . ASN A 1 330 ? -16.875 -28.156 4.055 1 73.94 330 ASN A C 1
ATOM 2610 O O . ASN A 1 330 ? -17.656 -28.953 3.555 1 73.94 330 ASN A O 1
ATOM 2614 N N . ALA A 1 331 ? -17.156 -27.031 4.301 1 70.75 331 ALA A N 1
ATOM 2615 C CA . ALA A 1 331 ? -18.469 -26.5 3.918 1 70.75 331 ALA A CA 1
ATOM 2616 C C . ALA A 1 331 ? -18.656 -26.562 2.406 1 70.75 331 ALA A C 1
ATOM 2618 O O . ALA A 1 331 ? -19.734 -26.922 1.928 1 70.75 331 ALA A O 1
ATOM 2619 N N . THR A 1 332 ? -17.703 -26.281 1.703 1 71.75 332 THR A N 1
ATOM 2620 C CA . THR A 1 332 ? -17.766 -26.312 0.246 1 71.75 332 THR A CA 1
ATOM 2621 C C . THR A 1 332 ? -17.844 -27.75 -0.268 1 71.75 332 THR A C 1
ATOM 2623 O O . THR A 1 332 ? -18.562 -28.031 -1.224 1 71.75 332 THR A O 1
ATOM 2626 N N . ALA A 1 333 ? -17.031 -28.516 0.371 1 70.12 333 ALA A N 1
ATOM 2627 C CA . ALA A 1 333 ? -17 -29.922 -0.045 1 70.12 333 ALA A CA 1
ATOM 2628 C C . ALA A 1 333 ? -18.375 -30.562 0.086 1 70.12 333 ALA A C 1
ATOM 2630 O O . ALA A 1 333 ? -18.766 -31.359 -0.764 1 70.12 333 ALA A O 1
ATOM 2631 N N . LYS A 1 334 ? -18.969 -30.359 1.104 1 69.5 334 LYS A N 1
ATOM 2632 C CA . LYS A 1 334 ? -20.312 -30.906 1.314 1 69.5 334 LYS A CA 1
ATOM 2633 C C . LYS A 1 334 ? -21.234 -30.594 0.144 1 69.5 334 LYS A C 1
ATOM 2635 O O . LYS A 1 334 ? -22.062 -31.406 -0.246 1 69.5 334 LYS A O 1
ATOM 2640 N N . TYR A 1 335 ? -21 -29.594 -0.363 1 64.94 335 TYR A N 1
ATOM 2641 C CA . TYR A 1 335 ? -21.859 -29.156 -1.464 1 64.94 335 TYR A CA 1
ATOM 2642 C C . TYR A 1 335 ? -21.359 -29.703 -2.793 1 64.94 335 TYR A C 1
ATOM 2644 O O . TYR A 1 335 ? -22.141 -30.078 -3.654 1 64.94 335 TYR A O 1
ATOM 2652 N N . ARG A 1 336 ? -20.094 -29.703 -2.975 1 64.25 336 ARG A N 1
ATOM 2653 C CA . ARG A 1 336 ? -19.547 -29.984 -4.297 1 64.25 336 ARG A CA 1
ATOM 2654 C C . ARG A 1 336 ? -19.297 -31.469 -4.477 1 64.25 336 ARG A C 1
ATOM 2656 O O . ARG A 1 336 ? -19.188 -31.953 -5.605 1 64.25 336 ARG A O 1
ATOM 2663 N N . ARG A 1 337 ? -19.016 -32.219 -3.352 1 60.34 337 ARG A N 1
ATOM 2664 C CA . ARG A 1 337 ? -18.703 -33.625 -3.42 1 60.34 337 ARG A CA 1
ATOM 2665 C C . ARG A 1 337 ? -19.828 -34.406 -4.078 1 60.34 337 ARG A C 1
ATOM 2667 O O . ARG A 1 337 ? -19.594 -35.469 -4.684 1 60.34 337 ARG A O 1
ATOM 2674 N N . ALA A 1 338 ? -21.016 -34.094 -3.713 1 54.88 338 ALA A N 1
ATOM 2675 C CA . ALA A 1 338 ? -22.094 -34.969 -4.137 1 54.88 338 ALA A CA 1
ATOM 2676 C C . ALA A 1 338 ? -21.906 -35.406 -5.594 1 54.88 338 ALA A C 1
ATOM 2678 O O . ALA A 1 338 ? -22.062 -36.594 -5.93 1 54.88 338 ALA A O 1
ATOM 2679 N N . PRO A 1 339 ? -22.203 -34.562 -6.609 1 54.12 339 PRO A N 1
ATOM 2680 C CA . PRO A 1 339 ? -22.969 -35 -7.785 1 54.12 339 PRO A CA 1
ATOM 2681 C C . PRO A 1 339 ? -22.094 -35.719 -8.805 1 54.12 339 PRO A C 1
ATOM 2683 O O . PRO A 1 339 ? -22.578 -36.156 -9.852 1 54.12 339 PRO A O 1
ATOM 2686 N N . ASN A 1 340 ? -20.75 -35.406 -9.031 1 54.19 340 ASN A N 1
ATOM 2687 C CA . ASN A 1 340 ? -20.359 -35.688 -10.406 1 54.19 340 ASN A CA 1
ATOM 2688 C C . ASN A 1 340 ? -19.453 -36.906 -10.5 1 54.19 340 ASN A C 1
ATOM 2690 O O . ASN A 1 340 ? -18.234 -36.812 -10.344 1 54.19 340 ASN A O 1
ATOM 2694 N N . PRO A 1 341 ? -20.031 -38.062 -10.719 1 62.38 341 PRO A N 1
ATOM 2695 C CA . PRO A 1 341 ? -19.203 -39.25 -11.008 1 62.38 341 PRO A CA 1
ATOM 2696 C C . PRO A 1 341 ? -18.25 -39.031 -12.18 1 62.38 341 PRO A C 1
ATOM 2698 O O . PRO A 1 341 ? -18.562 -38.25 -13.102 1 62.38 341 PRO A O 1
ATOM 2701 N N . GLY A 1 342 ? -16.922 -39.594 -12.188 1 72.5 342 GLY A N 1
ATOM 2702 C CA . GLY A 1 342 ? -16 -39.594 -13.312 1 72.5 342 GLY A CA 1
ATOM 2703 C C . GLY A 1 342 ? -15.062 -38.406 -13.32 1 72.5 342 GLY A C 1
ATOM 2704 O O . GLY A 1 342 ? -14.352 -38.188 -14.297 1 72.5 342 GLY A O 1
ATOM 2705 N N . LYS A 1 343 ? -15.086 -37.75 -12.188 1 79.12 343 LYS A N 1
ATOM 2706 C CA . LYS A 1 343 ? -14.203 -36.594 -12.125 1 79.12 343 LYS A CA 1
ATOM 2707 C C . LYS A 1 343 ? -12.742 -37 -11.992 1 79.12 343 LYS A C 1
ATOM 2709 O O . LYS A 1 343 ? -12.445 -38.062 -11.406 1 79.12 343 LYS A O 1
ATOM 2714 N N . TYR A 1 344 ? -11.914 -36.281 -12.664 1 83.81 344 TYR A N 1
ATOM 2715 C CA . TYR A 1 344 ? -10.484 -36.562 -12.609 1 83.81 344 TYR A CA 1
ATOM 2716 C C . TYR A 1 344 ? -9.68 -35.281 -12.703 1 83.81 344 TYR A C 1
ATOM 2718 O O . TYR A 1 344 ? -10.227 -34.219 -13.023 1 83.81 344 TYR A O 1
ATOM 2726 N N . PHE A 1 345 ? -8.508 -35.344 -12.242 1 89.38 345 PHE A N 1
ATOM 2727 C CA . PHE A 1 345 ? -7.523 -34.312 -12.609 1 89.38 345 PHE A CA 1
ATOM 2728 C C . PHE A 1 345 ? -6.418 -34.938 -13.469 1 89.38 345 PHE A C 1
ATOM 2730 O O . PHE A 1 345 ? -6.328 -36.156 -13.602 1 89.38 345 PHE A O 1
ATOM 2737 N N . TYR A 1 346 ? -5.707 -34.094 -14.148 1 93 346 TYR A N 1
ATOM 2738 C CA . TYR A 1 346 ? -4.652 -34.562 -15.039 1 93 346 TYR A CA 1
ATOM 2739 C C . TYR A 1 346 ? -3.285 -34.438 -14.375 1 93 346 TYR A C 1
ATOM 2741 O O . TYR A 1 346 ? -2.846 -33.344 -14.062 1 93 346 TYR A O 1
ATOM 2749 N N . ASP A 1 347 ? -2.678 -35.531 -14.117 1 94.69 347 ASP A N 1
ATOM 2750 C CA . ASP A 1 347 ? -1.285 -35.562 -13.688 1 94.69 347 ASP A CA 1
ATOM 2751 C C . ASP A 1 347 ? -0.341 -35.25 -14.836 1 94.69 347 ASP A C 1
ATOM 2753 O O . ASP A 1 347 ? -0.046 -36.094 -15.672 1 94.69 347 ASP A O 1
ATOM 2757 N N . VAL A 1 348 ? 0.204 -34.094 -14.805 1 96.06 348 VAL A N 1
ATOM 2758 C CA . VAL A 1 348 ? 0.98 -33.594 -15.93 1 96.06 348 VAL A CA 1
ATOM 2759 C C . VAL A 1 348 ? 2.289 -34.375 -16.047 1 96.06 348 VAL A C 1
ATOM 2761 O O . VAL A 1 348 ? 2.709 -34.719 -17.156 1 96.06 348 VAL A O 1
ATOM 2764 N N . ASP A 1 349 ? 2.93 -34.625 -14.984 1 94.94 349 ASP A N 1
ATOM 2765 C CA . ASP A 1 349 ? 4.242 -35.25 -14.984 1 94.94 349 ASP A CA 1
ATOM 2766 C C . ASP A 1 349 ? 4.176 -36.656 -15.602 1 94.94 349 ASP A C 1
ATOM 2768 O O . ASP A 1 349 ? 5.082 -37.062 -16.328 1 94.94 349 ASP A O 1
ATOM 2772 N N . ARG A 1 350 ? 3.129 -37.375 -15.297 1 95.19 350 ARG A N 1
ATOM 2773 C CA . ARG A 1 350 ? 3.002 -38.75 -15.758 1 95.19 350 ARG A CA 1
ATOM 2774 C C . ARG A 1 350 ? 2 -38.875 -16.906 1 95.19 350 ARG A C 1
ATOM 2776 O O . ARG A 1 350 ? 1.786 -39.938 -17.453 1 95.19 350 ARG A O 1
ATOM 2783 N N . GLN A 1 351 ? 1.395 -37.844 -17.234 1 94.75 351 GLN A N 1
ATOM 2784 C CA . GLN A 1 351 ? 0.546 -37.688 -18.406 1 94.75 351 GLN A CA 1
ATOM 2785 C C . GLN A 1 351 ? -0.618 -38.688 -18.375 1 94.75 351 GLN A C 1
ATOM 2787 O O . GLN A 1 351 ? -0.844 -39.406 -19.328 1 94.75 351 GLN A O 1
ATOM 2792 N N . HIS A 1 352 ? -1.318 -38.656 -17.344 1 94.44 352 HIS A N 1
ATOM 2793 C CA . HIS A 1 352 ? -2.502 -39.5 -17.25 1 94.44 352 HIS A CA 1
ATOM 2794 C C . HIS A 1 352 ? -3.547 -38.875 -16.328 1 94.44 352 HIS A C 1
ATOM 2796 O O . HIS A 1 352 ? -3.232 -38 -15.516 1 94.44 352 HIS A O 1
ATOM 2802 N N . ASP A 1 353 ? -4.773 -39.375 -16.438 1 91.88 353 ASP A N 1
ATOM 2803 C CA . ASP A 1 353 ? -5.891 -38.938 -15.609 1 91.88 353 ASP A CA 1
ATOM 2804 C C . ASP A 1 353 ? -5.883 -39.656 -14.266 1 91.88 353 ASP A C 1
ATOM 2806 O O . ASP A 1 353 ? -5.602 -40.844 -14.195 1 91.88 353 ASP A O 1
ATOM 2810 N N . VAL A 1 354 ? -6.043 -38.875 -13.258 1 89.12 354 VAL A N 1
ATOM 2811 C CA . VAL A 1 354 ? -6.195 -39.438 -11.922 1 89.12 354 VAL A CA 1
ATOM 2812 C C . VAL A 1 354 ? -7.625 -39.219 -11.438 1 89.12 354 VAL A C 1
ATOM 2814 O O . VAL A 1 354 ? -8.062 -38.094 -11.234 1 89.12 354 VAL A O 1
ATOM 2817 N N . ALA A 1 355 ? -8.242 -40.312 -11.25 1 84.38 355 ALA A N 1
ATOM 2818 C CA . ALA A 1 355 ? -9.625 -40.219 -10.789 1 84.38 355 ALA A CA 1
ATOM 2819 C C . ALA A 1 355 ? -9.695 -39.688 -9.367 1 84.38 355 ALA A C 1
ATOM 2821 O O . ALA A 1 355 ? -8.977 -40.125 -8.477 1 84.38 355 ALA A O 1
ATOM 2822 N N . ILE A 1 356 ? -10.531 -38.719 -9.172 1 81.12 356 ILE A N 1
ATOM 2823 C CA . ILE A 1 356 ? -10.703 -38.125 -7.855 1 81.12 356 ILE A CA 1
ATOM 2824 C C . ILE A 1 356 ? -11.148 -39.188 -6.855 1 81.12 356 ILE A C 1
ATOM 2826 O O . ILE A 1 356 ? -10.734 -39.156 -5.695 1 81.12 356 ILE A O 1
ATOM 2830 N N . SER A 1 357 ? -11.938 -40.094 -7.266 1 78.5 357 SER A N 1
ATOM 2831 C CA . SER A 1 357 ? -12.438 -41.156 -6.418 1 78.5 357 SER A CA 1
ATOM 2832 C C . SER A 1 357 ? -11.297 -42 -5.859 1 78.5 357 SER A C 1
ATOM 2834 O O . SER A 1 357 ? -11.43 -42.625 -4.801 1 78.5 357 SER A O 1
ATOM 2836 N N . SER A 1 358 ? -10.195 -42 -6.562 1 78.56 358 SER A N 1
ATOM 2837 C CA . SER A 1 358 ? -9.055 -42.812 -6.133 1 78.56 358 SER A CA 1
ATOM 2838 C C . SER A 1 358 ? -8.289 -42.125 -5.004 1 78.56 358 SER A C 1
ATOM 2840 O O . SER A 1 358 ? -7.535 -42.781 -4.277 1 78.56 358 SER A O 1
ATOM 2842 N N . ILE A 1 359 ? -8.469 -40.906 -4.848 1 78.19 359 ILE A N 1
ATOM 2843 C CA . ILE A 1 359 ? -7.719 -40.125 -3.869 1 78.19 359 ILE A CA 1
ATOM 2844 C C . ILE A 1 359 ? -8.625 -39.75 -2.691 1 78.19 359 ILE A C 1
ATOM 2846 O O . ILE A 1 359 ? -8.188 -39.781 -1.537 1 78.19 359 ILE A O 1
ATOM 2850 N N . CYS A 1 360 ? -9.773 -39.344 -3.057 1 76.44 360 CYS A N 1
ATOM 2851 C CA . CYS A 1 360 ? -10.75 -38.938 -2.045 1 76.44 360 CYS A CA 1
ATOM 2852 C C . CYS A 1 360 ? -11.992 -39.812 -2.123 1 76.44 360 CYS A C 1
ATOM 2854 O O . CYS A 1 360 ? -13.078 -39.344 -2.465 1 76.44 360 CYS A O 1
ATOM 2856 N N . PRO A 1 361 ? -11.852 -40.969 -1.725 1 66.38 361 PRO A N 1
ATOM 2857 C CA . PRO A 1 361 ? -12.977 -41.906 -1.871 1 66.38 361 PRO A CA 1
ATOM 2858 C C . PRO A 1 361 ? -14.219 -41.438 -1.118 1 66.38 361 PRO A C 1
ATOM 2860 O O . PRO A 1 361 ? -15.344 -41.656 -1.581 1 66.38 361 PRO A O 1
ATOM 2863 N N . ASP A 1 362 ? -13.922 -40.75 -0.071 1 60.38 362 ASP A N 1
ATOM 2864 C CA . ASP A 1 362 ? -15.062 -40.312 0.736 1 60.38 362 ASP A CA 1
ATOM 2865 C C . ASP A 1 362 ? -15.859 -39.219 0.024 1 60.38 362 ASP A C 1
ATOM 2867 O O . ASP A 1 362 ? -16.984 -38.906 0.436 1 60.38 362 ASP A O 1
ATOM 2871 N N . TYR A 1 363 ? -15.312 -38.719 -0.958 1 54.88 363 TYR A N 1
ATOM 2872 C CA . TYR A 1 363 ? -16 -37.656 -1.668 1 54.88 363 TYR A CA 1
ATOM 2873 C C . TYR A 1 363 ? -16.469 -38.125 -3.037 1 54.88 363 TYR A C 1
ATOM 2875 O O . TYR A 1 363 ? -16.938 -37.312 -3.852 1 54.88 363 TYR A O 1
ATOM 2883 N N . SER A 1 364 ? -16.125 -39.312 -3.391 1 51.19 364 SER A N 1
ATOM 2884 C CA . SER A 1 364 ? -16.594 -39.875 -4.66 1 51.19 364 SER A CA 1
ATOM 2885 C C . SER A 1 364 ? -17.938 -40.594 -4.492 1 51.19 364 SER A C 1
ATOM 2887 O O . SER A 1 364 ? -18.172 -41.25 -3.477 1 51.19 364 SER A O 1
ATOM 2889 N N . MET B 1 1 ? -29.641 16.203 -8.492 1 36.53 1 MET B N 1
ATOM 2890 C CA . MET B 1 1 ? -28.203 16.016 -8.32 1 36.53 1 MET B CA 1
ATOM 2891 C C . MET B 1 1 ? -27.719 16.703 -7.051 1 36.53 1 MET B C 1
ATOM 2893 O O . MET B 1 1 ? -27.969 17.891 -6.848 1 36.53 1 MET B O 1
ATOM 2897 N N . ILE B 1 2 ? -27.781 16.109 -5.945 1 47.06 2 ILE B N 1
ATOM 2898 C CA . ILE B 1 2 ? -27.375 16.828 -4.742 1 47.06 2 ILE B CA 1
ATOM 2899 C C . ILE B 1 2 ? -26.141 17.672 -5.043 1 47.06 2 ILE B C 1
ATOM 2901 O O . ILE B 1 2 ? -25.141 17.172 -5.566 1 47.06 2 ILE B O 1
ATOM 2905 N N . PRO B 1 3 ? -26.359 18.891 -4.938 1 71.81 3 PRO B N 1
ATOM 2906 C CA . PRO B 1 3 ? -25.25 19.75 -5.359 1 71.81 3 PRO B CA 1
ATOM 2907 C C . PRO B 1 3 ? -23.938 19.422 -4.629 1 71.81 3 PRO B C 1
ATOM 2909 O O . PRO B 1 3 ? -23.953 19.094 -3.439 1 71.81 3 PRO B O 1
ATOM 2912 N N . GLY B 1 4 ? -22.875 19.141 -5.305 1 87.44 4 GLY B N 1
ATOM 2913 C CA . GLY B 1 4 ? -21.562 18.859 -4.773 1 87.44 4 GLY B CA 1
ATOM 2914 C C . GLY B 1 4 ? -21.016 19.984 -3.916 1 87.44 4 GLY B C 1
ATOM 2915 O O . GLY B 1 4 ? -21.562 21.078 -3.904 1 87.44 4 GLY B O 1
ATOM 2916 N N . PHE B 1 5 ? -20.203 19.828 -2.988 1 94.81 5 PHE B N 1
ATOM 2917 C CA . PHE B 1 5 ? -19.516 20.781 -2.139 1 94.81 5 PHE B CA 1
ATOM 2918 C C . PHE B 1 5 ? -18.844 21.859 -2.979 1 94.81 5 PHE B C 1
ATOM 2920 O O . PHE B 1 5 ? -18.203 21.562 -3.99 1 94.81 5 PHE B O 1
ATOM 2927 N N . VAL B 1 6 ? -19.125 23.156 -2.6 1 94.62 6 VAL B N 1
ATOM 2928 C CA . VAL B 1 6 ? -18.469 24.297 -3.232 1 94.62 6 VAL B CA 1
ATOM 2929 C C . VAL B 1 6 ? -17.672 25.078 -2.189 1 94.62 6 VAL B C 1
ATOM 2931 O O . VAL B 1 6 ? -18.25 25.688 -1.286 1 94.62 6 VAL B O 1
ATOM 2934 N N . PRO B 1 7 ? -16.422 25.094 -2.322 1 94.69 7 PRO B N 1
ATOM 2935 C CA . PRO B 1 7 ? -15.625 25.844 -1.347 1 94.69 7 PRO B CA 1
ATOM 2936 C C . PRO B 1 7 ? -15.891 27.344 -1.392 1 94.69 7 PRO B C 1
ATOM 2938 O O . PRO B 1 7 ? -16.062 27.922 -2.473 1 94.69 7 PRO B O 1
ATOM 2941 N N . ARG B 1 8 ? -15.906 28.031 -0.289 1 95.25 8 ARG B N 1
ATOM 2942 C CA . ARG B 1 8 ? -16.156 29.469 -0.161 1 95.25 8 ARG B CA 1
ATOM 2943 C C . ARG B 1 8 ? -14.875 30.266 -0.401 1 95.25 8 ARG B C 1
ATOM 2945 O O . ARG B 1 8 ? -14.859 31.188 -1.213 1 95.25 8 ARG B O 1
ATOM 2952 N N . LYS B 1 9 ? -13.891 29.875 0.331 1 92.12 9 LYS B N 1
ATOM 2953 C CA . LYS B 1 9 ? -12.602 30.562 0.288 1 92.12 9 LYS B CA 1
ATOM 2954 C C . LYS B 1 9 ? -11.453 29.609 0.579 1 92.12 9 LYS B C 1
ATOM 2956 O O . LYS B 1 9 ? -11.609 28.656 1.351 1 92.12 9 LYS B O 1
ATOM 2961 N N . LEU B 1 10 ? -10.336 29.906 -0.137 1 93.38 10 LEU B N 1
ATOM 2962 C CA . LEU B 1 10 ? -9.133 29.141 0.12 1 93.38 10 LEU B CA 1
ATOM 2963 C C . LEU B 1 10 ? -8.211 29.859 1.099 1 93.38 10 LEU B C 1
ATOM 2965 O O . LEU B 1 10 ? -7.926 31.047 0.922 1 93.38 10 LEU B O 1
ATOM 2969 N N . ARG B 1 11 ? -7.77 29.172 2.115 1 93 11 ARG B N 1
ATOM 2970 C CA . ARG B 1 11 ? -6.891 29.719 3.143 1 93 11 ARG B CA 1
ATOM 2971 C C . ARG B 1 11 ? -5.605 28.906 3.254 1 93 11 ARG B C 1
ATOM 2973 O O . ARG B 1 11 ? -5.613 27.703 3.062 1 93 11 ARG B O 1
ATOM 2980 N N . PHE B 1 12 ? -4.543 29.594 3.613 1 93.25 12 PHE B N 1
ATOM 2981 C CA . PHE B 1 12 ? -3.242 28.953 3.793 1 93.25 12 PHE B CA 1
ATOM 2982 C C . PHE B 1 12 ? -2.791 29.047 5.246 1 93.25 12 PHE B C 1
ATOM 2984 O O . PHE B 1 12 ? -2.842 30.125 5.852 1 93.25 12 PHE B O 1
ATOM 2991 N N . LEU B 1 13 ? -2.418 27.906 5.746 1 94.88 13 LEU B N 1
ATOM 2992 C CA . LEU B 1 13 ? -2.107 27.797 7.168 1 94.88 13 LEU B CA 1
ATOM 2993 C C . LEU B 1 13 ? -0.822 27 7.383 1 94.88 13 LEU B C 1
ATOM 2995 O O . LEU B 1 13 ? -0.56 26.031 6.668 1 94.88 13 LEU B O 1
ATOM 2999 N N . THR B 1 14 ? 0.02 27.438 8.312 1 93.81 14 THR B N 1
ATOM 3000 C CA . THR B 1 14 ? 1.182 26.672 8.734 1 93.81 14 THR B CA 1
ATOM 3001 C C . THR B 1 14 ? 1.433 26.844 10.234 1 93.81 14 THR B C 1
ATOM 3003 O O . THR B 1 14 ? 0.729 27.594 10.898 1 93.81 14 THR B O 1
ATOM 3006 N N . LEU B 1 15 ? 2.279 26.016 10.773 1 92.12 15 LEU B N 1
ATOM 3007 C CA . LEU B 1 15 ? 2.779 26.172 12.133 1 92.12 15 LEU B CA 1
ATOM 3008 C C . LEU B 1 15 ? 4.293 26.375 12.133 1 92.12 15 LEU B C 1
ATOM 3010 O O . LEU B 1 15 ? 5.031 25.562 11.594 1 92.12 15 LEU B O 1
ATOM 3014 N N . ALA B 1 16 ? 4.719 27.391 12.68 1 89.25 16 ALA B N 1
ATOM 3015 C CA . ALA B 1 16 ? 6.141 27.703 12.758 1 89.25 16 ALA B CA 1
ATOM 3016 C C . ALA B 1 16 ? 6.531 28.141 14.164 1 89.25 16 ALA B C 1
ATOM 3018 O O . ALA B 1 16 ? 6.75 29.328 14.414 1 89.25 16 ALA B O 1
ATOM 3019 N N . ASP B 1 17 ? 6.762 27.188 15.039 1 78.69 17 ASP B N 1
ATOM 3020 C CA . ASP B 1 17 ? 7.078 27.516 16.422 1 78.69 17 ASP B CA 1
ATOM 3021 C C . ASP B 1 17 ? 8.555 27.859 16.594 1 78.69 17 ASP B C 1
ATOM 3023 O O . ASP B 1 17 ? 9 28.219 17.688 1 78.69 17 ASP B O 1
ATOM 3027 N N . ASN B 1 18 ? 9.305 27.688 15.531 1 75.25 18 ASN B N 1
ATOM 3028 C CA . ASN B 1 18 ? 10.695 28.094 15.477 1 75.25 18 ASN B CA 1
ATOM 3029 C C . ASN B 1 18 ? 10.93 29.141 14.391 1 75.25 18 ASN B C 1
ATOM 3031 O O . ASN B 1 18 ? 10.641 28.906 13.219 1 75.25 18 ASN B O 1
ATOM 3035 N N . PRO B 1 19 ? 11.414 30.312 14.961 1 73.06 19 PRO B N 1
ATOM 3036 C CA . PRO B 1 19 ? 11.633 31.344 13.953 1 73.06 19 PRO B CA 1
ATOM 3037 C C . PRO B 1 19 ? 12.805 31.031 13.023 1 73.06 19 PRO B C 1
ATOM 3039 O O . PRO B 1 19 ? 13.961 31.047 13.461 1 73.06 19 PRO B O 1
ATOM 3042 N N . ARG B 1 20 ? 12.516 30.391 11.906 1 78.31 20 ARG B N 1
ATOM 3043 C CA . ARG B 1 20 ? 13.508 30.141 10.875 1 78.31 20 ARG B CA 1
ATOM 3044 C C . ARG B 1 20 ? 13.211 30.938 9.609 1 78.31 20 ARG B C 1
ATOM 3046 O O . ARG B 1 20 ? 12.047 31.172 9.281 1 78.31 20 ARG B O 1
ATOM 3053 N N . PRO B 1 21 ? 14.312 31.375 9 1 75.75 21 PRO B N 1
ATOM 3054 C CA . PRO B 1 21 ? 14.086 32.188 7.805 1 75.75 21 PRO B CA 1
ATOM 3055 C C . PRO B 1 21 ? 13.398 31.406 6.684 1 75.75 21 PRO B C 1
ATOM 3057 O O . PRO B 1 21 ? 12.828 32 5.766 1 75.75 21 PRO B O 1
ATOM 3060 N N . ASP B 1 22 ? 13.359 30.109 6.77 1 76.81 22 ASP B N 1
ATOM 3061 C CA . ASP B 1 22 ? 12.812 29.266 5.711 1 76.81 22 ASP B CA 1
ATOM 3062 C C . ASP B 1 22 ? 11.312 29.484 5.551 1 76.81 22 ASP B C 1
ATOM 3064 O O . ASP B 1 22 ? 10.742 29.188 4.496 1 76.81 22 ASP B O 1
ATOM 3068 N N . ILE B 1 23 ? 10.742 30.109 6.531 1 83.19 23 ILE B N 1
ATOM 3069 C CA . ILE B 1 23 ? 9.312 30.375 6.461 1 83.19 23 ILE B CA 1
ATOM 3070 C C . ILE B 1 23 ? 9.039 31.422 5.383 1 83.19 23 ILE B C 1
ATOM 3072 O O . ILE B 1 23 ? 7.957 31.453 4.793 1 83.19 23 ILE B O 1
ATOM 3076 N N . CYS B 1 24 ? 10.031 32.219 5.152 1 80.5 24 CYS B N 1
ATOM 3077 C CA . CYS B 1 24 ? 9.883 33.312 4.199 1 80.5 24 CYS B CA 1
ATOM 3078 C C . CYS B 1 24 ? 9.625 32.781 2.795 1 80.5 24 CYS B C 1
ATOM 3080 O O . CYS B 1 24 ? 8.867 33.375 2.029 1 80.5 24 CYS B O 1
ATOM 3082 N N . LEU B 1 25 ? 10.219 31.703 2.516 1 79.31 25 LEU B N 1
ATOM 3083 C CA . LEU B 1 25 ? 10.008 31.109 1.201 1 79.31 25 LEU B CA 1
ATOM 3084 C C . LEU B 1 25 ? 8.57 30.625 1.038 1 79.31 25 LEU B C 1
ATOM 3086 O O . LEU B 1 25 ? 7.945 30.875 0.003 1 79.31 25 LEU B O 1
ATOM 3090 N N . LEU B 1 26 ? 8.086 29.969 1.988 1 83 26 LEU B N 1
ATOM 3091 C CA . LEU B 1 26 ? 6.703 29.5 1.961 1 83 26 LEU B CA 1
ATOM 3092 C C . LEU B 1 26 ? 5.73 30.672 1.893 1 83 26 LEU B C 1
ATOM 3094 O O . LEU B 1 26 ? 4.82 30.688 1.062 1 83 26 LEU B O 1
ATOM 3098 N N . ALA B 1 27 ? 5.992 31.625 2.682 1 81.19 27 ALA B N 1
ATOM 3099 C CA . ALA B 1 27 ? 5.125 32.781 2.713 1 81.19 27 ALA B CA 1
ATOM 3100 C C . ALA B 1 27 ? 5.16 33.531 1.382 1 81.19 27 ALA B C 1
ATOM 3102 O O . ALA B 1 27 ? 4.113 33.906 0.848 1 81.19 27 ALA B O 1
ATOM 3103 N N . ALA B 1 28 ? 6.277 33.688 0.899 1 77.06 28 ALA B N 1
ATOM 3104 C CA . ALA B 1 28 ? 6.441 34.375 -0.368 1 77.06 28 ALA B CA 1
ATOM 3105 C C . ALA B 1 28 ? 5.777 33.625 -1.512 1 77.06 28 ALA B C 1
ATOM 3107 O O . ALA B 1 28 ? 5.207 34.25 -2.42 1 77.06 28 ALA B O 1
ATOM 3108 N N . SER B 1 29 ? 5.914 32.406 -1.444 1 75 29 SER B N 1
ATOM 3109 C CA . SER B 1 29 ? 5.348 31.594 -2.508 1 75 29 SER B CA 1
ATOM 3110 C C . SER B 1 29 ? 3.822 31.625 -2.48 1 75 29 SER B C 1
ATOM 3112 O O . SER B 1 29 ? 3.178 31.609 -3.531 1 75 29 SER B O 1
ATOM 3114 N N . VAL B 1 30 ? 3.264 31.656 -1.391 1 74.38 30 VAL B N 1
ATOM 3115 C CA . VAL B 1 30 ? 1.816 31.75 -1.23 1 74.38 30 VAL B CA 1
ATOM 3116 C C . VAL B 1 30 ? 1.329 33.125 -1.659 1 74.38 30 VAL B C 1
ATOM 3118 O O . VAL B 1 30 ? 0.29 33.25 -2.312 1 74.38 30 VAL B O 1
ATOM 3121 N N . PHE B 1 31 ? 2.102 34.062 -1.343 1 68.44 31 PHE B N 1
ATOM 3122 C CA . PHE B 1 31 ? 1.744 35.438 -1.642 1 68.44 31 PHE B CA 1
ATOM 3123 C C . PHE B 1 31 ? 1.793 35.719 -3.143 1 68.44 31 PHE B C 1
ATOM 3125 O O . PHE B 1 31 ? 1.042 36.531 -3.658 1 68.44 31 PHE B O 1
ATOM 3132 N N . ALA B 1 32 ? 2.637 35.062 -3.834 1 59.56 32 ALA B N 1
ATOM 3133 C CA . ALA B 1 32 ? 2.939 35.312 -5.238 1 59.56 32 ALA B CA 1
ATOM 3134 C C . ALA B 1 32 ? 1.736 35 -6.125 1 59.56 32 ALA B C 1
ATOM 3136 O O . ALA B 1 32 ? 1.562 35.625 -7.18 1 59.56 32 ALA B O 1
ATOM 3137 N N . TYR B 1 33 ? 1.084 34.062 -5.969 1 55.84 33 TYR B N 1
ATOM 3138 C CA . TYR B 1 33 ? 0.05 33.688 -6.926 1 55.84 33 TYR B CA 1
ATOM 3139 C C . TYR B 1 33 ? -1.219 34.5 -6.707 1 55.84 33 TYR B C 1
ATOM 3141 O O . TYR B 1 33 ? -1.888 34.906 -7.664 1 55.84 33 TYR B O 1
ATOM 3149 N N . GLU B 1 34 ? -1.743 34.594 -5.434 1 52.84 34 GLU B N 1
ATOM 3150 C CA . GLU B 1 34 ? -2.92 35.469 -5.277 1 52.84 34 GLU B CA 1
ATOM 3151 C C . GLU B 1 34 ? -2.672 36.562 -4.246 1 52.84 34 GLU B C 1
ATOM 3153 O O . GLU B 1 34 ? -2.385 36.25 -3.084 1 52.84 34 GLU B O 1
ATOM 3158 N N . SER B 1 35 ? -2.455 37.719 -4.793 1 52.16 35 SER B N 1
ATOM 3159 C CA . SER B 1 35 ? -2.232 38.906 -3.939 1 52.16 35 SER B CA 1
ATOM 3160 C C . SER B 1 35 ? -3.115 38.844 -2.695 1 52.16 35 SER B C 1
ATOM 3162 O O . SER B 1 35 ? -2.768 39.406 -1.658 1 52.16 35 SER B O 1
ATOM 3164 N N . SER B 1 36 ? -4.109 38 -2.852 1 61.59 36 SER B N 1
ATOM 3165 C CA . SER B 1 36 ? -5.035 38.062 -1.728 1 61.59 36 SER B CA 1
ATOM 3166 C C . SER B 1 36 ? -4.863 36.875 -0.8 1 61.59 36 SER B C 1
ATOM 3168 O O . SER B 1 36 ? -5.477 36.812 0.267 1 61.59 36 SER B O 1
ATOM 3170 N N . SER B 1 37 ? -3.801 36.062 -1.146 1 75.5 37 SER B N 1
ATOM 3171 C CA . SER B 1 37 ? -3.641 34.938 -0.251 1 75.5 37 SER B CA 1
ATOM 3172 C C . SER B 1 37 ? -2.525 35.188 0.76 1 75.5 37 SER B C 1
ATOM 3174 O O . SER B 1 37 ? -1.438 35.625 0.395 1 75.5 37 SER B O 1
ATOM 3176 N N . VAL B 1 38 ? -2.857 35.188 1.947 1 85.12 38 VAL B N 1
ATOM 3177 C CA . VAL B 1 38 ? -1.897 35.406 3.027 1 85.12 38 VAL B CA 1
ATOM 3178 C C . VAL B 1 38 ? -1.685 34.125 3.795 1 85.12 38 VAL B C 1
ATOM 3180 O O . VAL B 1 38 ? -2.643 33.406 4.094 1 85.12 38 VAL B O 1
ATOM 3183 N N . LEU B 1 39 ? -0.403 33.844 4.031 1 91.25 39 LEU B N 1
ATOM 3184 C CA . LEU B 1 39 ? -0.074 32.688 4.867 1 91.25 39 LEU B CA 1
ATOM 3185 C C . LEU B 1 39 ? -0.381 33 6.336 1 91.25 39 LEU B C 1
ATOM 3187 O O . LEU B 1 39 ? 0.155 33.938 6.91 1 91.25 39 LEU B O 1
ATOM 3191 N N . ASN B 1 40 ? -1.324 32.219 6.91 1 94.25 40 ASN B N 1
ATOM 3192 C CA . ASN B 1 40 ? -1.563 32.25 8.344 1 94.25 40 ASN B CA 1
ATOM 3193 C C . ASN B 1 40 ? -0.585 31.375 9.109 1 94.25 40 ASN B C 1
ATOM 3195 O O . ASN B 1 40 ? -0.461 30.188 8.805 1 94.25 40 ASN B O 1
ATOM 3199 N N . VAL B 1 41 ? 0.101 31.938 10.094 1 94.5 41 VAL B N 1
ATOM 3200 C CA . VAL B 1 41 ? 1.146 31.219 10.805 1 94.5 41 VAL B CA 1
ATOM 3201 C C . VAL B 1 41 ? 0.743 31.016 12.258 1 94.5 41 VAL B C 1
ATOM 3203 O O . VAL B 1 41 ? 0.516 32 12.984 1 94.5 41 VAL B O 1
ATOM 3206 N N . LEU B 1 42 ? 0.675 29.781 12.68 1 94.62 42 LEU B N 1
ATOM 3207 C CA . LEU B 1 42 ? 0.403 29.422 14.07 1 94.62 42 LEU B CA 1
ATOM 3208 C C . LEU B 1 42 ? 1.702 29.219 14.844 1 94.62 42 LEU B C 1
ATOM 3210 O O . LEU B 1 42 ? 2.713 28.797 14.273 1 94.62 42 LEU B O 1
ATOM 3214 N N . GLY B 1 43 ? 1.585 29.5 16.141 1 90.94 43 GLY B N 1
ATOM 3215 C CA . GLY B 1 43 ? 2.682 29.203 17.047 1 90.94 43 GLY B CA 1
ATOM 3216 C C . GLY B 1 43 ? 3.961 29.938 16.703 1 90.94 43 GLY B C 1
ATOM 3217 O O . GLY B 1 43 ? 5.055 29.5 17.062 1 90.94 43 GLY B O 1
ATOM 3218 N N . TRP B 1 44 ? 3.84 30.938 15.977 1 89.06 44 TRP B N 1
ATOM 3219 C CA . TRP B 1 44 ? 4.988 31.703 15.484 1 89.06 44 TRP B CA 1
ATOM 3220 C C . TRP B 1 44 ? 5.871 32.156 16.641 1 89.06 44 TRP B C 1
ATOM 3222 O O . TRP B 1 44 ? 5.371 32.625 17.656 1 89.06 44 TRP B O 1
ATOM 3232 N N . ASN B 1 45 ? 7.242 32 16.391 1 85.56 45 ASN B N 1
ATOM 3233 C CA . ASN B 1 45 ? 8.258 32.594 17.266 1 85.56 45 ASN B CA 1
ATOM 3234 C C . ASN B 1 45 ? 8.047 32.188 18.719 1 85.56 45 ASN B C 1
ATOM 3236 O O . ASN B 1 45 ? 7.969 33.062 19.594 1 85.56 45 ASN B O 1
ATOM 3240 N N . TYR B 1 46 ? 7.746 30.922 18.938 1 84.06 46 TYR B N 1
ATOM 3241 C CA . TYR B 1 46 ? 7.68 30.281 20.25 1 84.06 46 TYR B CA 1
ATOM 3242 C C . TYR B 1 46 ? 6.465 30.766 21.031 1 84.06 46 TYR B C 1
ATOM 3244 O O . TYR B 1 46 ? 6.543 31 22.25 1 84.06 46 TYR B O 1
ATOM 3252 N N . SER B 1 47 ? 5.445 31.031 20.375 1 87.94 47 SER B N 1
ATOM 3253 C CA . SER B 1 47 ? 4.215 31.422 21.062 1 87.94 47 SER B CA 1
ATOM 3254 C C . SER B 1 47 ? 3.779 30.359 22.062 1 87.94 47 SER B C 1
ATOM 3256 O O . SER B 1 47 ? 3.857 29.172 21.797 1 87.94 47 SER B O 1
ATOM 3258 N N . SER B 1 48 ? 3.295 30.812 23.188 1 87.38 48 SER B N 1
ATOM 3259 C CA . SER B 1 48 ? 2.807 29.906 24.219 1 87.38 48 SER B CA 1
ATOM 3260 C C . SER B 1 48 ? 1.313 30.109 24.469 1 87.38 48 SER B C 1
ATOM 3262 O O . SER B 1 48 ? 0.708 29.391 25.266 1 87.38 48 SER B O 1
ATOM 3264 N N . THR B 1 49 ? 0.771 31.125 23.766 1 91.31 49 THR B N 1
ATOM 3265 C CA . THR B 1 49 ? -0.65 31.422 23.922 1 91.31 49 THR B CA 1
ATOM 3266 C C . THR B 1 49 ? -1.348 31.438 22.562 1 91.31 49 THR B C 1
ATOM 3268 O O . THR B 1 49 ? -0.76 31.844 21.562 1 91.31 49 THR B O 1
ATOM 3271 N N . PHE B 1 50 ? -2.602 31.047 22.594 1 95.12 50 PHE B N 1
ATOM 3272 C CA . PHE B 1 50 ? -3.424 31.078 21.391 1 95.12 50 PHE B CA 1
ATOM 3273 C C . PHE B 1 50 ? -3.906 32.5 21.109 1 95.12 50 PHE B C 1
ATOM 3275 O O . PHE B 1 50 ? -3.658 33.406 21.891 1 95.12 50 PHE B O 1
ATOM 3282 N N . PHE B 1 51 ? -4.562 32.656 19.984 1 95.81 51 PHE B N 1
ATOM 3283 C CA . PHE B 1 51 ? -4.977 34 19.547 1 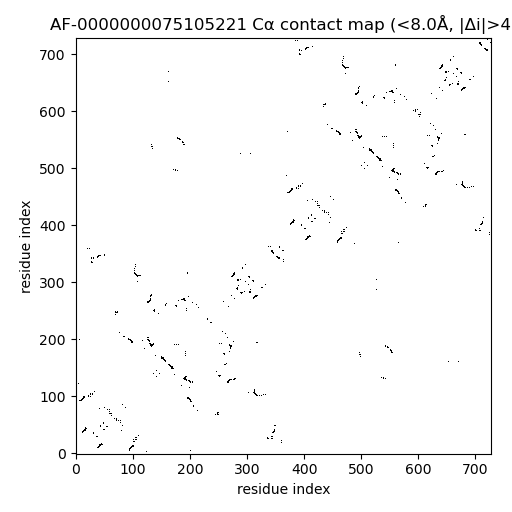95.81 51 PHE B CA 1
ATOM 3284 C C . PHE B 1 51 ? -5.992 34.594 20.5 1 95.81 51 PHE B C 1
ATOM 3286 O O . PHE B 1 51 ? -6.203 35.812 20.516 1 95.81 51 PHE B O 1
ATOM 3293 N N . ASP B 1 52 ? -6.691 33.781 21.312 1 96.25 52 ASP B N 1
ATOM 3294 C CA . ASP B 1 52 ? -7.703 34.281 22.234 1 96.25 52 ASP B CA 1
ATOM 3295 C C . ASP B 1 52 ? -7.129 34.469 23.641 1 96.25 52 ASP B C 1
ATOM 3297 O O . ASP B 1 52 ? -7.871 34.719 24.594 1 96.25 52 ASP B O 1
ATOM 3301 N N . GLY B 1 53 ? -5.93 34.219 23.828 1 93.75 53 GLY B N 1
ATOM 3302 C CA . GLY B 1 53 ? -5.25 34.438 25.094 1 93.75 53 GLY B CA 1
ATOM 3303 C C . GLY B 1 53 ? -5.172 33.188 25.953 1 93.75 53 GLY B C 1
ATOM 3304 O O . GLY B 1 53 ? -4.434 33.156 26.938 1 93.75 53 GLY B O 1
ATOM 3305 N N . THR B 1 54 ? -5.812 32.156 25.578 1 94.44 54 THR B N 1
ATOM 3306 C CA . THR B 1 54 ? -5.762 30.922 26.344 1 94.44 54 THR B CA 1
ATOM 3307 C C . THR B 1 54 ? -4.5 30.141 26.016 1 94.44 54 THR B C 1
ATOM 3309 O O . THR B 1 54 ? -3.76 30.5 25.094 1 94.44 54 THR B O 1
ATOM 3312 N N . THR B 1 55 ? -4.203 29.078 26.797 1 90.62 55 THR B N 1
ATOM 3313 C CA . THR B 1 55 ? -2.994 28.281 26.641 1 90.62 55 THR B CA 1
ATOM 3314 C C . THR B 1 55 ? -3.275 26.797 26.891 1 90.62 55 THR B C 1
ATOM 3316 O O . THR B 1 55 ? -4.32 26.453 27.453 1 90.62 55 THR B O 1
ATOM 3319 N N . CYS B 1 56 ? -2.432 25.953 26.375 1 84.69 56 CYS B N 1
ATOM 3320 C CA . CYS B 1 56 ? -2.514 24.531 26.672 1 84.69 56 CYS B CA 1
ATOM 3321 C C . CYS B 1 56 ? -1.558 24.141 27.797 1 84.69 56 CYS B C 1
ATOM 3323 O O . CYS B 1 56 ? -1.234 22.969 27.953 1 84.69 56 CYS B O 1
ATOM 3325 N N . GLY B 1 57 ? -1.065 25.078 28.453 1 79.38 57 GLY B N 1
ATOM 3326 C CA . GLY B 1 57 ? -0.183 24.828 29.578 1 79.38 57 GLY B CA 1
ATOM 3327 C C . GLY B 1 57 ? 1.142 24.203 29.188 1 79.38 57 GLY B C 1
ATOM 3328 O O . GLY B 1 57 ? 1.822 24.703 28.281 1 79.38 57 GLY B O 1
ATOM 3329 N N . GLN B 1 58 ? 1.428 23.047 29.812 1 70.38 58 GLN B N 1
ATOM 3330 C CA . GLN B 1 58 ? 2.699 22.375 29.562 1 70.38 58 GLN B CA 1
ATOM 3331 C C . GLN B 1 58 ? 2.777 21.859 28.125 1 70.38 58 GLN B C 1
ATOM 3333 O O . GLN B 1 58 ? 3.867 21.75 27.562 1 70.38 58 GLN B O 1
ATOM 3338 N N . GLY B 1 59 ? 1.677 21.625 27.594 1 71 59 GLY B N 1
ATOM 3339 C CA . GLY B 1 59 ? 1.633 21.156 26.219 1 71 59 GLY B CA 1
ATOM 3340 C C . GLY B 1 59 ? 2.059 22.203 25.203 1 71 59 GLY B C 1
ATOM 3341 O O . GLY B 1 59 ? 2.418 21.891 24.078 1 71 59 GLY B O 1
ATOM 3342 N N . CYS B 1 60 ? 1.987 23.469 25.609 1 71.19 60 CYS B N 1
ATOM 3343 C CA . CYS B 1 60 ? 2.326 24.594 24.75 1 71.19 60 CYS B CA 1
ATOM 3344 C C . CYS B 1 60 ? 3.705 25.141 25.078 1 71.19 60 CYS B C 1
ATOM 3346 O O . CYS B 1 60 ? 4.129 26.156 24.516 1 71.19 60 CYS B O 1
ATOM 3348 N N . ALA B 1 61 ? 4.348 24.531 26.109 1 63.44 61 ALA B N 1
ATOM 3349 C CA . ALA B 1 61 ? 5.625 25.078 26.547 1 63.44 61 ALA B CA 1
ATOM 3350 C C . ALA B 1 61 ? 6.707 24.875 25.484 1 63.44 61 ALA B C 1
ATOM 3352 O O . ALA B 1 61 ? 6.734 23.844 24.812 1 63.44 61 ALA B O 1
ATOM 3353 N N . ASP B 1 62 ? 7.402 26.016 25.125 1 59.25 62 ASP B N 1
ATOM 3354 C CA . ASP B 1 62 ? 8.469 26 24.125 1 59.25 62 ASP B CA 1
ATOM 3355 C C . ASP B 1 62 ? 9.641 25.141 24.578 1 59.25 62 ASP B C 1
ATOM 3357 O O . ASP B 1 62 ? 9.797 24.875 25.766 1 59.25 62 ASP B O 1
ATOM 3361 N N . LYS B 1 63 ? 10.453 24.531 23.531 1 54.25 63 LYS B N 1
ATOM 3362 C CA . LYS B 1 63 ? 11.727 23.859 23.812 1 54.25 63 LYS B CA 1
ATOM 3363 C C . LYS B 1 63 ? 12.656 24.781 24.609 1 54.25 63 LYS B C 1
ATOM 3365 O O . LYS B 1 63 ? 13.352 25.625 24.031 1 54.25 63 LYS B O 1
ATOM 3370 N N . ARG B 1 64 ? 12.406 25.391 25.688 1 46.84 64 ARG B N 1
ATOM 3371 C CA . ARG B 1 64 ? 13.422 26.312 26.188 1 46.84 64 ARG B CA 1
ATOM 3372 C C . ARG B 1 64 ? 14.766 25.625 26.328 1 46.84 64 ARG B C 1
ATOM 3374 O O . ARG B 1 64 ? 15.797 26.156 25.906 1 46.84 64 ARG B O 1
ATOM 3381 N N . ASP B 1 65 ? 14.891 24.953 27.344 1 45.06 65 ASP B N 1
ATOM 3382 C CA . ASP B 1 65 ? 16.188 24.641 27.938 1 45.06 65 ASP B CA 1
ATOM 3383 C C . ASP B 1 65 ? 16.859 23.469 27.234 1 45.06 65 ASP B C 1
ATOM 3385 O O . ASP B 1 65 ? 17.594 22.688 27.844 1 45.06 65 ASP B O 1
ATOM 3389 N N . GLY B 1 66 ? 16.938 23.438 26.016 1 44.47 66 GLY B N 1
ATOM 3390 C CA . GLY B 1 66 ? 17.844 22.531 25.312 1 44.47 66 GLY B CA 1
ATOM 3391 C C . GLY B 1 66 ? 17.344 21.094 25.297 1 44.47 66 GLY B C 1
ATOM 3392 O O . GLY B 1 66 ? 18.016 20.203 24.766 1 44.47 66 GLY B O 1
ATOM 3393 N N . LYS B 1 67 ? 16.609 20.719 26.219 1 43.84 67 LYS B N 1
ATOM 3394 C CA . LYS B 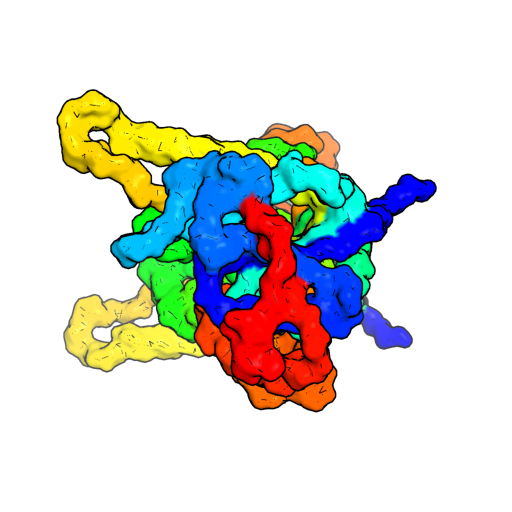1 67 ? 16.25 19.312 26.266 1 43.84 67 LYS B CA 1
ATOM 3395 C C . LYS B 1 67 ? 15.211 18.969 25.203 1 43.84 67 LYS B C 1
ATOM 3397 O O . LYS B 1 67 ? 14.281 19.734 24.969 1 43.84 67 LYS B O 1
ATOM 3402 N N . GLN B 1 68 ? 15.43 18.203 24.094 1 44.62 68 GLN B N 1
ATOM 3403 C CA . GLN B 1 68 ? 14.875 17.781 22.812 1 44.62 68 GLN B CA 1
ATOM 3404 C C . GLN B 1 68 ? 13.508 17.125 23 1 44.62 68 GLN B C 1
ATOM 3406 O O . GLN B 1 68 ? 13.391 15.898 22.969 1 44.62 68 GLN B O 1
ATOM 3411 N N . TYR B 1 69 ? 12.656 17.688 23.891 1 45.47 69 TYR B N 1
ATOM 3412 C CA . TYR B 1 69 ? 11.367 17.016 23.969 1 45.47 69 TYR B CA 1
ATOM 3413 C C . TYR B 1 69 ? 10.531 17.281 22.719 1 45.47 69 TYR B C 1
ATOM 3415 O O . TYR B 1 69 ? 10.586 18.391 22.156 1 45.47 69 TYR B O 1
ATOM 3423 N N . ARG B 1 70 ? 10.352 16.312 21.922 1 49.22 70 ARG B N 1
ATOM 3424 C CA . ARG B 1 70 ? 9.531 16.391 20.719 1 49.22 70 ARG B CA 1
ATOM 3425 C C . ARG B 1 70 ? 8.211 17.109 21 1 49.22 70 ARG B C 1
ATOM 3427 O O . ARG B 1 70 ? 7.152 16.672 20.547 1 49.22 70 ARG B O 1
ATOM 3434 N N . HIS B 1 71 ? 8.117 18.141 21.797 1 58 71 HIS B N 1
ATOM 3435 C CA . HIS B 1 71 ? 7.07 19.094 22.156 1 58 71 HIS B CA 1
ATOM 3436 C C . HIS B 1 71 ? 6.484 19.766 20.906 1 58 71 HIS B C 1
ATOM 3438 O O . HIS B 1 71 ? 5.297 20.094 20.891 1 58 71 HIS B O 1
ATOM 3444 N N . GLY B 1 72 ? 7.234 19.578 19.891 1 62.12 72 GLY B N 1
ATOM 3445 C CA . GLY B 1 72 ? 6.773 20.25 18.688 1 62.12 72 GLY B CA 1
ATOM 3446 C C . GLY B 1 72 ? 5.59 19.562 18.031 1 62.12 72 GLY B C 1
ATOM 3447 O O . GLY B 1 72 ? 4.656 20.219 17.578 1 62.12 72 GLY B O 1
ATOM 3448 N N . GLN B 1 73 ? 5.52 18.312 18.094 1 70.88 73 GLN B N 1
ATOM 3449 C CA . GLN B 1 73 ? 4.426 17.594 17.453 1 70.88 73 GLN B CA 1
ATOM 3450 C C . GLN B 1 73 ? 3.137 17.719 18.266 1 70.88 73 GLN B C 1
ATOM 3452 O O . GLN B 1 73 ? 2.051 17.844 17.703 1 70.88 73 GLN B O 1
ATOM 3457 N N . GLN B 1 74 ? 3.293 17.75 19.531 1 75.25 74 GLN B N 1
ATOM 3458 C CA . GLN B 1 74 ? 2.121 17.984 20.359 1 75.25 74 GLN B CA 1
ATOM 3459 C C . GLN B 1 74 ? 1.59 19.406 20.188 1 75.25 74 GLN B C 1
ATOM 3461 O O . GLN B 1 74 ? 0.376 19.625 20.156 1 75.25 74 GLN B O 1
ATOM 3466 N N . LYS B 1 75 ? 2.498 20.25 20.172 1 81.81 75 LYS B N 1
ATOM 3467 C CA . LYS B 1 75 ? 2.117 21.641 19.969 1 81.81 75 LYS B CA 1
ATOM 3468 C C . LYS B 1 75 ? 1.297 21.812 18.688 1 81.81 75 LYS B C 1
ATOM 3470 O O . LYS B 1 75 ? 0.3 22.531 18.672 1 81.81 75 LYS B O 1
ATOM 3475 N N . LYS B 1 76 ? 1.706 21.156 17.641 1 87.38 76 LYS B N 1
ATOM 3476 C CA . LYS B 1 76 ? 0.996 21.188 16.375 1 87.38 76 LYS B CA 1
ATOM 3477 C C . LYS B 1 76 ? -0.472 20.812 16.547 1 87.38 76 LYS B C 1
ATOM 3479 O O . LYS B 1 76 ? -1.361 21.516 16.047 1 87.38 76 LYS B O 1
ATOM 3484 N N . LEU B 1 77 ? -0.719 19.844 17.297 1 89.31 77 LEU B N 1
ATOM 3485 C CA . LEU B 1 77 ? -2.08 19.359 17.469 1 89.31 77 LEU B CA 1
ATOM 3486 C C . LEU B 1 77 ? -2.914 20.344 18.281 1 89.31 77 LEU B C 1
ATOM 3488 O O . LEU B 1 77 ? -4.078 20.594 17.953 1 89.31 77 LEU B O 1
ATOM 3492 N N . HIS B 1 78 ? -2.342 20.906 19.281 1 90.25 78 HIS B N 1
ATOM 3493 C CA . HIS B 1 78 ? -3.057 21.875 20.094 1 90.25 78 HIS B CA 1
ATOM 3494 C C . HIS B 1 78 ? -3.391 23.125 19.297 1 90.25 78 HIS B C 1
ATOM 3496 O O . HIS B 1 78 ? -4.508 23.641 19.375 1 90.25 78 HIS B O 1
ATOM 3502 N N . TRP B 1 79 ? -2.426 23.609 18.625 1 93.38 79 TRP B N 1
ATOM 3503 C CA . TRP B 1 79 ? -2.637 24.828 17.859 1 93.38 79 TRP B CA 1
ATOM 3504 C C . TRP B 1 79 ? -3.658 24.609 16.75 1 93.38 79 TRP B C 1
ATOM 3506 O O . TRP B 1 79 ? -4.531 25.453 16.531 1 93.38 79 TRP B O 1
ATOM 3516 N N . LEU B 1 80 ? -3.57 23.484 16.031 1 95.69 80 LEU B N 1
ATOM 3517 C CA . LEU B 1 80 ? -4.527 23.188 14.969 1 95.69 80 LEU B CA 1
ATOM 3518 C C . LEU B 1 80 ? -5.938 23.047 15.531 1 95.69 80 LEU B C 1
ATOM 3520 O O . LEU B 1 80 ? -6.883 23.656 15.008 1 95.69 80 LEU B O 1
ATOM 3524 N N . SER B 1 81 ? -6.035 22.297 16.562 1 94.94 81 SER B N 1
ATOM 3525 C CA . SER B 1 81 ? -7.348 22.094 17.172 1 94.94 81 SER B CA 1
ATOM 3526 C C . SER B 1 81 ? -7.961 23.406 17.625 1 94.94 81 SER B C 1
ATOM 3528 O O . SER B 1 81 ? -9.133 23.672 17.344 1 94.94 81 SER B O 1
ATOM 3530 N N . HIS B 1 82 ? -7.195 24.156 18.281 1 96.19 82 HIS B N 1
ATOM 3531 C CA . HIS B 1 82 ? -7.691 25.438 18.781 1 96.19 82 HIS B CA 1
ATOM 3532 C C . HIS B 1 82 ? -8.094 26.359 17.625 1 96.19 82 HIS B C 1
ATOM 3534 O O . HIS B 1 82 ? -9.164 26.953 17.656 1 96.19 82 HIS B O 1
ATOM 3540 N N . TYR B 1 83 ? -7.234 26.469 16.625 1 97.69 83 TYR B N 1
ATOM 3541 C CA . TYR B 1 83 ? -7.484 27.328 15.477 1 97.69 83 TYR B CA 1
ATOM 3542 C C . TYR B 1 83 ? -8.797 26.969 14.797 1 97.69 83 TYR B C 1
ATOM 3544 O O . TYR B 1 83 ? -9.633 27.844 14.539 1 97.69 83 TYR B O 1
ATOM 3552 N N . PHE B 1 84 ? -9.047 25.734 14.586 1 98.12 84 PHE B N 1
ATOM 3553 C CA . PHE B 1 84 ? -10.219 25.297 13.828 1 98.12 84 PHE B CA 1
ATOM 3554 C C . PHE B 1 84 ? -11.469 25.344 14.688 1 98.12 84 PHE B C 1
ATOM 3556 O O . PHE B 1 84 ? -12.562 25.641 14.188 1 98.12 84 PHE B O 1
ATOM 3563 N N . GLU B 1 85 ? -11.344 25.141 15.922 1 97.75 85 GLU B N 1
ATOM 3564 C CA . GLU B 1 85 ? -12.516 25.094 16.797 1 97.75 85 GLU B CA 1
ATOM 3565 C C . GLU B 1 85 ? -12.953 26.5 17.203 1 97.75 85 GLU B C 1
ATOM 3567 O O . GLU B 1 85 ? -14.141 26.75 17.391 1 97.75 85 GLU B O 1
ATOM 3572 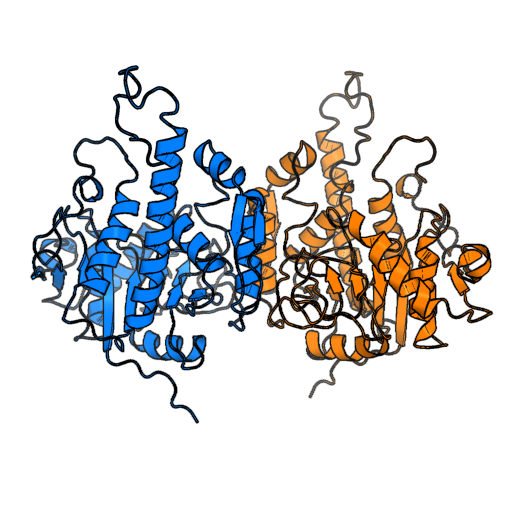N N . LYS B 1 86 ? -11.984 27.375 17.312 1 97.38 86 LYS B N 1
ATOM 3573 C CA . LYS B 1 86 ? -12.312 28.609 18.031 1 97.38 86 LYS B CA 1
ATOM 3574 C C . LYS B 1 86 ? -12.219 29.812 17.109 1 97.38 86 LYS B C 1
ATOM 3576 O O . LYS B 1 86 ? -12.719 30.891 17.438 1 97.38 86 LYS B O 1
ATOM 3581 N N . ASN B 1 87 ? -11.586 29.656 16.016 1 96.81 87 ASN B N 1
ATOM 3582 C CA . ASN B 1 87 ? -11.445 30.828 15.141 1 96.81 87 ASN B CA 1
ATOM 3583 C C . ASN B 1 87 ? -12.789 31.234 14.555 1 96.81 87 ASN B C 1
ATOM 3585 O O . ASN B 1 87 ? -13.352 30.531 13.711 1 96.81 87 ASN B O 1
ATOM 3589 N N . PRO B 1 88 ? -13.281 32.344 14.906 1 94.12 88 PRO B N 1
ATOM 3590 C CA . PRO B 1 88 ? -14.609 32.75 14.445 1 94.12 88 PRO B CA 1
ATOM 3591 C C . PRO B 1 88 ? -14.641 33.125 12.969 1 94.12 88 PRO B C 1
ATOM 3593 O O . PRO B 1 88 ? -15.711 33.188 12.367 1 94.12 88 PRO B O 1
ATOM 3596 N N . GLU B 1 89 ? -13.539 33.375 12.359 1 92.69 89 GLU B N 1
ATOM 3597 C CA . GLU B 1 89 ? -13.469 33.812 10.969 1 92.69 89 GLU B CA 1
ATOM 3598 C C . GLU B 1 89 ? -13.562 32.625 10.016 1 92.69 89 GLU B C 1
ATOM 3600 O O . GLU B 1 89 ? -13.789 32.781 8.82 1 92.69 89 GLU B O 1
ATOM 3605 N N . LEU B 1 90 ? -13.391 31.453 10.578 1 96.25 90 LEU B N 1
ATOM 3606 C CA . LEU B 1 90 ? -13.445 30.266 9.742 1 96.25 90 LEU B CA 1
ATOM 3607 C C . LEU B 1 90 ? -14.883 29.844 9.492 1 96.25 90 LEU B C 1
ATOM 3609 O O . LEU B 1 90 ? -15.664 29.688 10.43 1 96.25 90 LEU B O 1
ATOM 3613 N N . HIS B 1 91 ? -15.219 29.734 8.297 1 97.56 91 HIS B N 1
ATOM 3614 C CA . HIS B 1 91 ? -16.516 29.172 7.895 1 97.56 91 HIS B CA 1
ATOM 3615 C C . HIS B 1 91 ? -16.375 27.703 7.531 1 97.56 91 HIS B C 1
ATOM 3617 O O . HIS B 1 91 ? -15.391 27.281 6.922 1 97.56 91 HIS B O 1
ATOM 3623 N N . ASP B 1 92 ? -17.422 26.938 7.711 1 97.62 92 ASP B N 1
ATOM 3624 C CA . ASP B 1 92 ? -17.422 25.484 7.48 1 97.62 92 ASP B CA 1
ATOM 3625 C C . ASP B 1 92 ? -17.109 25.172 6.02 1 97.62 92 ASP B C 1
ATOM 3627 O O . ASP B 1 92 ? -16.594 24.094 5.711 1 97.62 92 ASP B O 1
ATOM 3631 N N . ASP B 1 93 ? -17.375 26.125 5.152 1 97.62 93 ASP B N 1
ATOM 3632 C CA . ASP B 1 93 ? -17.234 25.891 3.721 1 97.62 93 ASP B CA 1
ATOM 3633 C C . ASP B 1 93 ? -15.898 26.422 3.199 1 97.62 93 ASP B C 1
ATOM 3635 O O . ASP B 1 93 ? -15.625 26.359 2 1 97.62 93 ASP B O 1
ATOM 3639 N N . ASP B 1 94 ? -15.109 26.969 4.094 1 97.06 94 ASP B N 1
ATOM 3640 C CA . ASP B 1 94 ? -13.758 27.344 3.682 1 97.06 94 ASP B CA 1
ATOM 3641 C C . ASP B 1 94 ? -12.898 26.125 3.412 1 97.06 94 ASP B C 1
ATOM 3643 O O . ASP B 1 94 ? -13.094 25.062 4.02 1 97.06 94 ASP B O 1
ATOM 3647 N N . LEU B 1 95 ? -12.031 26.281 2.41 1 96.88 95 LEU B N 1
ATOM 3648 C CA . LEU B 1 95 ? -10.969 25.312 2.168 1 96.88 95 LEU B CA 1
ATOM 3649 C C . LEU B 1 95 ? -9.648 25.781 2.773 1 96.88 95 LEU B C 1
ATOM 3651 O O . LEU B 1 95 ? -9.258 26.938 2.594 1 96.88 95 LEU B O 1
ATOM 3655 N N . VAL B 1 96 ? -9.031 24.906 3.521 1 96.5 96 VAL B N 1
ATOM 3656 C CA . VAL B 1 96 ? -7.773 25.281 4.164 1 96.5 96 VAL B CA 1
ATOM 3657 C C . VAL B 1 96 ? -6.664 24.328 3.725 1 96.5 96 VAL B C 1
ATOM 3659 O O . VAL B 1 96 ? -6.828 23.109 3.781 1 96.5 96 VAL B O 1
ATOM 3662 N N . LEU B 1 97 ? -5.594 24.906 3.27 1 95.56 97 LEU B N 1
ATOM 3663 C CA . LEU B 1 97 ? -4.352 24.172 3.07 1 95.56 97 LEU B CA 1
ATOM 3664 C C . LEU B 1 97 ? -3.4 24.375 4.246 1 95.56 97 LEU B C 1
ATOM 3666 O O . LEU B 1 97 ? -2.986 25.5 4.527 1 95.56 97 LEU B O 1
ATOM 3670 N N . PHE B 1 98 ? -3.098 23.312 4.91 1 95.56 98 PHE B N 1
ATOM 3671 C CA . PHE B 1 98 ? -2.068 23.328 5.941 1 95.56 98 PHE B CA 1
ATOM 3672 C C . PHE B 1 98 ? -0.808 22.625 5.457 1 95.56 98 PHE B C 1
ATOM 3674 O O . PHE B 1 98 ? -0.886 21.562 4.84 1 95.56 98 PHE B O 1
ATOM 3681 N N . THR B 1 99 ? 0.339 23.172 5.723 1 92 99 THR B N 1
ATOM 3682 C CA . THR B 1 99 ? 1.617 22.531 5.441 1 92 99 THR B CA 1
ATOM 3683 C C . THR B 1 99 ? 2.613 22.797 6.57 1 92 99 THR B C 1
ATOM 3685 O O . THR B 1 99 ? 2.48 23.766 7.309 1 92 99 THR B O 1
ATOM 3688 N N . ASP B 1 100 ? 3.613 21.953 6.66 1 86.88 100 ASP B N 1
ATOM 3689 C CA . ASP B 1 100 ? 4.766 22.266 7.504 1 86.88 100 ASP B CA 1
ATOM 3690 C C . ASP B 1 100 ? 5.492 23.516 7.008 1 86.88 100 ASP B C 1
ATOM 3692 O O . ASP B 1 100 ? 5.344 23.906 5.848 1 86.88 100 ASP B O 1
ATOM 3696 N N . ALA B 1 101 ? 6.258 24.094 7.812 1 85.81 101 ALA B N 1
ATOM 3697 C CA . ALA B 1 101 ? 6.727 25.438 7.539 1 85.81 101 ALA B CA 1
ATOM 3698 C C . ALA B 1 101 ? 8.094 25.422 6.867 1 85.81 101 ALA B C 1
ATOM 3700 O O . ALA B 1 101 ? 8.422 26.312 6.074 1 85.81 101 ALA B O 1
ATOM 3701 N N . TRP B 1 102 ? 8.891 24.406 7.105 1 80.19 102 TRP B N 1
ATOM 3702 C CA . TRP B 1 102 ? 10.312 24.625 6.883 1 80.19 102 TRP B CA 1
ATOM 3703 C C . TRP B 1 102 ? 10.844 23.719 5.785 1 80.19 102 TRP B C 1
ATOM 3705 O O . TRP B 1 102 ? 12.016 23.797 5.41 1 80.19 102 TRP B O 1
ATOM 3715 N N . ASP B 1 103 ? 10.062 22.859 5.367 1 80.75 103 ASP B N 1
ATOM 3716 C CA . ASP B 1 103 ? 10.547 21.922 4.367 1 80.75 103 ASP B CA 1
ATOM 3717 C C . ASP B 1 103 ? 9.516 21.703 3.266 1 80.75 103 ASP B C 1
ATOM 3719 O O . ASP B 1 103 ? 9.32 20.578 2.799 1 80.75 103 ASP B O 1
ATOM 3723 N N . VAL B 1 104 ? 8.906 22.812 2.98 1 81.75 104 VAL B N 1
ATOM 3724 C CA . VAL B 1 104 ? 7.891 22.797 1.931 1 81.75 104 VAL B CA 1
ATOM 3725 C C . VAL B 1 104 ? 8.188 23.891 0.904 1 81.75 104 VAL B C 1
ATOM 3727 O O . VAL B 1 104 ? 8.578 25 1.267 1 81.75 104 VAL B O 1
ATOM 3730 N N . VAL B 1 105 ? 8.031 23.594 -0.361 1 76.38 105 VAL B N 1
ATOM 3731 C CA . VAL B 1 105 ? 8.195 24.531 -1.462 1 76.38 105 VAL B CA 1
ATOM 3732 C C . VAL B 1 105 ? 6.93 24.547 -2.318 1 76.38 105 VAL B C 1
ATOM 3734 O O . VAL B 1 105 ? 6.473 23.5 -2.783 1 76.38 105 VAL B O 1
ATOM 3737 N N . VAL B 1 106 ? 6.391 25.734 -2.514 1 78.5 106 VAL B N 1
ATOM 3738 C CA . VAL B 1 106 ? 5.285 25.875 -3.451 1 78.5 106 VAL B CA 1
ATOM 3739 C C . VAL B 1 106 ? 5.828 26.094 -4.863 1 78.5 106 VAL B C 1
ATOM 3741 O O . VAL B 1 106 ? 6.555 27.062 -5.113 1 78.5 106 VAL B O 1
ATOM 3744 N N . GLN B 1 107 ? 5.426 25.219 -5.746 1 77.06 107 GLN B N 1
ATOM 3745 C CA . GLN B 1 107 ? 6.051 25.344 -7.055 1 77.06 107 GLN B CA 1
ATOM 3746 C C . GLN B 1 107 ? 5.016 25.656 -8.133 1 77.06 107 GLN B C 1
ATOM 3748 O O . GLN B 1 107 ? 5.367 26.078 -9.234 1 77.06 107 GLN B O 1
ATOM 3753 N N . ASP B 1 108 ? 3.812 25.438 -7.832 1 77.88 108 ASP B N 1
ATOM 3754 C CA . ASP B 1 108 ? 2.777 25.656 -8.836 1 77.88 108 ASP B CA 1
ATOM 3755 C C . ASP B 1 108 ? 1.671 26.562 -8.297 1 77.88 108 ASP B C 1
ATOM 3757 O O . ASP B 1 108 ? 1.688 26.938 -7.121 1 77.88 108 ASP B O 1
ATOM 3761 N N . ASP B 1 109 ? 0.787 26.906 -9.195 1 75.56 109 ASP B N 1
ATOM 3762 C CA . ASP B 1 109 ? -0.295 27.828 -8.867 1 75.56 109 ASP B CA 1
ATOM 3763 C C . ASP B 1 109 ? -1.261 27.203 -7.859 1 75.56 109 ASP B C 1
ATOM 3765 O O . ASP B 1 109 ? -1.941 26.219 -8.172 1 75.56 109 ASP B O 1
ATOM 3769 N N . PRO B 1 110 ? -1.351 27.812 -6.688 1 79.19 110 PRO B N 1
ATOM 3770 C CA . PRO B 1 110 ? -2.244 27.266 -5.668 1 79.19 110 PRO B CA 1
ATOM 3771 C C . PRO B 1 110 ? -3.719 27.375 -6.055 1 79.19 110 PRO B C 1
ATOM 3773 O O . PRO B 1 110 ? -4.57 26.734 -5.43 1 79.19 110 PRO B O 1
ATOM 3776 N N . GLN B 1 111 ? -4.074 28.109 -7.023 1 77.5 111 GLN B N 1
ATOM 3777 C CA . GLN B 1 111 ? -5.465 28.219 -7.441 1 77.5 111 GLN B CA 1
ATOM 3778 C C . GLN B 1 111 ? -5.992 26.891 -7.961 1 77.5 111 GLN B C 1
ATOM 3780 O O . GLN B 1 111 ? -7.207 26.672 -8.008 1 77.5 111 GLN B O 1
ATOM 3785 N N . LYS B 1 112 ? -5.055 26.031 -8.258 1 88.31 112 LYS B N 1
ATOM 3786 C CA . LYS B 1 112 ? -5.434 24.703 -8.727 1 88.31 112 LYS B CA 1
ATOM 3787 C C . LYS B 1 112 ? -5.965 23.844 -7.578 1 88.31 112 LYS B C 1
ATOM 3789 O O . LYS B 1 112 ? -6.594 22.812 -7.805 1 88.31 112 LYS B O 1
ATOM 3794 N N . LEU B 1 113 ? -5.73 24.312 -6.453 1 92.75 113 LEU B N 1
ATOM 3795 C CA . LEU B 1 113 ? -6.012 23.5 -5.273 1 92.75 113 LEU B CA 1
ATOM 3796 C C . LEU B 1 113 ? -7.508 23.219 -5.156 1 92.75 113 LEU B C 1
ATOM 3798 O O . LEU B 1 113 ? -7.906 22.094 -4.852 1 92.75 113 LEU B O 1
ATOM 3802 N N . THR B 1 114 ? -8.312 24.234 -5.457 1 93.88 114 THR B N 1
ATOM 3803 C CA . THR B 1 114 ? -9.758 24.047 -5.375 1 93.88 114 THR B CA 1
ATOM 3804 C C . THR B 1 114 ? -10.227 22.984 -6.371 1 93.88 114 THR B C 1
ATOM 3806 O O . THR B 1 114 ? -10.992 22.094 -6.016 1 93.88 114 THR B O 1
ATOM 3809 N N . GLN B 1 115 ? -9.711 23.125 -7.477 1 94.5 115 GLN B N 1
ATOM 3810 C CA . GLN B 1 115 ? -10.086 22.172 -8.516 1 94.5 115 GLN B CA 1
ATOM 3811 C C . GLN B 1 115 ? -9.609 20.766 -8.172 1 94.5 115 GLN B C 1
ATOM 3813 O O . GLN B 1 115 ? -10.359 19.797 -8.32 1 94.5 115 GLN B O 1
ATOM 3818 N N . LEU B 1 116 ? -8.438 20.641 -7.773 1 93.62 116 LEU B N 1
ATOM 3819 C CA . LEU B 1 116 ? -7.871 19.344 -7.402 1 93.62 116 LEU B CA 1
ATOM 3820 C C . LEU B 1 116 ? -8.664 18.719 -6.262 1 93.62 116 LEU B C 1
ATOM 3822 O O . LEU B 1 116 ? -8.945 17.516 -6.285 1 93.62 116 LEU B O 1
ATOM 3826 N N . PHE B 1 117 ? -9.031 19.578 -5.355 1 95.56 117 PHE B N 1
ATOM 3827 C CA . PHE B 1 117 ? -9.805 19.109 -4.215 1 95.56 117 PHE B CA 1
ATOM 3828 C C . PHE B 1 117 ? -11.141 18.531 -4.672 1 95.56 117 PHE B C 1
ATOM 3830 O O . PHE B 1 117 ? -11.5 17.406 -4.293 1 95.56 117 PHE B O 1
ATOM 3837 N N . LEU B 1 118 ? -11.82 19.25 -5.449 1 95.75 118 LEU B N 1
ATOM 3838 C CA . LEU B 1 118 ? -13.148 18.844 -5.91 1 95.75 118 LEU B CA 1
ATOM 3839 C C . LEU B 1 118 ? -13.055 17.594 -6.785 1 95.75 118 LEU B C 1
ATOM 3841 O O . LEU B 1 118 ? -13.922 16.719 -6.711 1 95.75 118 LEU B O 1
ATOM 3845 N N . GLN B 1 119 ? -12.047 17.516 -7.523 1 93.62 119 GLN B N 1
ATOM 3846 C CA . GLN B 1 119 ? -11.836 16.344 -8.359 1 93.62 119 GLN B CA 1
ATOM 3847 C C . GLN B 1 119 ? -11.57 15.102 -7.508 1 93.62 119 GLN B C 1
ATOM 3849 O O . GLN B 1 119 ? -12.211 14.062 -7.703 1 93.62 119 GLN B O 1
ATOM 3854 N N . LYS B 1 120 ? -10.758 15.203 -6.543 1 93 120 LYS B N 1
ATOM 3855 C CA . LYS B 1 120 ? -10.312 14.07 -5.742 1 93 120 LYS B CA 1
ATOM 3856 C C . LYS B 1 120 ? -11.414 13.617 -4.785 1 93 120 LYS B C 1
ATOM 3858 O O . LYS B 1 120 ? -11.531 12.43 -4.48 1 93 120 LYS B O 1
ATOM 3863 N N . THR B 1 121 ? -12.164 14.539 -4.352 1 94.5 121 THR B N 1
ATOM 3864 C CA . THR B 1 121 ? -13.219 14.203 -3.404 1 94.5 121 THR B CA 1
ATOM 3865 C C . THR B 1 121 ? -14.516 13.883 -4.137 1 94.5 121 THR B C 1
ATOM 3867 O O . THR B 1 121 ? -15.523 13.531 -3.51 1 94.5 121 THR B O 1
ATOM 3870 N N . LYS B 1 122 ? -14.484 14.078 -5.473 1 92.62 122 LYS B N 1
ATOM 3871 C CA . LYS B 1 122 ? -15.688 13.906 -6.281 1 92.62 122 LYS B CA 1
ATOM 3872 C C . LYS B 1 122 ? -16.812 14.812 -5.797 1 92.62 122 LYS B C 1
ATOM 3874 O O . LYS B 1 122 ? -17.938 14.352 -5.57 1 92.62 122 LYS B O 1
ATOM 3879 N N . LEU B 1 123 ? -16.438 15.984 -5.473 1 94.88 123 LEU B N 1
ATOM 3880 C CA . LEU B 1 123 ? -17.328 17.078 -5.129 1 94.88 123 LEU B CA 1
ATOM 3881 C C . LEU B 1 123 ? -17.922 16.891 -3.734 1 94.88 123 LEU B C 1
ATOM 3883 O O . LEU B 1 123 ? -18.938 17.484 -3.4 1 94.88 123 LEU B O 1
ATOM 3887 N N . LYS B 1 124 ? -17.328 16.016 -2.908 1 95.44 124 LYS B N 1
ATOM 3888 C CA . LYS B 1 124 ? -17.766 15.828 -1.525 1 95.44 124 LYS B CA 1
ATOM 3889 C C . LYS B 1 124 ? -16.859 16.578 -0.561 1 95.44 124 LYS B C 1
ATOM 3891 O O . LYS B 1 124 ? -15.75 16.984 -0.929 1 95.44 124 LYS B O 1
ATOM 3896 N N . ARG B 1 125 ? -17.375 16.812 0.63 1 97.06 125 ARG B N 1
ATOM 3897 C CA . ARG B 1 125 ? -16.531 17.297 1.716 1 97.06 125 ARG B CA 1
ATOM 3898 C C . ARG B 1 125 ? -15.508 16.266 2.137 1 97.06 125 ARG B C 1
ATOM 3900 O O . ARG B 1 125 ? -15.719 15.062 1.94 1 97.06 125 ARG B O 1
ATOM 3907 N N . GLY B 1 126 ? -14.414 16.797 2.672 1 97.56 126 GLY B N 1
ATOM 3908 C CA . GLY B 1 126 ? -13.398 15.867 3.139 1 97.56 126 GLY B CA 1
ATOM 3909 C C . GLY B 1 126 ? -12.07 16.531 3.424 1 97.56 126 GLY B C 1
ATOM 3910 O O . GLY B 1 126 ? -11.992 17.766 3.514 1 97.56 126 GLY B O 1
ATOM 3911 N N . VAL B 1 127 ? -11.094 15.703 3.684 1 98.12 127 VAL B N 1
ATOM 3912 C CA . VAL B 1 127 ? -9.719 16.125 3.926 1 98.12 127 VAL B CA 1
ATOM 3913 C C . VAL B 1 127 ? -8.766 15.25 3.127 1 98.12 127 VAL B C 1
ATOM 3915 O O . VAL B 1 127 ? -8.852 14.023 3.168 1 98.12 127 VAL B O 1
ATOM 3918 N N . ILE B 1 128 ? -7.898 15.898 2.41 1 97 128 ILE B N 1
ATOM 3919 C CA . ILE B 1 128 ? -6.863 15.195 1.669 1 97 128 ILE B CA 1
ATOM 3920 C C . ILE B 1 128 ? -5.508 15.414 2.338 1 97 128 ILE B C 1
ATOM 3922 O O . ILE B 1 128 ? -5.031 16.547 2.432 1 97 128 ILE B O 1
ATOM 3926 N N . PHE B 1 129 ? -4.945 14.328 2.744 1 95.94 129 PHE B N 1
ATOM 3927 C CA . PHE B 1 129 ? -3.635 14.406 3.381 1 95.94 129 PHE B CA 1
ATOM 3928 C C . PHE B 1 129 ? -2.525 14.164 2.365 1 95.94 129 PHE B C 1
ATOM 3930 O O . PHE B 1 129 ? -2.732 13.469 1.363 1 95.94 129 PHE B O 1
ATOM 3937 N N . ASN B 1 130 ? -1.368 14.766 2.787 1 92.5 130 ASN B N 1
ATOM 3938 C CA . ASN B 1 130 ? -0.157 14.383 2.064 1 92.5 130 ASN B CA 1
ATOM 3939 C C . ASN B 1 130 ? 0.042 12.875 2.053 1 92.5 130 ASN B C 1
ATOM 3941 O O . ASN B 1 130 ? -0.227 12.203 3.049 1 92.5 130 ASN B O 1
ATOM 3945 N N . GLY B 1 131 ? 0.389 12.344 0.851 1 89.5 131 GLY B N 1
ATOM 3946 C CA . GLY B 1 131 ? 0.727 10.93 0.729 1 89.5 131 GLY B CA 1
ATOM 3947 C C . GLY B 1 131 ? 2.221 10.672 0.766 1 89.5 131 GLY B C 1
ATOM 3948 O O . GLY B 1 131 ? 3.014 11.508 0.326 1 89.5 131 GLY B O 1
ATOM 3949 N N . GLU B 1 132 ? 2.576 9.492 1.287 1 85.44 132 GLU B N 1
ATOM 3950 C CA . GLU B 1 132 ? 3.967 9.047 1.338 1 85.44 132 GLU B CA 1
ATOM 3951 C C . GLU B 1 132 ? 4.117 7.637 0.771 1 85.44 132 GLU B C 1
ATOM 3953 O O . GLU B 1 132 ? 3.223 6.805 0.922 1 85.44 132 GLU B O 1
ATOM 3958 N N . PRO B 1 133 ? 5.211 7.395 0.175 1 81.94 133 PRO B N 1
ATOM 3959 C CA . PRO B 1 133 ? 5.441 6.043 -0.344 1 81.94 133 PRO B CA 1
ATOM 3960 C C . PRO B 1 133 ? 5.973 5.086 0.72 1 81.94 133 PRO B C 1
ATOM 3962 O O . PRO B 1 133 ? 6.512 4.027 0.388 1 81.94 133 PRO B O 1
ATOM 3965 N N . SER B 1 134 ? 5.973 5.488 1.92 1 81.88 134 SER B N 1
ATOM 3966 C CA . SER B 1 134 ? 6.363 4.699 3.082 1 81.88 134 SER B CA 1
ATOM 3967 C C . SER B 1 134 ? 5.441 4.965 4.27 1 81.88 134 SER B C 1
ATOM 3969 O O . SER B 1 134 ? 4.664 5.918 4.25 1 81.88 134 SER B O 1
ATOM 3971 N N . CYS B 1 135 ? 5.578 4.141 5.219 1 82.38 135 CYS B N 1
ATOM 3972 C CA . CYS B 1 135 ? 4.703 4.27 6.379 1 82.38 135 CYS B CA 1
ATOM 3973 C C . CYS B 1 135 ? 5.094 5.477 7.223 1 82.38 135 CYS B C 1
ATOM 3975 O O . CYS B 1 135 ? 4.348 5.883 8.117 1 82.38 135 CYS B O 1
ATOM 3977 N N . GLY B 1 136 ? 6.152 6.16 6.898 1 72.12 136 GLY B N 1
ATOM 3978 C CA . GLY B 1 136 ? 6.586 7.348 7.613 1 72.12 136 GLY B CA 1
ATOM 3979 C C . GLY B 1 136 ? 7.172 7.039 8.977 1 72.12 136 GLY B C 1
ATOM 3980 O O . GLY B 1 136 ? 7.648 5.93 9.219 1 72.12 136 GLY B O 1
ATOM 3981 N N . ASP B 1 137 ? 7.238 8.047 9.789 1 72.94 137 ASP B N 1
ATOM 3982 C CA . ASP B 1 137 ? 7.77 7.965 11.148 1 72.94 137 ASP B CA 1
ATOM 3983 C C . ASP B 1 137 ? 6.711 7.445 12.117 1 72.94 137 ASP B C 1
ATOM 3985 O O . ASP B 1 137 ? 6.246 8.18 12.992 1 72.94 137 ASP B O 1
ATOM 3989 N N . SER B 1 138 ? 6.426 6.266 11.914 1 78.44 138 SER B N 1
ATOM 3990 C CA . SER B 1 138 ? 5.328 5.695 12.688 1 78.44 138 SER B CA 1
ATOM 3991 C C . SER B 1 138 ? 5.641 4.266 13.125 1 78.44 138 SER B C 1
ATOM 3993 O O . SER B 1 138 ? 6.57 4.043 13.898 1 78.44 138 SER B O 1
ATOM 3995 N N . PHE B 1 139 ? 4.781 3.363 12.734 1 79.75 139 PHE B N 1
ATOM 3996 C CA . PHE B 1 139 ? 4.82 1.98 13.195 1 79.75 139 PHE B CA 1
ATOM 3997 C C . PHE B 1 139 ? 6.07 1.275 12.672 1 79.75 139 PHE B C 1
ATOM 3999 O O . PHE B 1 139 ? 6.434 0.207 13.172 1 79.75 139 PHE B O 1
ATOM 4006 N N . GLY B 1 140 ? 6.73 1.928 11.75 1 74.88 140 GLY B N 1
ATOM 4007 C CA . GLY B 1 140 ? 7.938 1.34 11.188 1 74.88 140 GLY B CA 1
ATOM 4008 C C . GLY B 1 140 ? 9.203 1.804 11.875 1 74.88 140 GLY B C 1
ATOM 4009 O O . GLY B 1 140 ? 10.289 1.278 11.609 1 74.88 140 GLY B O 1
ATOM 4010 N N . ASN B 1 141 ? 9.039 2.695 12.711 1 72.62 141 ASN B N 1
ATOM 4011 C CA . ASN B 1 141 ? 10.219 3.262 13.367 1 72.62 141 ASN B CA 1
ATOM 4012 C C . ASN B 1 141 ? 10.875 2.258 14.305 1 72.62 141 ASN B C 1
ATOM 4014 O O . ASN B 1 141 ? 10.18 1.488 14.977 1 72.62 141 ASN B O 1
ATOM 4018 N N . GLY B 1 142 ? 12.125 2.363 14.32 1 69.94 142 GLY B N 1
ATOM 4019 C CA . GLY B 1 142 ? 12.875 1.528 15.25 1 69.94 142 GLY B CA 1
ATOM 4020 C C . GLY B 1 142 ? 12.891 2.08 16.656 1 69.94 142 GLY B C 1
ATOM 4021 O O . GLY B 1 142 ? 12.312 3.131 16.938 1 69.94 142 GLY B O 1
ATOM 4022 N N . GLY B 1 143 ? 13.43 1.319 17.609 1 69.25 143 GLY B N 1
ATOM 4023 C CA . GLY B 1 143 ? 13.609 1.765 18.984 1 69.25 143 GLY B CA 1
ATOM 4024 C C . GLY B 1 143 ? 12.438 1.421 19.875 1 69.25 143 GLY B C 1
ATOM 4025 O O . GLY B 1 143 ? 11.492 0.752 19.438 1 69.25 143 GLY B O 1
ATOM 4026 N N . ASN B 1 144 ? 12.602 1.86 21.078 1 66.44 144 ASN B N 1
ATOM 4027 C CA . ASN B 1 144 ? 11.633 1.481 22.109 1 66.44 144 ASN B CA 1
ATOM 4028 C C . ASN B 1 144 ? 10.227 1.973 21.766 1 66.44 144 ASN B C 1
ATOM 4030 O O . ASN B 1 144 ? 9.25 1.24 21.938 1 66.44 144 ASN B O 1
ATOM 4034 N N . TYR B 1 145 ? 10.203 3.16 21.266 1 67.44 145 TYR B N 1
ATOM 4035 C CA . TYR B 1 145 ? 8.898 3.73 20.953 1 67.44 145 TYR B CA 1
ATOM 4036 C C . TYR B 1 145 ? 8.211 2.945 19.844 1 67.44 145 TYR B C 1
ATOM 4038 O O . TYR B 1 145 ? 7.066 2.51 20 1 67.44 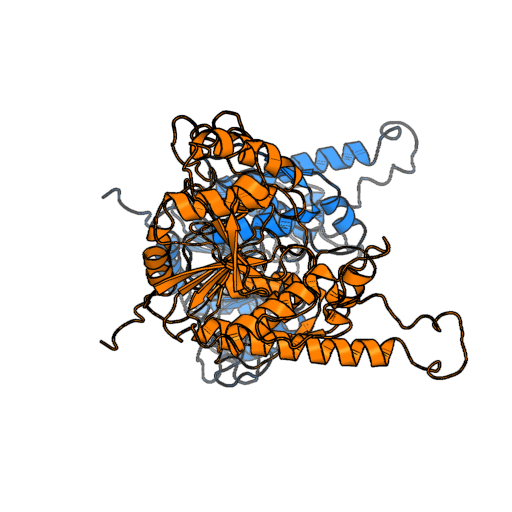145 TYR B O 1
ATOM 4046 N N . GLY B 1 146 ? 8.891 2.803 18.812 1 72.19 146 GLY B N 1
ATOM 4047 C CA . GLY B 1 146 ? 8.344 2.012 17.719 1 72.19 146 GLY B CA 1
ATOM 4048 C C . GLY B 1 146 ? 7.977 0.599 18.125 1 72.19 146 GLY B C 1
ATOM 4049 O O . GLY B 1 146 ? 6.926 0.085 17.734 1 72.19 146 GLY B O 1
ATOM 4050 N N . ASN B 1 147 ? 8.727 0.091 18.984 1 73.75 147 ASN B N 1
ATOM 4051 C CA . ASN B 1 147 ? 8.461 -1.26 19.469 1 73.75 147 ASN B CA 1
ATOM 4052 C C . ASN B 1 147 ? 7.188 -1.316 20.297 1 73.75 147 ASN B C 1
ATOM 4054 O O . ASN B 1 147 ? 6.406 -2.262 20.188 1 73.75 147 ASN B O 1
ATOM 4058 N N . GLN B 1 148 ? 7.016 -0.359 21.125 1 74.31 148 GLN B N 1
ATOM 4059 C CA . GLN B 1 148 ? 5.82 -0.32 21.953 1 74.31 148 GLN B CA 1
ATOM 4060 C C . GLN B 1 148 ? 4.559 -0.173 21.109 1 74.31 148 GLN B C 1
ATOM 4062 O O . GLN B 1 148 ? 3.531 -0.787 21.406 1 74.31 148 GLN B O 1
ATOM 4067 N N . LEU B 1 149 ? 4.648 0.6 20.156 1 77.25 149 LEU B N 1
ATOM 4068 C CA . LEU B 1 149 ? 3.52 0.771 19.25 1 77.25 149 LEU B CA 1
ATOM 4069 C C . LEU B 1 149 ? 3.178 -0.543 18.562 1 77.25 149 LEU B C 1
ATOM 4071 O O . LEU B 1 149 ? 2.002 -0.869 18.375 1 77.25 149 LEU B O 1
ATOM 4075 N N . ARG B 1 150 ? 4.145 -1.252 18.219 1 81.38 150 ARG B N 1
ATOM 4076 C CA . ARG B 1 150 ? 3.953 -2.477 17.438 1 81.38 150 ARG B CA 1
ATOM 4077 C C . ARG B 1 150 ? 3.486 -3.619 18.344 1 81.38 150 ARG B C 1
ATOM 4079 O O . ARG B 1 150 ? 2.891 -4.586 17.859 1 81.38 150 ARG B O 1
ATOM 4086 N N . GLN B 1 151 ? 3.762 -3.471 19.578 1 79.94 151 GLN B N 1
ATOM 4087 C CA . GLN B 1 151 ? 3.375 -4.523 20.5 1 79.94 151 GLN B CA 1
ATOM 4088 C C . GLN B 1 151 ? 1.924 -4.359 20.953 1 79.94 151 GLN B C 1
ATOM 4090 O O . GLN B 1 151 ? 1.29 -5.324 21.391 1 79.94 151 GLN B O 1
ATOM 4095 N N . LYS B 1 152 ? 1.439 -3.201 20.797 1 81.12 152 LYS B N 1
ATOM 4096 C CA . LYS B 1 152 ? 0.064 -2.924 21.203 1 81.12 152 LYS B CA 1
ATOM 4097 C C . LYS B 1 152 ? -0.926 -3.365 20.125 1 81.12 152 LYS B C 1
ATOM 4099 O O . LYS B 1 152 ? -0.578 -3.439 18.938 1 81.12 152 LYS B O 1
ATOM 4104 N N . LYS B 1 153 ? -2.084 -3.67 20.625 1 83.62 153 LYS B N 1
ATOM 4105 C CA . LYS B 1 153 ? -3.199 -3.93 19.719 1 83.62 153 LYS B CA 1
ATOM 4106 C C . LYS B 1 153 ? -4.023 -2.666 19.484 1 83.62 153 LYS B C 1
ATOM 4108 O O . LYS B 1 153 ? -4.176 -1.843 20.391 1 83.62 153 LYS B O 1
ATOM 4113 N N . TRP B 1 154 ? -4.48 -2.559 18.281 1 86.88 154 TRP B N 1
ATOM 4114 C CA . TRP B 1 154 ? -5.238 -1.373 17.891 1 86.88 154 TRP B CA 1
ATOM 4115 C C . TRP B 1 154 ? -6.59 -1.76 17.297 1 86.88 154 TRP B C 1
ATOM 4117 O O . TRP B 1 154 ? -6.711 -2.781 16.625 1 86.88 154 TRP B O 1
ATOM 4127 N N . THR B 1 155 ? -7.594 -0.924 17.594 1 86.94 155 THR B N 1
ATOM 4128 C CA . THR B 1 155 ? -8.898 -1.097 16.953 1 86.94 155 THR B CA 1
ATOM 4129 C C . THR B 1 155 ? -9.008 -0.244 15.695 1 86.94 155 THR B C 1
ATOM 4131 O O . THR B 1 155 ? -8.758 0.963 15.734 1 86.94 155 THR B O 1
ATOM 4134 N N . ILE B 1 156 ? -9.359 -0.895 14.562 1 87.56 156 ILE B N 1
ATOM 4135 C CA . ILE B 1 156 ? -9.492 -0.169 13.305 1 87.56 156 ILE B CA 1
ATOM 4136 C C . ILE B 1 156 ? -10.836 -0.489 12.656 1 87.56 156 ILE B C 1
ATOM 4138 O O . ILE B 1 156 ? -11.484 -1.47 13.023 1 87.56 156 ILE B O 1
ATOM 4142 N N . GLN B 1 157 ? -11.234 0.392 11.805 1 85.75 157 GLN B N 1
ATOM 4143 C CA . GLN B 1 157 ? -12.414 0.272 10.953 1 85.75 157 GLN B CA 1
ATOM 4144 C C . GLN B 1 157 ? -12.188 0.957 9.609 1 85.75 157 GLN B C 1
ATOM 4146 O O . GLN B 1 157 ? -12.219 2.186 9.516 1 85.75 157 GLN B O 1
ATOM 4151 N N . LEU B 1 158 ? -12.031 0.222 8.586 1 77.19 158 LEU B N 1
ATOM 4152 C CA . LEU B 1 158 ? -11.562 0.782 7.324 1 77.19 158 LEU B CA 1
ATOM 4153 C C . LEU B 1 158 ? -12.695 1.514 6.605 1 77.19 158 LEU B C 1
ATOM 4155 O O . LEU B 1 158 ? -12.453 2.508 5.914 1 77.19 158 LEU B O 1
ATOM 4159 N N . THR B 1 159 ? -13.922 0.934 6.703 1 79.19 159 THR B N 1
ATOM 4160 C CA . THR B 1 159 ? -15.086 1.588 6.121 1 79.19 159 THR B CA 1
ATOM 4161 C C . THR B 1 159 ? -16.234 1.658 7.129 1 79.19 159 THR B C 1
ATOM 4163 O O . THR B 1 159 ? -16.234 0.937 8.133 1 79.19 159 THR B O 1
ATOM 4166 N N . VAL B 1 160 ? -17.156 2.531 6.836 1 82.44 160 VAL B N 1
ATOM 4167 C CA . VAL B 1 160 ? -18.234 2.799 7.785 1 82.44 160 VAL B CA 1
ATOM 4168 C C . VAL B 1 160 ? -19.062 1.538 7.984 1 82.44 160 VAL B C 1
ATOM 4170 O O . VAL B 1 160 ? -19.562 1.288 9.086 1 82.44 160 VAL B O 1
ATOM 4173 N N . ASP B 1 161 ? -19.141 0.726 7.016 1 74.19 161 ASP B N 1
ATOM 4174 C CA . ASP B 1 161 ? -20.047 -0.426 7.051 1 74.19 161 ASP B CA 1
ATOM 4175 C C . ASP B 1 161 ? -19.328 -1.66 7.598 1 74.19 161 ASP B C 1
ATOM 4177 O O . ASP B 1 161 ? -19.953 -2.699 7.816 1 74.19 161 ASP B O 1
ATOM 4181 N N . GLN B 1 162 ? -18.094 -1.549 7.945 1 73.94 162 GLN B N 1
ATOM 4182 C CA . GLN B 1 162 ? -17.344 -2.672 8.492 1 73.94 162 GLN B CA 1
ATOM 4183 C C . GLN B 1 162 ? -17.391 -2.67 10.023 1 73.94 162 GLN B C 1
ATOM 4185 O O . GLN B 1 162 ? -17.422 -1.608 10.648 1 73.94 162 GLN B O 1
ATOM 4190 N N . LYS B 1 163 ? -17.375 -3.846 10.508 1 73.75 163 LYS B N 1
ATOM 4191 C CA . LYS B 1 163 ? -17.219 -3.949 11.953 1 73.75 163 LYS B CA 1
ATOM 4192 C C . LYS B 1 163 ? -15.789 -3.613 12.375 1 73.75 163 LYS B C 1
ATOM 4194 O O . LYS B 1 163 ? -14.836 -4 11.703 1 73.75 163 LYS B O 1
ATOM 4199 N N . PRO B 1 164 ? -15.727 -2.932 13.469 1 81.94 164 PRO B N 1
ATOM 4200 C CA . PRO B 1 164 ? -14.375 -2.688 13.984 1 81.94 164 PRO B CA 1
ATOM 4201 C C . PRO B 1 164 ? -13.625 -3.979 14.32 1 81.94 164 PRO B C 1
ATOM 4203 O O . PRO B 1 164 ? -14.242 -4.953 14.758 1 81.94 164 PRO B O 1
ATOM 4206 N N . ARG B 1 165 ? -12.367 -3.963 14.195 1 79.75 165 ARG B N 1
ATOM 4207 C CA . ARG B 1 165 ? -11.562 -5.141 14.5 1 79.75 165 ARG B CA 1
ATOM 4208 C C . ARG B 1 165 ? -10.258 -4.746 15.188 1 79.75 165 ARG B C 1
ATOM 4210 O O . ARG B 1 165 ? -9.773 -3.625 15.016 1 79.75 165 ARG B O 1
ATOM 4217 N N . VAL B 1 166 ? -9.742 -5.707 15.852 1 83 166 VAL B N 1
ATOM 4218 C CA . VAL B 1 166 ? -8.477 -5.516 16.547 1 83 166 VAL B CA 1
ATOM 4219 C C . VAL B 1 166 ? -7.332 -6.09 15.719 1 83 166 VAL B C 1
ATOM 4221 O O . VAL B 1 166 ? -7.418 -7.215 15.227 1 83 166 VAL B O 1
ATOM 4224 N N . ILE B 1 167 ? -6.297 -5.281 15.586 1 82.88 167 ILE B N 1
ATOM 4225 C CA . ILE B 1 167 ? -5.133 -5.77 14.852 1 82.88 167 ILE B CA 1
ATOM 4226 C C . ILE B 1 167 ? -3.867 -5.512 15.664 1 82.88 167 ILE B C 1
ATOM 4228 O O . ILE B 1 167 ? -3.834 -4.609 16.5 1 82.88 167 ILE B O 1
ATOM 4232 N N . ALA B 1 168 ? -2.887 -6.293 15.352 1 80.69 168 ALA B N 1
ATOM 4233 C CA . ALA B 1 168 ? -1.586 -6.082 15.984 1 80.69 168 ALA B CA 1
ATOM 4234 C C . ALA B 1 168 ? -0.897 -4.84 15.422 1 80.69 168 ALA B C 1
ATOM 4236 O O . ALA B 1 168 ? -1.033 -4.527 14.242 1 80.69 168 ALA B O 1
ATOM 4237 N N . GLY B 1 169 ? -0.098 -4.16 16.219 1 83.75 169 GLY B N 1
ATOM 4238 C CA . GLY B 1 169 ? 0.61 -2.953 15.828 1 83.75 169 GLY B CA 1
ATOM 4239 C C . GLY B 1 169 ? 1.546 -3.17 14.648 1 83.75 169 GLY B C 1
ATOM 4240 O O . GLY B 1 169 ? 1.749 -2.266 13.836 1 83.75 169 GLY B O 1
ATOM 4241 N N . HIS B 1 170 ? 2.068 -4.348 14.523 1 81.94 170 HIS B N 1
ATOM 4242 C CA . HIS B 1 170 ? 2.98 -4.664 13.43 1 81.94 170 HIS B CA 1
ATOM 4243 C C . HIS B 1 170 ? 2.262 -4.633 12.086 1 81.94 170 HIS B C 1
ATOM 4245 O O . HIS B 1 170 ? 2.904 -4.598 11.031 1 81.94 170 HIS B O 1
ATOM 4251 N N . ASN B 1 171 ? 0.907 -4.602 12.133 1 82.38 171 ASN B N 1
ATOM 4252 C CA . ASN B 1 171 ? 0.135 -4.641 10.891 1 82.38 171 ASN B CA 1
ATOM 4253 C C . ASN B 1 171 ? -0.434 -3.268 10.539 1 82.38 171 ASN B C 1
ATOM 4255 O O . ASN B 1 171 ? -1.159 -3.123 9.555 1 82.38 171 ASN B O 1
ATOM 4259 N N . MET B 1 172 ? -0.077 -2.316 11.305 1 88 172 MET B N 1
ATOM 4260 C CA . MET B 1 172 ? -0.714 -1.014 11.133 1 88 172 MET B CA 1
ATOM 4261 C C . MET B 1 172 ? -0.308 -0.38 9.805 1 88 172 MET B C 1
ATOM 4263 O O . MET B 1 172 ? -1.13 0.245 9.133 1 88 172 MET B O 1
ATOM 4267 N N . CYS B 1 173 ? 0.905 -0.52 9.391 1 88.31 173 CYS B N 1
ATOM 4268 C CA . CYS B 1 173 ? 1.333 0.008 8.102 1 88.31 173 CYS B CA 1
ATOM 4269 C C . CYS B 1 173 ? 0.604 -0.69 6.961 1 88.31 173 CYS B C 1
ATOM 4271 O O . CYS B 1 173 ? 0.186 -0.044 6 1 88.31 173 CYS B O 1
ATOM 4273 N N . SER B 1 174 ? 0.401 -1.957 7.102 1 85.56 174 SER B N 1
ATOM 4274 C CA . SER B 1 174 ? -0.364 -2.711 6.113 1 85.56 174 SER B CA 1
ATOM 4275 C C . SER B 1 174 ? -1.818 -2.254 6.074 1 85.56 174 SER B C 1
ATOM 4277 O O . SER B 1 174 ? -2.428 -2.195 5.004 1 85.56 174 SER B O 1
ATOM 4279 N N . ALA B 1 175 ? -2.328 -1.989 7.215 1 88.06 175 ALA B N 1
ATOM 4280 C CA . ALA B 1 175 ? -3.711 -1.527 7.301 1 88.06 175 ALA B CA 1
ATOM 4281 C C . ALA B 1 175 ? -3.881 -0.176 6.613 1 88.06 175 ALA B C 1
ATOM 4283 O O . ALA B 1 175 ? -4.895 0.068 5.953 1 88.06 175 ALA B O 1
ATOM 4284 N N . VAL B 1 176 ? -2.885 0.667 6.75 1 91.31 176 VAL B N 1
ATOM 4285 C CA . VAL B 1 176 ? -2.926 1.968 6.09 1 91.31 176 VAL B CA 1
ATOM 4286 C C . VAL B 1 176 ? -2.912 1.78 4.574 1 91.31 176 VAL B C 1
ATOM 4288 O O . VAL B 1 176 ? -3.713 2.387 3.861 1 91.31 176 VAL B O 1
ATOM 4291 N N . ALA B 1 177 ? -2.037 0.961 4.168 1 88.62 177 ALA B N 1
ATOM 4292 C CA . ALA B 1 177 ? -1.954 0.675 2.736 1 88.62 177 ALA B CA 1
ATOM 4293 C C . ALA B 1 177 ? -3.268 0.1 2.217 1 88.62 177 ALA B C 1
ATOM 4295 O O . ALA B 1 177 ? -3.754 0.507 1.158 1 88.62 177 ALA B O 1
ATOM 4296 N N . ALA B 1 178 ? -3.824 -0.817 2.922 1 85.81 178 ALA B N 1
ATOM 4297 C CA . ALA B 1 178 ? -5.082 -1.446 2.527 1 85.81 178 ALA B CA 1
ATOM 4298 C C . ALA B 1 178 ? -6.211 -0.421 2.455 1 85.81 178 ALA B C 1
ATOM 4300 O O . ALA B 1 178 ? -7.004 -0.429 1.512 1 85.81 178 ALA B O 1
ATOM 4301 N N . LYS B 1 179 ? -6.293 0.386 3.412 1 88.69 179 LYS B N 1
ATOM 4302 C CA . LYS B 1 179 ? -7.336 1.411 3.424 1 88.69 179 LYS B CA 1
ATOM 4303 C C . LYS B 1 179 ? -7.188 2.355 2.232 1 88.69 179 LYS B C 1
ATOM 4305 O O . LYS B 1 179 ? -8.172 2.676 1.565 1 88.69 179 LYS B O 1
ATOM 4310 N N . THR B 1 180 ? -6.008 2.82 1.995 1 90.06 180 THR B N 1
ATOM 4311 C CA . THR B 1 180 ? -5.758 3.725 0.878 1 90.06 180 THR B CA 1
ATOM 4312 C C . THR B 1 180 ? -6.105 3.053 -0.448 1 90.06 180 THR B C 1
ATOM 4314 O O . THR B 1 180 ? -6.727 3.666 -1.317 1 90.06 180 THR B O 1
ATOM 4317 N N . ALA B 1 181 ? -5.73 1.845 -0.562 1 84.44 181 ALA B N 1
ATOM 4318 C CA . ALA B 1 181 ? -6.008 1.093 -1.782 1 84.44 181 ALA B CA 1
ATOM 4319 C C . ALA B 1 181 ? -7.508 0.903 -1.979 1 84.44 181 ALA B C 1
ATOM 4321 O O . ALA B 1 181 ? -7.965 0.63 -3.092 1 84.44 181 ALA B O 1
ATOM 4322 N N . SER B 1 182 ? -8.227 1.003 -0.945 1 82.62 182 SER B N 1
ATOM 4323 C CA . SER B 1 182 ? -9.672 0.777 -1 1 82.62 182 SER B CA 1
ATOM 4324 C C . SER B 1 182 ? -10.406 2.027 -1.466 1 82.62 182 SER B C 1
ATOM 4326 O O . SER B 1 182 ? -11.625 1.995 -1.678 1 82.62 182 SER B O 1
ATOM 4328 N N . THR B 1 183 ? -9.641 3.051 -1.629 1 83.12 183 THR B N 1
ATOM 4329 C CA . THR B 1 183 ? -10.25 4.293 -2.092 1 83.12 183 THR B CA 1
ATOM 4330 C C . THR B 1 183 ? -10.102 4.438 -3.604 1 83.12 183 THR B C 1
ATOM 4332 O O . THR B 1 183 ? -9.141 3.938 -4.188 1 83.12 183 THR B O 1
ATOM 4335 N N . ASP B 1 184 ? -11.094 5.008 -4.242 1 78.62 184 ASP B N 1
ATOM 4336 C CA . ASP B 1 184 ? -11.016 5.281 -5.676 1 78.62 184 ASP B CA 1
ATOM 4337 C C . ASP B 1 184 ? -10.172 6.523 -5.949 1 78.62 184 ASP B C 1
ATOM 4339 O O . ASP B 1 184 ? -10.695 7.562 -6.352 1 78.62 184 ASP B O 1
ATOM 4343 N N . ALA B 1 185 ? -8.898 6.41 -5.82 1 82.5 185 ALA B N 1
ATOM 4344 C CA . ALA B 1 185 ? -7.973 7.523 -5.996 1 82.5 185 ALA B CA 1
ATOM 4345 C C . ALA B 1 185 ? -7.152 7.355 -7.273 1 82.5 185 ALA B C 1
ATOM 4347 O O . ALA B 1 185 ? -7.055 6.25 -7.812 1 82.5 185 ALA B O 1
ATOM 4348 N N . ALA B 1 186 ? -6.66 8.445 -7.727 1 84 186 ALA B N 1
ATOM 4349 C CA . ALA B 1 186 ? -5.766 8.406 -8.883 1 84 186 ALA B CA 1
ATOM 4350 C C . ALA B 1 186 ? -4.508 7.602 -8.57 1 84 186 ALA B C 1
ATOM 4352 O O . ALA B 1 186 ? -3.953 7.699 -7.473 1 84 186 ALA B O 1
ATOM 4353 N N . PRO B 1 187 ? -4.156 6.871 -9.547 1 84.81 187 PRO B N 1
ATOM 4354 C CA . PRO B 1 187 ? -2.963 6.055 -9.32 1 84.81 187 PRO B CA 1
ATOM 4355 C C . PRO B 1 187 ? -1.716 6.895 -9.055 1 84.81 187 PRO B C 1
ATOM 4357 O O . PRO B 1 187 ? -1.552 7.965 -9.648 1 84.81 187 PRO B O 1
ATOM 4360 N N . GLY B 1 188 ? -0.844 6.402 -8.164 1 84.38 188 GLY B N 1
ATOM 4361 C CA . GLY B 1 188 ? 0.42 7.043 -7.836 1 84.38 188 GLY B CA 1
ATOM 4362 C C . GLY B 1 188 ? 1.21 6.297 -6.777 1 84.38 188 GLY B C 1
ATOM 4363 O O . GLY B 1 188 ? 0.767 5.258 -6.285 1 84.38 188 GLY B O 1
ATOM 4364 N N . PRO B 1 189 ? 2.303 6.777 -6.473 1 82 189 PRO B N 1
ATOM 4365 C CA . PRO B 1 189 ? 3.242 6.027 -5.641 1 82 189 PRO B CA 1
ATOM 4366 C C . PRO B 1 189 ? 2.91 6.117 -4.152 1 82 189 PRO B C 1
ATOM 4368 O O . PRO B 1 189 ? 3.477 5.375 -3.344 1 82 189 PRO B O 1
ATOM 4371 N N . ASN B 1 190 ? 2.057 6.965 -3.811 1 87.94 190 ASN B N 1
ATOM 4372 C CA . ASN B 1 190 ? 1.808 7.18 -2.387 1 87.94 190 ASN B CA 1
ATOM 4373 C C . ASN B 1 190 ? 0.692 6.273 -1.873 1 87.94 190 ASN B C 1
ATOM 4375 O O . ASN B 1 190 ? -0.302 6.051 -2.566 1 87.94 190 ASN B O 1
ATOM 4379 N N . TRP B 1 191 ? 0.953 5.805 -0.623 1 88.38 191 TRP B N 1
ATOM 4380 C CA . TRP B 1 191 ? -0.087 4.938 -0.077 1 88.38 191 TRP B CA 1
ATOM 4381 C C . TRP B 1 191 ? -0.316 5.227 1.402 1 88.38 191 TRP B C 1
ATOM 4383 O O . TRP B 1 191 ? -1.312 4.789 1.981 1 88.38 191 TRP B O 1
ATOM 4393 N N . SER B 1 192 ? 0.578 5.926 1.976 1 90.62 192 SER B N 1
ATOM 4394 C CA . SER B 1 192 ? 0.469 6.203 3.404 1 90.62 192 SER B CA 1
ATOM 4395 C C . SER B 1 192 ? 0.118 7.664 3.658 1 90.62 192 SER B C 1
ATOM 4397 O O . SER B 1 192 ? 0.486 8.539 2.875 1 90.62 192 SER B O 1
ATOM 4399 N N . LEU B 1 193 ? -0.501 7.859 4.781 1 92.31 193 LEU B N 1
ATOM 4400 C CA . LEU B 1 193 ? -0.913 9.195 5.199 1 92.31 193 LEU B CA 1
ATOM 4401 C C . LEU B 1 193 ? 0.22 9.914 5.926 1 92.31 193 LEU B C 1
ATOM 4403 O O . LEU B 1 193 ? 0.778 9.383 6.887 1 92.31 193 LEU B O 1
ATOM 4407 N N . GLY B 1 194 ? 0.545 11.078 5.402 1 90.19 194 GLY B N 1
ATOM 4408 C CA . GLY B 1 194 ? 1.482 11.969 6.07 1 90.19 194 GLY B CA 1
ATOM 4409 C C . GLY B 1 194 ? 0.813 13.172 6.707 1 90.19 194 GLY B C 1
ATOM 4410 O O . GLY B 1 194 ? -0.055 13.805 6.098 1 90.19 194 GLY B O 1
ATOM 4411 N N . SER B 1 195 ? 1.273 13.516 7.895 1 89.81 195 SER B N 1
ATOM 4412 C CA . SER B 1 195 ? 0.625 14.578 8.656 1 89.81 195 SER B CA 1
ATOM 4413 C C . SER B 1 195 ? 1.218 15.938 8.32 1 89.81 195 SER B C 1
ATOM 4415 O O . SER B 1 195 ? 0.762 16.969 8.836 1 89.81 195 SER B O 1
ATOM 4417 N N . GLY B 1 196 ? 2.158 16.016 7.461 1 88.69 196 GLY B N 1
ATOM 4418 C CA . GLY B 1 196 ? 2.865 17.25 7.184 1 88.69 196 GLY B CA 1
ATOM 4419 C C . GLY B 1 196 ? 2.043 18.25 6.379 1 88.69 196 GLY B C 1
ATOM 4420 O O . GLY B 1 196 ? 2.359 19.438 6.344 1 88.69 196 GLY B O 1
ATOM 4421 N N . GLY B 1 197 ? 1.001 17.797 5.773 1 92.38 197 GLY B N 1
ATOM 4422 C CA . GLY B 1 197 ? 0.143 18.656 4.977 1 92.38 197 GLY B CA 1
ATOM 4423 C C . GLY B 1 197 ? -1.231 18.062 4.727 1 92.38 197 GLY B C 1
ATOM 4424 O O . GLY B 1 197 ? -1.368 16.859 4.555 1 92.38 197 GLY B O 1
ATOM 4425 N N . PHE B 1 198 ? -2.184 18.938 4.691 1 95.81 198 PHE B N 1
ATOM 4426 C CA . PHE B 1 198 ? -3.516 18.484 4.297 1 95.81 198 PHE B CA 1
ATOM 4427 C C . PHE B 1 198 ? -4.312 19.641 3.689 1 95.81 198 PHE B C 1
ATOM 4429 O O . PHE B 1 198 ? -3.994 20.812 3.91 1 95.81 198 PHE B O 1
ATOM 4436 N N . LEU B 1 199 ? -5.215 19.328 2.867 1 96.81 199 LEU B N 1
ATOM 4437 C CA . LEU B 1 199 ? -6.199 20.203 2.244 1 96.81 199 LEU B CA 1
ATOM 4438 C C . LEU B 1 199 ? -7.617 19.719 2.521 1 96.81 199 LEU B C 1
ATOM 4440 O O . LEU B 1 199 ? -7.949 18.562 2.234 1 96.81 199 LEU B O 1
ATOM 4444 N N . GLY B 1 200 ? -8.438 20.547 3.117 1 98.06 200 GLY B N 1
ATOM 4445 C CA . GLY B 1 200 ? -9.789 20.109 3.436 1 98.06 200 GLY B CA 1
ATOM 4446 C C . GLY B 1 200 ? -10.727 21.25 3.775 1 98.06 200 GLY B C 1
ATOM 4447 O O . GLY B 1 200 ? -10.281 22.391 3.986 1 98.06 200 GLY B O 1
ATOM 4448 N N . ASP B 1 201 ? -12 20.953 3.697 1 98.44 201 ASP B N 1
ATOM 4449 C CA . ASP B 1 201 ? -12.961 21.938 4.199 1 98.44 201 ASP B CA 1
ATOM 4450 C C . ASP B 1 201 ? -12.945 21.984 5.727 1 98.44 201 ASP B C 1
ATOM 4452 O O . ASP B 1 201 ? -12.695 20.969 6.383 1 98.44 201 ASP B O 1
ATOM 4456 N N . VAL B 1 202 ? -13.281 23.094 6.238 1 98.5 202 VAL B N 1
ATOM 4457 C CA . VAL B 1 202 ? -13.148 23.391 7.664 1 98.5 202 VAL B CA 1
ATOM 4458 C C . VAL B 1 202 ? -13.992 22.406 8.469 1 98.5 202 VAL B C 1
ATOM 4460 O O . VAL B 1 202 ? -13.547 21.906 9.508 1 98.5 202 VAL B O 1
ATOM 4463 N N . ARG B 1 203 ? -15.156 22.125 8.07 1 98.31 203 ARG B N 1
ATOM 4464 C CA . ARG B 1 203 ? -16.031 21.203 8.805 1 98.31 203 ARG B CA 1
ATOM 4465 C C . ARG B 1 203 ? -15.375 19.844 8.961 1 98.31 203 ARG B C 1
ATOM 4467 O O . ARG B 1 203 ? -15.359 19.281 10.062 1 98.31 203 ARG B O 1
ATOM 4474 N N . SER B 1 204 ? -14.891 19.312 7.898 1 98.5 204 SER B N 1
ATOM 4475 C CA . SER B 1 204 ? -14.273 17.984 7.914 1 98.5 204 SER B CA 1
ATOM 4476 C C . SER B 1 204 ? -12.992 18 8.742 1 98.5 204 SER B C 1
ATOM 4478 O O . SER B 1 204 ? -12.711 17.047 9.469 1 98.5 204 SER B O 1
ATOM 4480 N N . ILE B 1 205 ? -12.211 19.047 8.594 1 98.5 205 ILE B N 1
ATOM 4481 C CA . ILE B 1 205 ? -10.977 19.156 9.367 1 98.5 205 ILE B CA 1
ATOM 4482 C C . ILE B 1 205 ? -11.297 19.156 10.859 1 98.5 205 ILE B C 1
ATOM 4484 O O . ILE B 1 205 ? -10.664 18.453 11.641 1 98.5 205 ILE B O 1
ATOM 4488 N N . ARG B 1 206 ? -12.289 19.922 11.219 1 98.25 206 ARG B N 1
ATOM 4489 C CA . ARG B 1 206 ? -12.727 19.984 12.609 1 98.25 206 ARG B CA 1
ATOM 4490 C C . ARG B 1 206 ? -13.109 18.609 13.133 1 98.25 206 ARG B C 1
ATOM 4492 O O . ARG B 1 206 ? -12.672 18.203 14.211 1 98.25 206 ARG B O 1
ATOM 4499 N N . ALA B 1 207 ? -13.922 17.984 12.383 1 98.31 207 ALA B N 1
ATOM 4500 C CA . ALA B 1 207 ? -14.391 16.656 12.781 1 98.31 207 ALA B CA 1
ATOM 4501 C C . ALA B 1 207 ? -13.211 15.703 12.969 1 98.31 207 ALA B C 1
ATOM 4503 O O . ALA B 1 207 ? -13.172 14.945 13.945 1 98.31 207 ALA B O 1
ATOM 4504 N N . PHE B 1 208 ? -12.305 15.734 12.062 1 98.12 208 PHE B N 1
ATOM 4505 C CA . PHE B 1 208 ? -11.18 14.812 12.109 1 98.12 208 PHE B CA 1
ATOM 4506 C C . PHE B 1 208 ? -10.25 15.148 13.266 1 98.12 208 PHE B C 1
ATOM 4508 O O . PHE B 1 208 ? -9.742 14.258 13.945 1 98.12 208 PHE B O 1
ATOM 4515 N N . LEU B 1 209 ? -9.945 16.422 13.469 1 97.25 209 LEU B N 1
ATOM 4516 C CA . LEU B 1 209 ? -9.078 16.844 14.57 1 97.25 209 LEU B CA 1
ATOM 4517 C C . LEU B 1 209 ? -9.688 16.469 15.914 1 97.25 209 LEU B C 1
ATOM 4519 O O . LEU B 1 209 ? -8.961 16.156 16.859 1 97.25 209 LEU B O 1
ATOM 4523 N N . ARG B 1 210 ? -10.992 16.5 16.016 1 97.31 210 ARG B N 1
ATOM 4524 C CA . ARG B 1 210 ? -11.641 16.047 17.25 1 97.31 210 ARG B CA 1
ATOM 4525 C C . ARG B 1 210 ? -11.344 14.57 17.516 1 97.31 210 ARG B C 1
ATOM 4527 O O . ARG B 1 210 ? -11.086 14.18 18.656 1 97.31 210 ARG B O 1
ATOM 4534 N N . ARG B 1 211 ? -11.391 13.805 16.453 1 96.62 211 ARG B N 1
ATOM 4535 C CA . ARG B 1 211 ? -11.086 12.383 16.594 1 96.62 211 ARG B CA 1
ATOM 4536 C C . ARG B 1 211 ? -9.625 12.172 16.984 1 96.62 211 ARG B C 1
ATOM 4538 O O . ARG B 1 211 ? -9.32 11.32 17.812 1 96.62 211 ARG B O 1
ATOM 4545 N N . ILE B 1 212 ? -8.727 12.914 16.391 1 93.75 212 ILE B N 1
ATOM 4546 C CA . ILE B 1 212 ? -7.312 12.836 16.734 1 93.75 212 ILE B CA 1
ATOM 4547 C C . ILE B 1 212 ? -7.117 13.188 18.203 1 93.75 212 ILE B C 1
ATOM 4549 O O . ILE B 1 212 ? -6.352 12.523 18.906 1 93.75 212 ILE B O 1
ATOM 4553 N N . THR B 1 213 ? -7.812 14.195 18.594 1 91.25 213 THR B N 1
ATOM 4554 C CA . THR B 1 213 ? -7.73 14.617 20 1 91.25 213 THR B CA 1
ATOM 4555 C C . THR B 1 213 ? -8.211 13.5 20.922 1 91.25 213 THR B C 1
ATOM 4557 O O . THR B 1 213 ? -7.621 13.266 21.969 1 91.25 213 THR B O 1
ATOM 4560 N N . GLU B 1 214 ? -9.25 12.867 20.578 1 91.5 214 GLU B N 1
ATOM 4561 C CA . GLU B 1 214 ? -9.758 11.742 21.359 1 91.5 214 GLU B CA 1
ATOM 4562 C C . GLU B 1 214 ? -8.703 10.648 21.516 1 91.5 214 GLU B C 1
ATOM 4564 O O . GLU B 1 214 ? -8.492 10.125 22.609 1 91.5 214 GLU B O 1
ATOM 4569 N N . ILE B 1 215 ? -8.094 10.312 20.453 1 88.19 215 ILE B N 1
ATOM 4570 C CA . ILE B 1 215 ? -7.059 9.289 20.453 1 88.19 215 ILE B CA 1
ATOM 4571 C C . ILE B 1 215 ? -5.895 9.734 21.344 1 88.19 215 ILE B C 1
ATOM 4573 O O . ILE B 1 215 ? -5.383 8.953 22.141 1 88.19 215 ILE B O 1
ATOM 4577 N N . ARG B 1 216 ? -5.461 10.922 21.141 1 85.44 216 ARG B N 1
ATOM 4578 C CA . ARG B 1 216 ? -4.352 11.469 21.906 1 85.44 216 ARG B CA 1
ATOM 4579 C C . ARG B 1 216 ? -4.637 11.383 23.406 1 85.44 216 ARG B C 1
ATOM 4581 O O . ARG B 1 216 ? -3.807 10.883 24.172 1 85.44 216 ARG B O 1
ATOM 4588 N N . VAL B 1 217 ? -5.777 11.867 23.781 1 83.62 217 VAL B N 1
ATOM 4589 C CA . VAL B 1 217 ? -6.16 11.883 25.188 1 83.62 217 VAL B CA 1
ATOM 4590 C C . VAL B 1 217 ? -6.168 10.453 25.734 1 83.62 217 VAL B C 1
ATOM 4592 O O . VAL B 1 217 ? -5.684 10.195 26.828 1 83.62 217 VAL B O 1
ATOM 4595 N N . ALA B 1 218 ? -6.695 9.555 25 1 81.62 218 ALA B N 1
ATOM 4596 C CA . ALA B 1 218 ? -6.742 8.156 25.422 1 81.62 218 ALA B CA 1
ATOM 4597 C C . ALA B 1 218 ? -5.34 7.59 25.578 1 81.62 218 ALA B C 1
ATOM 4599 O O . ALA B 1 218 ? -5.074 6.828 26.516 1 81.62 218 ALA B O 1
ATOM 4600 N N . GLN B 1 219 ? -4.512 7.902 24.688 1 77.06 219 GLN B N 1
ATOM 4601 C CA . GLN B 1 219 ? -3.143 7.398 24.75 1 77.06 219 GLN B CA 1
ATOM 4602 C C . GLN B 1 219 ? -2.387 8 25.938 1 77.06 219 GLN B C 1
ATOM 4604 O O . GLN B 1 219 ? -1.572 7.32 26.562 1 77.06 219 GLN B O 1
ATOM 4609 N N . GLU B 1 220 ? -2.584 9.203 26.109 1 72.62 220 GLU B N 1
ATOM 4610 C CA . GLU B 1 220 ? -1.971 9.867 27.266 1 72.62 220 GLU B CA 1
ATOM 4611 C C . GLU B 1 220 ? -2.398 9.203 28.578 1 72.62 220 GLU B C 1
ATOM 4613 O O . GLU B 1 220 ? -1.571 8.977 29.453 1 72.62 220 GLU B O 1
ATOM 4618 N N . LYS B 1 221 ? -3.588 8.898 28.734 1 73.62 221 LYS B N 1
ATOM 4619 C CA . LYS B 1 221 ? -4.102 8.219 29.922 1 73.62 221 LYS B CA 1
ATOM 4620 C C . LYS B 1 221 ? -3.457 6.844 30.078 1 73.62 221 LYS B C 1
ATOM 4622 O O . LYS B 1 221 ? -3.1 6.453 31.203 1 73.62 221 LYS B O 1
ATOM 4627 N N . ASP B 1 222 ? -3.344 6.137 29.016 1 69.25 222 ASP B N 1
ATOM 4628 C CA . ASP B 1 222 ? -2.746 4.805 29.047 1 69.25 222 ASP B CA 1
ATOM 4629 C C . ASP B 1 222 ? -1.271 4.875 29.438 1 69.25 222 ASP B C 1
ATOM 4631 O O . ASP B 1 222 ? -0.782 4.02 30.188 1 69.25 222 ASP B O 1
ATOM 4635 N N . PHE B 1 223 ? -0.656 5.699 28.875 1 61.16 223 PHE B N 1
ATOM 4636 C CA . PHE B 1 223 ? 0.764 5.867 29.172 1 61.16 223 PHE B CA 1
ATOM 4637 C C . PHE B 1 223 ? 0.98 6.223 30.625 1 61.16 223 PHE B C 1
ATOM 4639 O O . PHE B 1 223 ? 1.879 5.688 31.281 1 61.16 223 PHE B O 1
ATOM 4646 N N . PHE B 1 224 ? 0.281 7.082 31.141 1 62.28 224 PHE B N 1
ATOM 4647 C CA . PHE B 1 224 ? 0.381 7.477 32.531 1 62.28 224 PHE B CA 1
ATOM 4648 C C . PHE B 1 224 ? 0.018 6.316 33.438 1 62.28 224 PHE B C 1
ATOM 4650 O O . PHE B 1 224 ? 0.612 6.152 34.531 1 62.28 224 PHE B O 1
ATOM 4657 N N . ARG B 1 225 ? -0.804 5.543 33.062 1 59.56 225 ARG B N 1
ATOM 4658 C CA . ARG B 1 225 ? -1.164 4.359 33.844 1 59.56 225 ARG B CA 1
ATOM 4659 C C . ARG B 1 225 ? -0.023 3.348 33.844 1 59.56 225 ARG B C 1
ATOM 4661 O O . ARG B 1 225 ? 0.26 2.738 34.875 1 59.56 225 ARG B O 1
ATOM 4668 N N . LEU B 1 226 ? 0.614 3.096 32.688 1 53.81 226 LEU B N 1
ATOM 4669 C CA . LEU B 1 226 ? 1.683 2.111 32.562 1 53.81 226 LEU B CA 1
ATOM 4670 C C . LEU B 1 226 ? 2.961 2.609 33.219 1 53.81 226 LEU B C 1
ATOM 4672 O O . LEU B 1 226 ? 3.762 1.812 33.719 1 53.81 226 LEU B O 1
ATOM 4676 N N . ALA B 1 227 ? 3.42 3.723 33.062 1 46.44 227 ALA B N 1
ATOM 4677 C CA . ALA B 1 227 ? 4.605 4.289 33.688 1 46.44 227 ALA B CA 1
ATOM 4678 C C . ALA B 1 227 ? 4.473 4.281 35.219 1 46.44 227 ALA B C 1
ATOM 4680 O O . ALA B 1 227 ? 5.477 4.223 35.938 1 46.44 227 ALA B O 1
ATOM 4681 N N . ASN B 1 228 ? 3.492 4.531 35.906 1 40.78 228 ASN B N 1
ATOM 4682 C CA . ASN B 1 228 ? 3.354 4.492 37.344 1 40.78 228 ASN B CA 1
ATOM 4683 C C . ASN B 1 228 ? 2.732 3.182 37.844 1 40.78 228 ASN B C 1
ATOM 4685 O O . ASN B 1 228 ? 1.56 3.145 38.219 1 40.78 228 ASN B O 1
ATOM 4689 N N . PRO B 1 229 ? 3.312 1.964 37.656 1 41.47 229 PRO B N 1
ATOM 4690 C CA . PRO B 1 229 ? 2.674 0.914 38.469 1 41.47 229 PRO B CA 1
ATOM 4691 C C . PRO B 1 229 ? 2.709 1.208 39.969 1 41.47 229 PRO B C 1
ATOM 4693 O O . PRO B 1 229 ? 1.67 1.182 40.625 1 41.47 229 PRO B O 1
ATOM 4696 N N . SER B 1 230 ? 3.732 0.626 40.906 1 37.09 230 SER B N 1
ATOM 4697 C CA . SER B 1 230 ? 3.998 0.988 42.281 1 37.09 230 SER B CA 1
ATOM 4698 C C . SER B 1 230 ? 4.477 2.432 42.406 1 37.09 230 SER B C 1
ATOM 4700 O O . SER B 1 230 ? 4.578 2.973 43.5 1 37.09 230 SER B O 1
ATOM 4702 N N . ALA B 1 231 ? 5.523 2.982 41.781 1 31.28 231 ALA B N 1
ATOM 4703 C CA . ALA B 1 231 ? 5.715 4.402 42.062 1 31.28 231 ALA B CA 1
ATOM 4704 C C . ALA B 1 231 ? 4.492 5.215 41.656 1 31.28 231 ALA B C 1
ATOM 4706 O O . ALA B 1 231 ? 4.129 5.254 40.5 1 31.28 231 ALA B O 1
ATOM 4707 N N . PHE B 1 232 ? 3.244 5.719 41.844 1 32.69 232 PHE B N 1
ATOM 4708 C CA . PHE B 1 232 ? 3.152 6.938 42.625 1 32.69 232 PHE B CA 1
ATOM 4709 C C . PHE B 1 232 ? 4.148 6.902 43.781 1 32.69 232 PHE B C 1
ATOM 4711 O O . PHE B 1 232 ? 4.539 7.949 44.312 1 32.69 232 PHE B O 1
ATOM 4718 N N . ALA B 1 233 ? 4.406 6.094 44.844 1 29.53 233 ALA B N 1
ATOM 4719 C CA . ALA B 1 233 ? 5.309 6.457 45.938 1 29.53 233 ALA B CA 1
ATOM 4720 C C . ALA B 1 233 ? 6.766 6.301 45.531 1 29.53 233 ALA B C 1
ATOM 4722 O O . ALA B 1 233 ? 7.578 7.211 45.719 1 29.53 233 ALA B O 1
ATOM 4723 N N . GLY B 1 234 ? 7.594 5.062 45.688 1 30.8 234 GLY B N 1
ATOM 4724 C CA . GLY B 1 234 ? 8.984 4.945 46.125 1 30.8 234 GLY B CA 1
ATOM 4725 C C . GLY B 1 234 ? 9.961 4.91 44.969 1 30.8 234 GLY B C 1
ATOM 4726 O O . GLY B 1 234 ? 11.172 4.891 45.156 1 30.8 234 GLY B O 1
ATOM 4727 N N . ASN B 1 235 ? 9.758 4.043 44.125 1 30.2 235 ASN B N 1
ATOM 4728 C CA . ASN B 1 235 ? 11.016 3.787 43.438 1 30.2 235 ASN B CA 1
ATOM 4729 C C . ASN B 1 235 ? 11.438 4.973 42.562 1 30.2 235 ASN B C 1
ATOM 4731 O O . ASN B 1 235 ? 10.75 5.312 41.594 1 30.2 235 ASN B O 1
ATOM 4735 N N . PRO B 1 236 ? 12.5 5.785 43.031 1 32.19 236 PRO B N 1
ATOM 4736 C CA . PRO B 1 236 ? 13.016 7.059 42.5 1 32.19 236 PRO B CA 1
ATOM 4737 C C . PRO B 1 236 ? 13.281 7.02 41 1 32.19 236 PRO B C 1
ATOM 4739 O O . PRO B 1 236 ? 13.539 8.055 40.375 1 32.19 236 PRO B O 1
ATOM 4742 N N . ARG B 1 237 ? 13.844 5.832 40.75 1 29.94 237 ARG B N 1
ATOM 4743 C CA . ARG B 1 237 ? 14.445 5.855 39.406 1 29.94 237 ARG B CA 1
ATOM 4744 C C . ARG B 1 237 ? 13.398 6.145 38.344 1 29.94 237 ARG B C 1
ATOM 4746 O O . ARG B 1 237 ? 13.742 6.496 37.219 1 29.94 237 ARG B O 1
ATOM 4753 N N . PHE B 1 238 ? 12.344 5.422 38.469 1 34.09 238 PHE B N 1
ATOM 4754 C CA . PHE B 1 238 ? 11.219 5.793 37.594 1 34.09 238 PHE B CA 1
ATOM 4755 C C . PHE B 1 238 ? 10.555 7.066 38.094 1 34.09 238 PHE B C 1
ATOM 4757 O O . PHE B 1 238 ? 9.352 7.266 37.906 1 34.09 238 PHE B O 1
ATOM 4764 N N . GLY B 1 239 ? 10.82 7.648 39.188 1 32.19 239 GLY B N 1
ATOM 4765 C CA . GLY B 1 239 ? 10.539 8.93 39.812 1 32.19 239 GLY B CA 1
ATOM 4766 C C . GLY B 1 239 ? 10.43 10.07 38.812 1 32.19 239 GLY B C 1
ATOM 4767 O O . GLY B 1 239 ? 10.25 11.227 39.188 1 32.19 239 GLY B O 1
ATOM 4768 N N . GLN B 1 240 ? 11.383 9.922 37.812 1 33.31 240 GLN B N 1
ATOM 4769 C CA . GLN B 1 240 ? 11.18 10.969 36.812 1 33.31 240 GLN B CA 1
ATOM 4770 C C . GLN B 1 240 ? 9.836 10.797 36.125 1 33.31 240 GLN B C 1
ATOM 4772 O O . GLN B 1 240 ? 9.461 9.68 35.75 1 33.31 240 GLN B O 1
ATOM 4777 N N . PRO B 1 241 ? 8.75 11.484 36.469 1 35.34 241 PRO B N 1
ATOM 4778 C CA . PRO B 1 241 ? 7.566 11.547 35.594 1 35.34 241 PRO B CA 1
ATOM 4779 C C . PR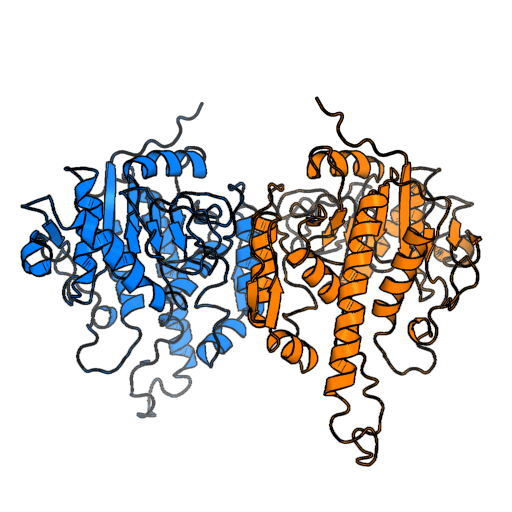O B 1 241 ? 7.844 11.039 34.188 1 35.34 241 PRO B C 1
ATOM 4781 O O . PRO B 1 241 ? 8.883 11.367 33.594 1 35.34 241 PRO B O 1
ATOM 4784 N N . LEU B 1 242 ? 7.621 9.844 33.969 1 38.06 242 LEU B N 1
ATOM 4785 C CA . LEU B 1 242 ? 7.613 9.375 32.594 1 38.06 242 LEU B CA 1
ATOM 4786 C C . LEU B 1 242 ? 7.387 10.539 31.625 1 38.06 242 LEU B C 1
ATOM 4788 O O . LEU B 1 242 ? 6.242 10.938 31.375 1 38.06 242 LEU B O 1
ATOM 4792 N N . ARG B 1 243 ? 7.922 11.594 31.641 1 37.44 243 ARG B N 1
ATOM 4793 C CA . ARG B 1 243 ? 8.344 12.766 30.875 1 37.44 243 ARG B CA 1
ATOM 4794 C C . ARG B 1 243 ? 8.43 12.438 29.375 1 37.44 243 ARG B C 1
ATOM 4796 O O . ARG B 1 243 ? 8.75 13.312 28.562 1 37.44 243 ARG B O 1
ATOM 4803 N N . GLN B 1 244 ? 8.945 11.25 29.094 1 38.72 244 GLN B N 1
ATOM 4804 C CA . GLN B 1 244 ? 9.133 11.016 27.656 1 38.72 244 GLN B CA 1
ATOM 4805 C C . GLN B 1 244 ? 7.793 10.859 26.953 1 38.72 244 GLN B C 1
ATOM 4807 O O . GLN B 1 244 ? 7.016 9.953 27.266 1 38.72 244 GLN B O 1
ATOM 4812 N N . SER B 1 245 ? 7.16 11.797 26.797 1 40.81 245 SER B N 1
ATOM 4813 C CA . SER B 1 245 ? 6.023 11.953 25.891 1 40.81 245 SER B CA 1
ATOM 4814 C C . SER B 1 245 ? 6.039 10.906 24.781 1 40.81 245 SER B C 1
ATOM 4816 O O . SER B 1 245 ? 6.715 11.086 23.766 1 40.81 245 SER B O 1
ATOM 4818 N N . PHE B 1 246 ? 6.238 9.648 25.156 1 44.16 246 PHE B N 1
ATOM 4819 C CA . PHE B 1 246 ? 6.277 8.5 24.25 1 44.16 246 PHE B CA 1
ATOM 4820 C C . PHE B 1 246 ? 5.383 8.734 23.031 1 44.16 246 PHE B C 1
ATOM 4822 O O . PHE B 1 246 ? 5.824 8.57 21.891 1 44.16 246 PHE B O 1
ATOM 4829 N N . LEU B 1 247 ? 3.938 8.367 23.297 1 48.19 247 LEU B N 1
ATOM 4830 C CA . LEU B 1 247 ? 3.066 8.242 22.141 1 48.19 247 LEU B CA 1
ATOM 4831 C C . LEU B 1 247 ? 3.111 9.508 21.281 1 48.19 247 LEU B C 1
ATOM 4833 O O . LEU B 1 247 ? 2.578 9.531 20.172 1 48.19 247 LEU B O 1
ATOM 4837 N N . PHE B 1 248 ? 3.703 10.719 22.016 1 44.38 248 PHE B N 1
ATOM 4838 C CA . PHE B 1 248 ? 3.561 12.086 21.516 1 44.38 248 PHE B CA 1
ATOM 4839 C C . PHE B 1 248 ? 4.59 12.383 20.438 1 44.38 248 PHE B C 1
ATOM 4841 O O . PHE B 1 248 ? 4.406 13.297 19.625 1 44.38 248 PHE B O 1
ATOM 4848 N N . GLU B 1 249 ? 5.52 11.422 20.484 1 52.25 249 GLU B N 1
ATOM 4849 C CA . GLU B 1 249 ? 6.586 11.914 19.609 1 52.25 249 GLU B CA 1
ATOM 4850 C C . GLU B 1 249 ? 6.172 11.867 18.141 1 52.25 249 GLU B C 1
ATOM 4852 O O . GLU B 1 249 ? 6.75 12.562 17.312 1 52.25 249 GLU B O 1
ATOM 4857 N N . GLY B 1 250 ? 4.949 11.414 17.844 1 63.88 250 GLY B N 1
ATOM 4858 C CA . GLY B 1 250 ? 4.754 11.453 16.406 1 63.88 250 GLY B CA 1
ATOM 4859 C C . GLY B 1 250 ? 3.32 11.734 16 1 63.88 250 GLY B C 1
ATOM 4860 O O . GLY B 1 250 ? 2.451 10.867 16.141 1 63.88 250 GLY B O 1
ATOM 4861 N N . ASP B 1 251 ? 3.037 13.117 15.727 1 79.44 251 ASP B N 1
ATOM 4862 C CA . ASP B 1 251 ? 1.694 13.445 15.258 1 79.44 251 ASP B CA 1
ATOM 4863 C C . ASP B 1 251 ? 1.26 12.508 14.133 1 79.44 251 ASP B C 1
ATOM 4865 O O . ASP B 1 251 ? 0.077 12.188 14.008 1 79.44 251 ASP B O 1
ATOM 4869 N N . GLN B 1 252 ? 2.205 12.031 13.461 1 86 252 GLN B N 1
ATOM 4870 C CA . GLN B 1 252 ? 1.917 11.148 12.336 1 86 252 GLN B CA 1
ATOM 4871 C C . GLN B 1 252 ? 1.136 9.922 12.781 1 86 252 GLN B C 1
ATOM 4873 O O . GLN B 1 252 ? 0.172 9.516 12.125 1 86 252 GLN B O 1
ATOM 4878 N N . ILE B 1 253 ? 1.505 9.344 13.852 1 86.5 253 ILE B N 1
ATOM 4879 C CA . ILE B 1 253 ? 0.877 8.133 14.352 1 86.5 253 ILE B CA 1
ATOM 4880 C C . ILE B 1 253 ? -0.58 8.414 14.711 1 86.5 253 ILE B C 1
ATOM 4882 O O . ILE B 1 253 ? -1.465 7.602 14.422 1 86.5 253 ILE B O 1
ATOM 4886 N N . LEU B 1 254 ? -0.834 9.492 15.367 1 89.25 254 LEU B N 1
ATOM 4887 C CA . LEU B 1 254 ? -2.189 9.844 15.773 1 89.25 254 LEU B CA 1
ATOM 4888 C C . LEU B 1 254 ? -3.088 10.047 14.555 1 89.25 254 LEU B C 1
ATOM 4890 O O . LEU B 1 254 ? -4.238 9.602 14.547 1 89.25 254 LEU B O 1
ATOM 4894 N N . PHE B 1 255 ? -2.557 10.695 13.562 1 93.88 255 PHE B N 1
ATOM 4895 C CA . PHE B 1 255 ? -3.311 10.906 12.336 1 93.88 255 PHE B CA 1
ATOM 4896 C C . PHE B 1 255 ? -3.604 9.578 11.641 1 93.88 255 PHE B C 1
ATOM 4898 O O . PHE B 1 255 ? -4.711 9.367 11.148 1 93.88 255 PHE B O 1
ATOM 4905 N N . GLN B 1 256 ? -2.678 8.711 11.625 1 93.19 256 GLN B N 1
ATOM 4906 C CA . GLN B 1 256 ? -2.857 7.418 10.977 1 93.19 256 GLN B CA 1
ATOM 4907 C C . GLN B 1 256 ? -3.865 6.555 11.727 1 93.19 256 GLN B C 1
ATOM 4909 O O . GLN B 1 256 ? -4.695 5.883 11.117 1 93.19 256 GLN B O 1
ATOM 4914 N N . ILE B 1 257 ? -3.762 6.582 13.039 1 92.06 257 ILE B N 1
ATOM 4915 C CA . ILE B 1 257 ? -4.73 5.832 13.828 1 92.06 257 ILE B CA 1
ATOM 4916 C C . ILE B 1 257 ? -6.133 6.379 13.586 1 92.06 257 ILE B C 1
ATOM 4918 O O . ILE B 1 257 ? -7.082 5.609 13.406 1 92.06 257 ILE B O 1
ATOM 4922 N N . ALA B 1 258 ? -6.262 7.656 13.562 1 95.38 258 ALA B N 1
ATOM 4923 C CA . ALA B 1 258 ? -7.57 8.25 13.297 1 95.38 258 ALA B CA 1
ATOM 4924 C C . ALA B 1 258 ? -8.078 7.859 11.914 1 95.38 258 ALA B C 1
ATOM 4926 O O . ALA B 1 258 ? -9.258 7.559 11.742 1 95.38 258 ALA B O 1
ATOM 4927 N N . TYR B 1 259 ? -7.207 7.887 10.953 1 96.06 259 TYR B N 1
ATOM 4928 C CA . TYR B 1 259 ? -7.516 7.484 9.586 1 96.06 259 TYR B CA 1
ATOM 4929 C C . TYR B 1 259 ? -8.07 6.066 9.547 1 96.06 259 TYR B C 1
ATOM 4931 O O . TYR B 1 259 ? -9.031 5.789 8.828 1 96.06 259 TYR B O 1
ATOM 4939 N N . LEU B 1 260 ? -7.574 5.227 10.32 1 93.38 260 LEU B N 1
ATOM 4940 C CA . LEU B 1 260 ? -7.934 3.814 10.305 1 93.38 260 LEU B CA 1
ATOM 4941 C C . LEU B 1 260 ? -9.164 3.562 11.172 1 93.38 260 LEU B C 1
ATOM 4943 O O . LEU B 1 260 ? -9.906 2.604 10.93 1 93.38 260 LEU B O 1
ATOM 4947 N N . LYS B 1 261 ? -9.383 4.398 12.102 1 93.75 261 LYS B N 1
ATOM 4948 C CA . LYS B 1 261 ? -10.375 4.102 13.125 1 93.75 261 LYS B CA 1
ATOM 4949 C C . LYS B 1 261 ? -11.695 4.805 12.828 1 93.75 261 LYS B C 1
ATOM 4951 O O . LYS B 1 261 ? -12.766 4.32 13.211 1 93.75 261 LYS B O 1
ATOM 4956 N N . TYR B 1 262 ? -11.664 5.887 12.164 1 94.88 262 TYR B N 1
ATOM 4957 C CA . TYR B 1 262 ? -12.859 6.715 12.047 1 94.88 262 TYR B CA 1
ATOM 4958 C C . TYR B 1 262 ? -13.195 6.965 10.578 1 94.88 262 TYR B C 1
ATOM 4960 O O . TYR B 1 262 ? -13.055 8.086 10.086 1 94.88 262 TYR B O 1
ATOM 4968 N N . PRO B 1 263 ? -13.797 5.977 9.93 1 92.62 263 PRO B N 1
ATOM 4969 C CA . PRO B 1 263 ? -14.094 6.07 8.492 1 92.62 263 PRO B CA 1
ATOM 4970 C C . PRO B 1 263 ? -15.273 6.996 8.195 1 92.62 263 PRO B C 1
ATOM 4972 O O . PRO B 1 263 ? -15.539 7.305 7.031 1 92.62 263 PRO B O 1
ATOM 4975 N N . GLU B 1 264 ? -15.961 7.523 9.203 1 94.19 264 GLU B N 1
ATOM 4976 C CA . GLU B 1 264 ? -17.109 8.383 8.969 1 94.19 264 GLU B CA 1
ATOM 4977 C C . GLU B 1 264 ? -16.688 9.758 8.453 1 94.19 264 GLU B C 1
ATOM 4979 O O . GLU B 1 264 ? -17.484 10.492 7.883 1 94.19 264 GLU B O 1
ATOM 4984 N N . VAL B 1 265 ? -15.461 10.156 8.781 1 95.44 265 VAL B N 1
ATOM 4985 C CA . VAL B 1 265 ? -14.906 11.352 8.156 1 95.44 265 VAL B CA 1
ATOM 4986 C C . VAL B 1 265 ? -14.242 10.984 6.828 1 95.44 265 VAL B C 1
ATOM 4988 O O . VAL B 1 265 ? -13.469 10.023 6.758 1 95.44 265 VAL B O 1
ATOM 4991 N N . ASN B 1 266 ? -14.594 11.711 5.785 1 95.38 266 ASN B N 1
ATOM 4992 C CA . ASN B 1 266 ? -14.008 11.461 4.469 1 95.38 266 ASN B CA 1
ATOM 4993 C C . ASN B 1 266 ? -12.562 11.945 4.395 1 95.38 266 ASN B C 1
ATOM 4995 O O . ASN B 1 266 ? -12.312 13.094 4.027 1 95.38 266 ASN B O 1
ATOM 4999 N N . VAL B 1 267 ? -11.688 11.055 4.715 1 96.94 267 VAL B N 1
ATOM 5000 C CA . VAL B 1 267 ? -10.258 11.344 4.684 1 96.94 267 VAL B CA 1
ATOM 5001 C C . VAL B 1 267 ? -9.594 10.578 3.545 1 96.94 267 VAL B C 1
ATOM 5003 O O . VAL B 1 267 ? -9.734 9.352 3.447 1 96.94 267 VAL B O 1
ATOM 5006 N N . LEU B 1 268 ? -8.859 11.328 2.764 1 95.75 268 LEU B N 1
ATOM 5007 C CA . LEU B 1 268 ? -8.164 10.742 1.619 1 95.75 268 LEU B CA 1
ATOM 5008 C C . LEU B 1 268 ? -6.664 10.977 1.709 1 95.75 268 LEU B C 1
ATOM 5010 O O . LEU B 1 268 ? -6.215 11.875 2.424 1 95.75 268 LEU B O 1
ATOM 5014 N N . VAL B 1 269 ? -5.918 10.117 1.036 1 94.44 269 VAL B N 1
ATOM 5015 C CA . VAL B 1 269 ? -4.488 10.281 0.818 1 94.44 269 VAL B CA 1
ATOM 5016 C C . VAL B 1 269 ? -4.23 10.75 -0.614 1 94.44 269 VAL B C 1
ATOM 5018 O O . VAL B 1 269 ? -4.867 10.258 -1.553 1 94.44 269 VAL B O 1
ATOM 5021 N N . ASP B 1 270 ? -3.359 11.727 -0.763 1 93.62 270 ASP B N 1
ATOM 5022 C CA . ASP B 1 270 ? -2.945 12.164 -2.092 1 93.62 270 ASP B CA 1
ATOM 5023 C C . ASP B 1 270 ? -2.023 11.141 -2.746 1 93.62 270 ASP B C 1
ATOM 5025 O O . ASP B 1 270 ? -0.815 11.359 -2.848 1 93.62 270 ASP B O 1
ATOM 5029 N N . THR B 1 271 ? -2.654 10.148 -3.301 1 90.94 271 THR B N 1
ATOM 5030 C CA . THR B 1 271 ? -1.904 9.016 -3.832 1 90.94 271 THR B CA 1
ATOM 5031 C C . THR B 1 271 ? -1.126 9.422 -5.082 1 90.94 271 THR B C 1
ATOM 5033 O O . THR B 1 271 ? -0.015 8.938 -5.309 1 90.94 271 THR B O 1
ATOM 5036 N N . ALA B 1 272 ? -1.639 10.32 -5.875 1 88.31 272 ALA B N 1
ATOM 5037 C CA . ALA B 1 272 ? -1.053 10.703 -7.156 1 88.31 272 ALA B CA 1
ATOM 5038 C C . ALA B 1 272 ? 0.033 11.758 -6.973 1 88.31 272 ALA B C 1
ATOM 5040 O O . ALA B 1 272 ? 0.811 12.023 -7.891 1 88.31 272 ALA B O 1
ATOM 5041 N N . ALA B 1 273 ? 0.035 12.359 -5.812 1 88 273 ALA B N 1
ATOM 5042 C CA . ALA B 1 273 ? 1.001 13.406 -5.508 1 88 273 ALA B CA 1
ATOM 5043 C C . ALA B 1 273 ? 0.746 14.648 -6.355 1 88 273 ALA B C 1
ATOM 5045 O O . ALA B 1 273 ? 1.687 15.289 -6.84 1 88 273 ALA B O 1
ATOM 5046 N N . ASP B 1 274 ? -0.498 14.945 -6.535 1 89.06 274 ASP B N 1
ATOM 5047 C CA . ASP B 1 274 ? -0.842 16.125 -7.332 1 89.06 274 ASP B CA 1
ATOM 5048 C C . ASP B 1 274 ? -0.819 17.391 -6.477 1 89.06 274 ASP B C 1
ATOM 5050 O O . ASP B 1 274 ? -0.599 18.484 -6.992 1 89.06 274 ASP B O 1
ATOM 5054 N N . ILE B 1 275 ? -1.135 17.188 -5.223 1 90.44 275 ILE B N 1
ATOM 5055 C CA . ILE B 1 275 ? -1.154 18.328 -4.312 1 90.44 275 ILE B CA 1
ATOM 5056 C C . ILE B 1 275 ? 0.182 18.438 -3.578 1 90.44 275 ILE B C 1
ATOM 5058 O O . ILE B 1 275 ? 0.857 19.469 -3.641 1 90.44 275 ILE B O 1
ATOM 5062 N N . PHE B 1 276 ? 0.422 17.219 -2.939 1 84.94 276 PHE B N 1
ATOM 5063 C CA . PHE B 1 276 ? 1.633 17.125 -2.133 1 84.94 276 PHE B CA 1
ATOM 5064 C C . PHE B 1 276 ? 2.592 16.094 -2.715 1 84.94 276 PHE B C 1
ATOM 5066 O O . PHE B 1 276 ? 2.18 14.992 -3.09 1 84.94 276 PHE B O 1
ATOM 5073 N N . PHE B 1 277 ? 3.779 16.531 -2.883 1 73.94 277 PHE B N 1
ATOM 5074 C CA . PHE B 1 277 ? 4.73 15.477 -3.232 1 73.94 277 PHE B CA 1
ATOM 5075 C C . PHE B 1 277 ? 5.852 15.398 -2.205 1 73.94 277 PHE B C 1
ATOM 5077 O O . PHE B 1 277 ? 6.469 16.406 -1.869 1 73.94 277 PHE B O 1
ATOM 5084 N N . VAL B 1 278 ? 5.852 14.211 -1.714 1 63.94 278 VAL B N 1
ATOM 5085 C CA . VAL B 1 278 ? 6.969 13.891 -0.832 1 63.94 278 VAL B CA 1
ATOM 5086 C C . VAL B 1 278 ? 8.133 13.344 -1.651 1 63.94 278 VAL B C 1
ATOM 5088 O O . VAL B 1 278 ? 7.961 12.43 -2.457 1 63.94 278 VAL B O 1
ATOM 5091 N N . MET B 1 279 ? 9.203 14.133 -1.884 1 58.5 279 MET B N 1
ATOM 5092 C CA . MET B 1 279 ? 10.336 13.93 -2.787 1 58.5 279 MET B CA 1
ATOM 5093 C C . MET B 1 279 ? 10.977 12.562 -2.557 1 58.5 279 MET B C 1
ATOM 5095 O O . MET B 1 279 ? 11.602 12.336 -1.521 1 58.5 279 MET B O 1
ATOM 5099 N N . SER B 1 280 ? 10.305 11.602 -2.863 1 51.19 280 SER B N 1
ATOM 5100 C CA . SER B 1 280 ? 11.164 10.422 -2.777 1 51.19 280 SER B CA 1
ATOM 5101 C C . SER B 1 280 ? 12.242 10.453 -3.854 1 51.19 280 SER B C 1
ATOM 5103 O O . SER B 1 280 ? 12.234 11.32 -4.727 1 51.19 280 SER B O 1
ATOM 5105 N N . TYR B 1 281 ? 13.281 9.82 -3.949 1 52.38 281 TYR B N 1
ATOM 5106 C CA . TYR B 1 281 ? 14.367 9.695 -4.918 1 52.38 281 TYR B CA 1
ATOM 5107 C C . TYR B 1 281 ? 13.828 9.711 -6.344 1 52.38 281 TYR B C 1
ATOM 5109 O O . TYR B 1 281 ? 14.602 9.594 -7.301 1 52.38 281 TYR B O 1
ATOM 5117 N N . LEU B 1 282 ? 12.547 10.07 -6.551 1 53.84 282 LEU B N 1
ATOM 5118 C CA . LEU B 1 282 ? 11.938 9.945 -7.871 1 53.84 282 LEU B CA 1
ATOM 5119 C C . LEU B 1 282 ? 11.633 11.32 -8.453 1 53.84 282 LEU B C 1
ATOM 5121 O O . LEU B 1 282 ? 10.703 11.477 -9.25 1 53.84 282 LEU B O 1
ATOM 5125 N N . ILE B 1 283 ? 12.141 12.398 -7.883 1 47.91 283 ILE B N 1
ATOM 5126 C CA . ILE B 1 283 ? 11.828 13.703 -8.469 1 47.91 283 ILE B CA 1
ATOM 5127 C C . ILE B 1 283 ? 12.875 14.047 -9.531 1 47.91 283 ILE B C 1
ATOM 5129 O O . ILE B 1 283 ? 14.078 13.945 -9.281 1 47.91 283 ILE B O 1
ATOM 5133 N N . GLY B 1 284 ? 12.828 13.734 -10.797 1 43.09 284 GLY B N 1
ATOM 5134 C CA . GLY B 1 284 ? 13.75 14.203 -11.82 1 43.09 284 GLY B CA 1
ATOM 5135 C C . GLY B 1 284 ? 13.227 15.414 -12.578 1 43.09 284 GLY B C 1
ATOM 5136 O O . GLY B 1 284 ? 12.055 15.773 -12.453 1 43.09 284 GLY B O 1
ATOM 5137 N N . SER B 1 285 ? 14.102 16.266 -12.992 1 39.62 285 SER B N 1
ATOM 5138 C CA . SER B 1 285 ? 13.727 17.266 -13.984 1 39.62 285 SER B CA 1
ATOM 5139 C C . SER B 1 285 ? 12.875 16.656 -15.086 1 39.62 285 SER B C 1
ATOM 5141 O O . SER B 1 285 ? 12.859 15.438 -15.266 1 39.62 285 SER B O 1
ATOM 5143 N N . GLY B 1 286 ? 12.102 16.969 -16.266 1 35.94 286 GLY B N 1
ATOM 5144 C CA . GLY B 1 286 ? 12.133 16.219 -17.516 1 35.94 286 GLY B CA 1
ATOM 5145 C C . GLY B 1 286 ? 13.062 15.023 -17.469 1 35.94 286 GLY B C 1
ATOM 5146 O O . GLY B 1 286 ? 12.656 13.938 -17.062 1 35.94 286 GLY B O 1
ATOM 5147 N N . SER B 1 287 ? 14.297 15.141 -17.781 1 31.48 287 SER B N 1
ATOM 5148 C CA . SER B 1 287 ? 15.211 14.008 -17.859 1 31.48 287 SER B CA 1
ATOM 5149 C C . SER B 1 287 ? 15.383 13.352 -16.484 1 31.48 287 SER B C 1
ATOM 5151 O O . SER B 1 287 ? 15.227 14.016 -15.453 1 31.48 287 SER B O 1
ATOM 5153 N N . GLY B 1 288 ? 15.328 12.164 -16.094 1 35.62 288 GLY B N 1
ATOM 5154 C CA . GLY B 1 288 ? 15.555 11.125 -15.109 1 35.62 288 GLY B CA 1
ATOM 5155 C C . GLY B 1 288 ? 16.328 11.617 -13.891 1 35.62 288 GLY B C 1
ATOM 5156 O O . GLY B 1 288 ? 16.828 10.812 -13.109 1 35.62 288 GLY B O 1
ATOM 5157 N N . SER B 1 289 ? 17.047 12.719 -13.945 1 38.03 289 SER B N 1
ATOM 5158 C CA . SER B 1 289 ? 18.078 12.898 -12.93 1 38.03 289 SER B CA 1
ATOM 5159 C C . SER B 1 289 ? 17.469 13.109 -11.547 1 38.03 289 SER B C 1
ATOM 5161 O O . SER B 1 289 ? 16.297 13.5 -11.438 1 38.03 289 SER B O 1
ATOM 5163 N N . SER B 1 290 ? 18.312 12.82 -10.398 1 45.47 290 SER B N 1
ATOM 5164 C CA . SER B 1 290 ? 18.312 13.023 -8.953 1 45.47 290 SER B CA 1
ATOM 5165 C C . SER B 1 290 ? 17.672 14.352 -8.578 1 45.47 290 SER B C 1
ATOM 5167 O O . SER B 1 290 ? 17.656 15.289 -9.375 1 45.47 290 SER B O 1
ATOM 5169 N N . GLY B 1 291 ? 17.266 14.695 -7.238 1 48.62 291 GLY B N 1
ATOM 5170 C CA . GLY B 1 291 ? 16.781 15.719 -6.34 1 48.62 291 GLY B CA 1
ATOM 5171 C C . GLY B 1 291 ? 16.734 17.094 -6.969 1 48.62 291 GLY B C 1
ATOM 5172 O O . GLY B 1 291 ? 16.594 17.219 -8.188 1 48.62 291 GLY B O 1
ATOM 5173 N N . CYS B 1 292 ? 16.797 18.188 -6.102 1 54.22 292 CYS B N 1
ATOM 5174 C CA . CYS B 1 292 ? 16.766 19.625 -6.359 1 54.22 292 CYS B CA 1
ATOM 5175 C C . CYS B 1 292 ? 17.906 20.031 -7.285 1 54.22 292 CYS B C 1
ATOM 5177 O O . CYS B 1 292 ? 19.016 20.328 -6.828 1 54.22 292 CYS B O 1
ATOM 5179 N N . THR B 1 293 ? 17.969 19.344 -8.336 1 51.97 293 THR B N 1
ATOM 5180 C CA . THR B 1 293 ? 19.047 19.734 -9.242 1 51.97 293 THR B CA 1
ATOM 5181 C C . THR B 1 293 ? 18.906 21.203 -9.641 1 51.97 293 THR B C 1
ATOM 5183 O O . THR B 1 293 ? 17.922 21.859 -9.273 1 51.97 293 THR B O 1
ATOM 5186 N N . SER B 1 294 ? 19.891 21.672 -10.352 1 50.81 294 SER B N 1
ATOM 5187 C CA . SER B 1 294 ? 19.938 23.047 -10.852 1 50.81 294 SER B CA 1
ATOM 5188 C C . SER B 1 294 ? 18.766 23.328 -11.781 1 50.81 294 SER B C 1
ATOM 5190 O O . SER B 1 294 ? 18.422 24.5 -12.008 1 50.81 294 SER B O 1
ATOM 5192 N N . LEU B 1 295 ? 18.109 22.297 -12.109 1 52.66 295 LEU B N 1
ATOM 5193 C CA . LEU B 1 295 ? 17.016 22.531 -13.047 1 52.66 295 LEU B CA 1
ATOM 5194 C C . LEU B 1 295 ? 15.688 22.609 -12.32 1 52.66 295 LEU B C 1
ATOM 5196 O O . LEU B 1 295 ? 14.633 22.75 -12.953 1 52.66 295 LEU B O 1
ATOM 5200 N N . TYR B 1 296 ? 15.789 22.406 -11.094 1 58.09 296 TYR B N 1
ATOM 5201 C CA . TYR B 1 296 ? 14.562 22.625 -10.336 1 58.09 296 TYR B CA 1
ATOM 5202 C C . TYR B 1 296 ? 14.07 24.062 -10.516 1 58.09 296 TYR B C 1
ATOM 5204 O O . TYR B 1 296 ? 14.805 25.016 -10.258 1 58.09 296 TYR B O 1
ATOM 5212 N N . PHE B 1 297 ? 12.852 24.094 -11.031 1 59.97 297 PHE B N 1
ATOM 5213 C CA . PHE B 1 297 ? 12.203 25.375 -11.289 1 59.97 297 PHE B CA 1
ATOM 5214 C C . PHE B 1 297 ? 13 26.203 -12.297 1 59.97 297 PHE B C 1
ATOM 5216 O O . PHE B 1 297 ? 13.086 27.422 -12.188 1 59.97 297 PHE B O 1
ATOM 5223 N N . HIS B 1 298 ? 13.641 25.312 -13.164 1 58.94 298 HIS B N 1
ATOM 5224 C CA . HIS B 1 298 ? 14.391 26.016 -14.203 1 58.94 298 HIS B CA 1
ATOM 5225 C C . HIS B 1 298 ? 13.453 26.703 -15.188 1 58.94 298 HIS B C 1
ATOM 5227 O O . HIS B 1 298 ? 12.43 26.141 -15.578 1 58.94 298 HIS B O 1
ATOM 5233 N N . ASP B 1 299 ? 13.883 27.922 -15.539 1 61.44 299 ASP B N 1
ATOM 5234 C CA . ASP B 1 299 ? 13.164 28.766 -16.484 1 61.44 299 ASP B CA 1
ATOM 5235 C C . ASP B 1 299 ? 11.719 29 -16.031 1 61.44 299 ASP B C 1
ATOM 5237 O O . ASP B 1 299 ? 10.812 29.078 -16.859 1 61.44 299 ASP B O 1
ATOM 5241 N N . GLN B 1 300 ? 11.492 28.766 -14.781 1 63.56 300 GLN B N 1
ATOM 5242 C CA . GLN B 1 300 ? 10.211 29.078 -14.156 1 63.56 300 GLN B CA 1
ATOM 5243 C C . GLN B 1 300 ? 9.18 27.984 -14.453 1 63.56 300 GLN B C 1
ATOM 5245 O O . GLN B 1 300 ? 7.977 28.25 -14.445 1 63.56 300 GLN B O 1
ATOM 5250 N N . VAL B 1 301 ? 9.789 26.922 -14.867 1 65.12 301 VAL B N 1
ATOM 5251 C CA . VAL B 1 301 ? 8.891 25.797 -15.133 1 65.12 301 VAL B CA 1
ATOM 5252 C C . VAL B 1 301 ? 8.844 24.875 -13.914 1 65.12 301 VAL B C 1
ATOM 5254 O O . VAL B 1 301 ? 9.891 24.469 -13.398 1 65.12 301 VAL B O 1
ATOM 5257 N N . PRO B 1 302 ? 7.66 24.672 -13.406 1 67.81 302 PRO B N 1
ATOM 5258 C CA . PRO B 1 302 ? 7.543 23.75 -12.273 1 67.81 302 PRO B CA 1
ATOM 5259 C C . PRO B 1 302 ? 8.117 22.375 -12.57 1 67.81 302 PRO B C 1
ATOM 5261 O O . PRO B 1 302 ? 7.977 21.859 -13.688 1 67.81 302 PRO B O 1
ATOM 5264 N N . SER B 1 303 ? 8.695 21.797 -11.523 1 71.88 303 SER B N 1
ATOM 5265 C CA . SER B 1 303 ? 9.297 20.484 -11.664 1 71.88 303 SER B CA 1
ATOM 5266 C C . SER B 1 303 ? 8.242 19.375 -11.57 1 71.88 303 SER B C 1
ATOM 5268 O O . SER B 1 303 ? 7.188 19.578 -10.969 1 71.88 303 SER B O 1
ATOM 5270 N N . LYS B 1 304 ? 8.578 18.234 -12.258 1 74.56 304 LYS B N 1
ATOM 5271 C CA . LYS B 1 304 ? 7.641 17.125 -12.297 1 74.56 304 LYS B CA 1
ATOM 5272 C C . LYS B 1 304 ? 8.203 15.906 -11.555 1 74.56 304 LYS B C 1
ATOM 5274 O O . LYS B 1 304 ? 9.422 15.758 -11.438 1 74.56 304 LYS B O 1
ATOM 5279 N N . PHE B 1 305 ? 7.273 15.117 -11.07 1 70.75 305 PHE B N 1
ATOM 5280 C CA . PHE B 1 305 ? 7.613 13.812 -10.516 1 70.75 305 PHE B CA 1
ATOM 5281 C C . PHE B 1 305 ? 7.949 12.82 -11.617 1 70.75 305 PHE B C 1
ATOM 5283 O O . PHE B 1 305 ? 7.133 12.578 -12.508 1 70.75 305 PHE B O 1
ATOM 5290 N N . THR B 1 306 ? 9.078 12.32 -11.555 1 66.75 306 THR B N 1
ATOM 5291 C CA . THR B 1 306 ? 9.547 11.484 -12.656 1 66.75 306 THR B CA 1
ATOM 5292 C C . THR B 1 306 ? 8.75 10.188 -12.727 1 66.75 306 THR B C 1
ATOM 5294 O O . THR B 1 306 ? 8.695 9.547 -13.781 1 66.75 306 THR B O 1
ATOM 5297 N N . TRP B 1 307 ? 8.086 9.812 -11.625 1 65.25 307 TRP B N 1
ATOM 5298 C CA . TRP B 1 307 ? 7.359 8.555 -11.562 1 65.25 307 TRP B CA 1
ATOM 5299 C C . TRP B 1 307 ? 6.152 8.578 -12.492 1 65.25 307 TRP B C 1
ATOM 5301 O O . TRP B 1 307 ? 5.844 7.574 -13.148 1 65.25 307 TRP B O 1
ATOM 5311 N N . ASN B 1 308 ? 5.488 9.609 -12.516 1 67.38 308 ASN B N 1
ATOM 5312 C CA . ASN B 1 308 ? 4.227 9.648 -13.242 1 67.38 308 ASN B CA 1
ATOM 5313 C C . ASN B 1 308 ? 4.047 10.969 -13.984 1 67.38 308 ASN B C 1
ATOM 5315 O O . ASN B 1 308 ? 2.961 11.266 -14.484 1 67.38 308 ASN B O 1
ATOM 5319 N N . ASP B 1 309 ? 5.066 11.75 -13.93 1 73 309 ASP B N 1
ATOM 5320 C CA . ASP B 1 309 ? 5.117 13 -14.68 1 73 309 ASP B CA 1
ATOM 5321 C C . ASP B 1 309 ? 4.117 14.008 -14.125 1 73 309 ASP B C 1
ATOM 5323 O O . ASP B 1 309 ? 3.699 14.93 -14.836 1 73 309 ASP B O 1
ATOM 5327 N N . VAL B 1 310 ? 3.805 13.812 -12.883 1 76.5 310 VAL B N 1
ATOM 5328 C CA . VAL B 1 310 ? 2.865 14.727 -12.242 1 76.5 310 VAL B CA 1
ATOM 5329 C C . VAL B 1 310 ? 3.617 15.938 -11.695 1 76.5 310 VAL B C 1
ATOM 5331 O O . VAL B 1 310 ? 4.75 15.812 -11.219 1 76.5 310 VAL B O 1
ATOM 5334 N N . GLN B 1 311 ? 2.93 17 -11.891 1 79.31 311 GLN B N 1
ATOM 5335 C CA . GLN B 1 311 ? 3.43 18.25 -11.336 1 79.31 311 GLN B CA 1
ATOM 5336 C C . GLN B 1 311 ? 2.672 18.641 -10.07 1 79.31 311 GLN B C 1
ATOM 5338 O O . GLN B 1 311 ? 1.602 19.25 -10.141 1 79.31 311 GLN B O 1
ATOM 5343 N N . PRO B 1 312 ? 3.312 18.344 -8.961 1 84.19 312 PRO B N 1
ATOM 5344 C CA . PRO B 1 312 ? 2.6 18.688 -7.727 1 84.19 312 PRO B CA 1
ATOM 5345 C C . PRO B 1 312 ? 2.58 20.203 -7.465 1 84.19 312 PRO B C 1
ATOM 5347 O O . PRO B 1 312 ? 3.455 20.922 -7.945 1 84.19 312 PRO B O 1
ATOM 5350 N N . VAL B 1 313 ? 1.623 20.609 -6.641 1 85.75 313 VAL B N 1
ATOM 5351 C CA . VAL B 1 313 ? 1.553 22.016 -6.25 1 85.75 313 VAL B CA 1
ATOM 5352 C C . VAL B 1 313 ? 2.666 22.328 -5.25 1 85.75 313 VAL B C 1
ATOM 5354 O O . VAL B 1 313 ? 3.27 23.406 -5.305 1 85.75 313 VAL B O 1
ATOM 5357 N N . PHE B 1 314 ? 2.885 21.312 -4.344 1 83.12 314 PHE B N 1
ATOM 5358 C CA . PHE B 1 314 ? 3.875 21.5 -3.289 1 83.12 314 PHE B CA 1
ATOM 5359 C C . PHE B 1 314 ? 4.863 20.328 -3.262 1 83.12 314 PHE B C 1
ATOM 5361 O O . PHE B 1 314 ? 4.48 19.188 -3.496 1 83.12 314 PHE B O 1
ATOM 5368 N N . PHE B 1 315 ? 6.059 20.734 -2.871 1 79.94 315 PHE B N 1
ATOM 5369 C CA . PHE B 1 315 ? 7.023 19.719 -2.479 1 79.94 315 PHE B CA 1
ATOM 5370 C C . PHE B 1 315 ? 7.234 19.719 -0.969 1 79.94 315 PHE B C 1
ATOM 5372 O O . PHE B 1 315 ? 7.328 20.797 -0.355 1 79.94 315 PHE B O 1
ATOM 5379 N N . HIS B 1 316 ? 7.156 18.625 -0.445 1 80.62 316 HIS B N 1
ATOM 5380 C CA . HIS B 1 316 ? 7.453 18.391 0.964 1 80.62 316 HIS B CA 1
ATOM 5381 C C . HIS B 1 316 ? 8.641 17.453 1.133 1 80.62 316 HIS B C 1
ATOM 5383 O O . HIS B 1 316 ? 8.695 16.391 0.496 1 80.62 316 HIS B O 1
ATOM 5389 N N . PHE B 1 317 ? 9.602 17.891 1.973 1 77.94 317 PHE B N 1
ATOM 5390 C CA . PHE B 1 317 ? 10.844 17.156 2.164 1 77.94 317 PHE B CA 1
ATOM 5391 C C . PHE B 1 317 ? 10.953 16.641 3.596 1 77.94 317 PHE B C 1
ATOM 5393 O O . PHE B 1 317 ? 11.828 17.078 4.352 1 77.94 317 PHE B O 1
ATOM 5400 N N . PRO B 1 318 ? 10.211 15.57 3.895 1 69.31 318 PRO B N 1
ATOM 5401 C CA . PRO B 1 318 ? 10.258 15.062 5.27 1 69.31 318 PRO B CA 1
ATOM 5402 C C . PRO B 1 318 ? 11.367 14.039 5.492 1 69.31 318 PRO B C 1
ATOM 5404 O O . PRO B 1 318 ? 11.93 13.516 4.527 1 69.31 318 PRO B O 1
ATOM 5407 N N . GLY B 1 319 ? 11.695 13.867 6.832 1 65.5 319 GLY B N 1
ATOM 5408 C CA . GLY B 1 319 ? 12.539 12.758 7.25 1 65.5 319 GLY B CA 1
ATOM 5409 C C . GLY B 1 319 ? 13.883 12.734 6.547 1 65.5 319 GLY B C 1
ATOM 5410 O O . GLY B 1 319 ? 14.602 13.742 6.539 1 65.5 319 GLY B O 1
ATOM 5411 N N . ASP B 1 320 ? 14.086 11.617 5.766 1 57.81 320 ASP B N 1
ATOM 5412 C CA . ASP B 1 320 ? 15.367 11.344 5.121 1 57.81 320 ASP B CA 1
ATOM 5413 C C . ASP B 1 320 ? 15.578 12.25 3.91 1 57.81 320 ASP B C 1
ATOM 5415 O O . ASP B 1 320 ? 16.688 12.359 3.389 1 57.81 320 ASP B O 1
ATOM 5419 N N . PHE B 1 321 ? 14.57 13.062 3.691 1 66 321 PHE B N 1
ATOM 5420 C CA . PHE B 1 321 ? 14.656 13.898 2.496 1 66 321 PHE B CA 1
ATOM 5421 C C . PHE B 1 321 ? 14.969 15.344 2.865 1 66 321 PHE B C 1
ATOM 5423 O O . PHE B 1 321 ? 15.25 16.172 1.991 1 66 321 PHE B O 1
ATOM 5430 N N . LYS B 1 322 ? 15.047 15.656 4.055 1 70.5 322 LYS B N 1
ATOM 5431 C CA . LYS B 1 322 ? 15.25 17.016 4.562 1 70.5 322 LYS B CA 1
ATOM 5432 C C . LYS B 1 322 ? 16.562 17.594 4.043 1 70.5 322 LYS B C 1
ATOM 5434 O O . LYS B 1 322 ? 16.625 18.797 3.748 1 70.5 322 LYS B O 1
ATOM 5439 N N . PRO B 1 323 ? 17.516 16.766 3.859 1 69.56 323 PRO B N 1
ATOM 5440 C CA . PRO B 1 323 ? 18.781 17.328 3.383 1 69.56 323 PRO B CA 1
ATOM 5441 C C . PRO B 1 323 ? 18.688 17.891 1.962 1 69.56 323 PRO B C 1
ATOM 5443 O O . PRO B 1 323 ? 19.516 18.703 1.555 1 69.56 323 PRO B O 1
ATOM 5446 N N . MET B 1 324 ? 17.734 17.547 1.266 1 70.88 324 MET B N 1
ATOM 5447 C CA . MET B 1 324 ? 17.578 18.016 -0.111 1 70.88 324 MET B CA 1
ATOM 5448 C C . MET B 1 324 ? 16.859 19.359 -0.156 1 70.88 324 MET B C 1
ATOM 5450 O O . MET B 1 324 ? 16.906 20.062 -1.169 1 70.88 324 MET B O 1
ATOM 5454 N N . PHE B 1 325 ? 16.281 19.75 0.856 1 76.5 325 PHE B N 1
ATOM 5455 C CA . PHE B 1 325 ? 15.391 20.906 0.894 1 76.5 325 PHE B CA 1
ATOM 5456 C C . PHE B 1 325 ? 16.156 22.188 0.567 1 76.5 325 PHE B C 1
ATOM 5458 O O . PHE B 1 325 ? 15.727 22.953 -0.291 1 76.5 325 PHE B O 1
ATOM 5465 N N . PRO B 1 326 ? 17.25 22.344 1.17 1 74.62 326 PRO B N 1
ATOM 5466 C CA . PRO B 1 326 ? 17.922 23.641 0.934 1 74.62 326 PRO B CA 1
ATOM 5467 C C . PRO B 1 326 ? 18.219 23.875 -0.543 1 74.62 326 PRO B C 1
ATOM 5469 O O . PRO B 1 326 ? 18.047 25 -1.033 1 74.62 326 PRO B O 1
ATOM 5472 N N . ARG B 1 327 ? 18.578 22.906 -1.187 1 71.44 327 ARG B N 1
ATOM 5473 C CA . ARG B 1 327 ? 18.922 23.062 -2.596 1 71.44 327 ARG B CA 1
ATOM 5474 C C . ARG B 1 327 ? 17.703 23.438 -3.42 1 71.44 327 ARG B C 1
ATOM 5476 O O . ARG B 1 327 ? 17.781 24.281 -4.312 1 71.44 327 ARG B O 1
ATOM 5483 N N . CYS B 1 328 ? 16.672 22.875 -3.135 1 74.25 328 CYS B N 1
ATOM 5484 C CA . CYS B 1 328 ? 15.438 23.156 -3.863 1 74.25 328 CYS B CA 1
ATOM 5485 C C . CYS B 1 328 ? 14.867 24.5 -3.461 1 74.25 328 CYS B C 1
ATOM 5487 O O . CYS B 1 328 ? 14.406 25.266 -4.312 1 74.25 328 CYS B O 1
ATOM 5489 N N . ALA B 1 329 ? 14.922 24.688 -2.172 1 73.88 329 ALA B N 1
ATOM 5490 C CA . ALA B 1 329 ? 14.406 25.953 -1.644 1 73.88 329 ALA B CA 1
ATOM 5491 C C . ALA B 1 329 ? 15.188 27.141 -2.205 1 73.88 329 ALA B C 1
ATOM 5493 O O . ALA B 1 329 ? 14.602 28.156 -2.566 1 73.88 329 ALA B O 1
ATOM 5494 N N . ASN B 1 330 ? 16.422 26.953 -2.281 1 73.44 330 ASN B N 1
ATOM 5495 C CA . ASN B 1 330 ? 17.266 28.031 -2.801 1 73.44 330 ASN B CA 1
ATOM 5496 C C . ASN B 1 330 ? 16.953 28.328 -4.266 1 73.44 330 ASN B C 1
ATOM 5498 O O . ASN B 1 330 ? 16.891 29.484 -4.676 1 73.44 330 ASN B O 1
ATOM 5502 N N . ALA B 1 331 ? 16.828 27.375 -4.988 1 70.5 331 ALA B N 1
ATOM 5503 C CA . ALA B 1 331 ? 16.516 27.547 -6.402 1 70.5 331 ALA B CA 1
ATOM 5504 C C . ALA B 1 331 ? 15.172 28.25 -6.574 1 70.5 331 ALA B C 1
ATOM 5506 O O . ALA B 1 331 ? 15.031 29.125 -7.426 1 70.5 331 ALA B O 1
ATOM 5507 N N . THR B 1 332 ? 14.273 27.938 -5.809 1 71.56 332 THR B N 1
ATOM 5508 C CA . THR B 1 332 ? 12.945 28.547 -5.867 1 71.56 332 THR B CA 1
ATOM 5509 C C . THR B 1 332 ? 13 30 -5.398 1 71.56 332 THR B C 1
ATOM 5511 O O . THR B 1 332 ? 12.336 30.875 -5.973 1 71.56 332 THR B O 1
ATOM 5514 N N . ALA B 1 333 ? 13.711 30.094 -4.363 1 70.31 333 ALA B N 1
ATOM 5515 C CA . ALA B 1 333 ? 13.82 31.438 -3.807 1 70.31 333 ALA B CA 1
ATOM 5516 C C . ALA B 1 333 ? 14.398 32.406 -4.836 1 70.31 333 ALA B C 1
ATOM 5518 O O . ALA B 1 333 ? 13.969 33.562 -4.918 1 70.31 333 ALA B O 1
ATOM 5519 N N . LYS B 1 334 ? 15.336 32 -5.473 1 68.88 334 LYS B N 1
ATOM 5520 C CA . LYS B 1 334 ? 15.945 32.844 -6.492 1 68.88 334 LYS B CA 1
ATOM 5521 C C . LYS B 1 334 ? 14.906 33.344 -7.504 1 68.88 334 LYS B C 1
ATOM 5523 O O . LYS B 1 334 ? 14.969 34.469 -7.973 1 68.88 334 LYS B O 1
ATOM 5528 N N . TYR B 1 335 ? 14.047 32.562 -7.734 1 65.25 335 TYR B N 1
ATOM 5529 C CA . TYR B 1 335 ? 13.023 32.906 -8.719 1 65.25 335 TYR B CA 1
ATOM 5530 C C . TYR B 1 335 ? 11.898 33.719 -8.094 1 65.25 335 TYR B C 1
ATOM 5532 O O . TYR B 1 335 ? 11.352 34.625 -8.727 1 65.25 335 TYR B O 1
ATOM 5540 N N . ARG B 1 336 ? 11.539 33.344 -6.984 1 64.62 336 ARG B N 1
ATOM 5541 C CA . ARG B 1 336 ? 10.352 33.969 -6.383 1 64.62 336 ARG B CA 1
ATOM 5542 C C . ARG B 1 336 ? 10.711 35.219 -5.605 1 64.62 336 ARG B C 1
ATOM 5544 O O . ARG B 1 336 ? 9.828 36 -5.242 1 64.62 336 ARG B O 1
ATOM 5551 N N . ARG B 1 337 ? 11.969 35.281 -5.246 1 59.03 337 ARG B N 1
ATOM 5552 C CA . ARG B 1 337 ? 12.438 36.406 -4.453 1 59.03 337 ARG B CA 1
ATOM 5553 C C . ARG B 1 337 ? 12.156 37.719 -5.168 1 59.03 337 ARG B C 1
ATOM 5555 O O . ARG B 1 337 ? 12.344 38.812 -4.594 1 59.03 337 ARG B O 1
ATOM 5562 N N . ALA B 1 338 ? 11.633 37.656 -6.348 1 54.56 338 ALA B N 1
ATOM 5563 C CA . ALA B 1 338 ? 11.438 39.031 -6.797 1 54.56 338 ALA B CA 1
ATOM 5564 C C . ALA B 1 338 ? 10.844 39.875 -5.688 1 54.56 338 ALA B C 1
ATOM 5566 O O . ALA B 1 338 ? 9.969 39.438 -4.945 1 54.56 338 ALA B O 1
ATOM 5567 N N . PRO B 1 339 ? 11.633 40.906 -5.348 1 52.38 339 PRO B N 1
ATOM 5568 C CA . PRO B 1 339 ? 11.359 41.844 -4.266 1 52.38 339 PRO B CA 1
ATOM 5569 C C . PRO B 1 339 ? 9.906 42.312 -4.246 1 52.38 339 PRO B C 1
ATOM 5571 O O . PRO B 1 339 ? 9.445 42.969 -5.195 1 52.38 339 PRO B O 1
ATOM 5574 N N . ASN B 1 340 ? 9 41.469 -4.176 1 54.84 340 ASN B N 1
ATOM 5575 C CA . ASN B 1 340 ? 7.711 42.094 -3.994 1 54.84 340 ASN B CA 1
ATOM 5576 C C . ASN B 1 340 ? 7.629 42.844 -2.654 1 54.84 340 ASN B C 1
ATOM 5578 O O . ASN B 1 340 ? 7.469 42.188 -1.609 1 54.84 340 ASN B O 1
ATOM 5582 N N . PRO B 1 341 ? 7.895 44.062 -2.717 1 62.44 341 PRO B N 1
ATOM 5583 C CA . PRO B 1 341 ? 7.754 44.844 -1.488 1 62.44 341 PRO B CA 1
ATOM 5584 C C . PRO B 1 341 ? 6.387 44.688 -0.834 1 62.44 341 PRO B C 1
ATOM 5586 O O . PRO B 1 341 ? 5.383 44.5 -1.529 1 62.44 341 PRO B O 1
ATOM 5589 N N . GLY B 1 342 ? 6.301 44.5 0.538 1 72.56 342 GLY B N 1
ATOM 5590 C CA . GLY B 1 342 ? 5.055 44.562 1.291 1 72.56 342 GLY B CA 1
ATOM 5591 C C . GLY B 1 342 ? 4.492 43.188 1.606 1 72.56 342 GLY B C 1
ATOM 5592 O O . GLY B 1 342 ? 3.393 43.062 2.152 1 72.56 342 GLY B O 1
ATOM 5593 N N . LYS B 1 343 ? 5.336 42.188 1.263 1 79.19 343 LYS B N 1
ATOM 5594 C CA . LYS B 1 343 ? 4.848 40.875 1.568 1 79.19 343 LYS B CA 1
ATOM 5595 C C . LYS B 1 343 ? 4.863 40.594 3.072 1 79.19 343 LYS B C 1
ATOM 5597 O O . LYS B 1 343 ? 5.73 41.094 3.785 1 79.19 343 LYS B O 1
ATOM 5602 N N . TYR B 1 344 ? 3.861 39.938 3.494 1 83.88 344 TYR B N 1
ATOM 5603 C CA . TYR B 1 344 ? 3.748 39.594 4.91 1 83.88 344 TYR B CA 1
ATOM 5604 C C . TYR B 1 344 ? 3.049 38.281 5.102 1 83.88 344 TYR B C 1
ATOM 5606 O O . TYR B 1 344 ? 2.465 37.719 4.16 1 83.88 344 TYR B O 1
ATOM 5614 N N . PHE B 1 345 ? 3.293 37.688 6.195 1 89.25 345 PHE B N 1
ATOM 5615 C CA . PHE B 1 345 ? 2.408 36.625 6.668 1 89.25 345 PHE B CA 1
ATOM 5616 C C . PHE B 1 345 ? 1.65 37.094 7.914 1 89.25 345 PHE B C 1
ATOM 5618 O O . PHE B 1 345 ? 1.964 38.125 8.5 1 89.25 345 PHE B O 1
ATOM 5625 N N . TYR B 1 346 ? 0.591 36.406 8.227 1 93 346 TYR B N 1
ATOM 5626 C CA . TYR B 1 346 ? -0.239 36.781 9.367 1 93 346 TYR B CA 1
ATOM 5627 C C . TYR B 1 346 ? 0.072 35.906 10.57 1 93 346 TYR B C 1
ATOM 5629 O O . TYR B 1 346 ? -0.108 34.688 10.523 1 93 346 TYR B O 1
ATOM 5637 N N . ASP B 1 347 ? 0.586 36.5 11.578 1 94.81 347 ASP B N 1
ATOM 5638 C CA . ASP B 1 347 ? 0.745 35.844 12.875 1 94.81 347 ASP B CA 1
ATOM 5639 C C . ASP B 1 347 ? -0.6 35.688 13.578 1 94.81 347 ASP B C 1
ATOM 5641 O O . ASP B 1 347 ? -1.098 36.625 14.195 1 94.81 347 ASP B O 1
ATOM 5645 N N . VAL B 1 348 ? -1.074 34.5 13.625 1 96.06 348 VAL B N 1
ATOM 5646 C CA . VAL B 1 348 ? -2.428 34.25 14.102 1 96.06 348 VAL B CA 1
ATOM 5647 C C . VAL B 1 348 ? -2.498 34.469 15.609 1 96.06 348 VAL B C 1
ATOM 5649 O O . VAL B 1 348 ? -3.461 35.062 16.109 1 96.06 348 VAL B O 1
ATOM 5652 N N . ASP B 1 349 ? -1.552 34.031 16.328 1 94.75 349 ASP B N 1
ATOM 5653 C CA . ASP B 1 349 ? -1.559 34.094 17.781 1 94.75 349 ASP B CA 1
ATOM 5654 C C . ASP B 1 349 ? -1.601 35.531 18.266 1 94.75 349 ASP B C 1
ATOM 5656 O O . ASP B 1 349 ? -2.283 35.844 19.25 1 94.75 349 ASP B O 1
ATOM 5660 N N . ARG B 1 350 ? -0.858 36.406 17.625 1 95.25 350 ARG B N 1
ATOM 5661 C CA . ARG B 1 350 ? -0.762 37.812 18.062 1 95.25 350 ARG B CA 1
ATOM 5662 C C . ARG B 1 350 ? -1.595 38.719 17.156 1 95.25 350 ARG B C 1
ATOM 5664 O O . ARG B 1 350 ? -1.672 39.906 17.391 1 95.25 350 ARG B O 1
ATOM 5671 N N . GLN B 1 351 ? -2.152 38.188 16.172 1 94.75 351 GLN B N 1
ATOM 5672 C CA . GLN B 1 351 ? -3.129 38.844 15.32 1 94.75 351 GLN B CA 1
ATOM 5673 C C . GLN B 1 351 ? -2.529 40.094 14.664 1 94.75 351 GLN B C 1
ATOM 5675 O O . GLN B 1 351 ? -3.105 41.188 14.734 1 94.75 351 GLN B O 1
ATOM 5680 N N . HIS B 1 352 ? -1.476 39.906 14.016 1 94.56 352 HIS B N 1
ATOM 5681 C CA . HIS B 1 352 ? -0.868 41 13.289 1 94.56 352 HIS B CA 1
ATOM 5682 C C . HIS B 1 352 ? -0.055 40.5 12.102 1 94.56 352 HIS B C 1
ATOM 5684 O O . HIS B 1 352 ? 0.305 39.344 12.047 1 94.56 352 HIS B O 1
ATOM 5690 N N . ASP B 1 353 ? 0.244 41.406 11.172 1 91.94 353 ASP B N 1
ATOM 5691 C CA . ASP B 1 353 ? 1.049 41.125 9.992 1 91.94 353 ASP B CA 1
ATOM 5692 C C . ASP B 1 353 ? 2.539 41.156 10.32 1 91.94 353 ASP B C 1
ATOM 5694 O O . ASP B 1 353 ? 2.99 42.031 11.07 1 91.94 353 ASP B O 1
ATOM 5698 N N . VAL B 1 354 ? 3.195 40.156 9.867 1 89.44 354 VAL B N 1
ATOM 5699 C CA . VAL B 1 354 ? 4.648 40.125 9.992 1 89.44 354 VAL B CA 1
ATOM 5700 C C . VAL B 1 354 ? 5.285 40.281 8.609 1 89.44 354 VAL B C 1
ATOM 5702 O O . VAL B 1 354 ? 5.141 39.406 7.758 1 89.44 354 VAL B O 1
ATOM 5705 N N . ALA B 1 355 ? 5.969 41.312 8.492 1 84.81 355 ALA B N 1
ATOM 5706 C CA . ALA B 1 355 ? 6.621 41.562 7.207 1 84.81 355 ALA B CA 1
ATOM 5707 C C . ALA B 1 355 ? 7.719 40.531 6.938 1 84.81 355 ALA B C 1
ATOM 5709 O O . ALA B 1 355 ? 8.57 40.312 7.797 1 84.81 355 ALA B O 1
ATOM 5710 N N . ILE B 1 356 ? 7.703 39.969 5.777 1 81.62 356 ILE B N 1
ATOM 5711 C CA . ILE B 1 356 ? 8.711 38.969 5.387 1 81.62 356 ILE B CA 1
ATOM 5712 C C . ILE B 1 356 ? 10.102 39.625 5.438 1 81.62 356 ILE B C 1
ATOM 5714 O O . ILE B 1 356 ? 11.07 38.969 5.828 1 81.62 356 ILE B O 1
ATOM 5718 N N . SER B 1 357 ? 10.203 40.844 5.078 1 78.88 357 SER B N 1
ATOM 5719 C CA . SER B 1 357 ? 11.469 41.562 5.07 1 78.88 357 SER B CA 1
ATOM 5720 C C . SER B 1 357 ? 12.078 41.625 6.465 1 78.88 357 SER B C 1
ATOM 5722 O O . SER B 1 357 ? 13.297 41.75 6.609 1 78.88 357 SER B O 1
ATOM 5724 N N . SER B 1 358 ? 11.242 41.531 7.477 1 79.19 358 SER B N 1
ATOM 5725 C CA . SER B 1 358 ? 11.727 41.594 8.852 1 79.19 358 SER B CA 1
ATOM 5726 C C . SER B 1 358 ? 12.375 40.281 9.281 1 79.19 358 SER B C 1
ATOM 5728 O O . SER B 1 358 ? 13.141 40.25 10.25 1 79.19 358 SER B O 1
ATOM 5730 N N . ILE B 1 359 ? 12.086 39.281 8.602 1 79.38 359 ILE B N 1
ATOM 5731 C CA . ILE B 1 359 ? 12.562 37.938 8.969 1 79.38 359 ILE B CA 1
ATOM 5732 C C . ILE B 1 359 ? 13.672 37.5 8.016 1 79.38 359 ILE B C 1
ATOM 5734 O O . ILE B 1 359 ? 14.664 36.906 8.43 1 79.38 359 ILE B O 1
ATOM 5738 N N . CYS B 1 360 ? 13.367 37.688 6.773 1 77.06 360 CYS B N 1
ATOM 5739 C CA . CYS B 1 360 ? 14.312 37.312 5.734 1 77.06 360 CYS B CA 1
ATOM 5740 C C . CYS B 1 360 ? 14.773 38.5 4.926 1 77.06 360 CYS B C 1
ATOM 5742 O O . CYS B 1 360 ? 14.461 38.625 3.736 1 77.06 360 CYS B O 1
ATOM 5744 N N . PRO B 1 361 ? 15.523 39.281 5.473 1 67.19 361 PRO B N 1
ATOM 5745 C CA . PRO B 1 361 ? 15.938 40.469 4.758 1 67.19 361 PRO B CA 1
ATOM 5746 C C . PRO B 1 361 ? 16.641 40.188 3.441 1 67.19 361 PRO B C 1
ATOM 5748 O O . PRO B 1 361 ? 16.5 40.938 2.469 1 67.19 361 PRO B O 1
ATOM 5751 N N . ASP B 1 362 ? 17.266 39.031 3.439 1 60.94 362 ASP B N 1
ATOM 5752 C CA . ASP B 1 362 ? 18.016 38.688 2.234 1 60.94 362 ASP B CA 1
ATOM 5753 C C . ASP B 1 362 ? 17.078 38.25 1.102 1 60.94 362 ASP B C 1
ATOM 5755 O O . ASP B 1 362 ? 17.484 38.188 -0.059 1 60.94 362 ASP B O 1
ATOM 5759 N N . TYR B 1 363 ? 15.93 38 1.46 1 56.41 363 TYR B N 1
ATOM 5760 C CA . TYR B 1 363 ? 14.984 37.562 0.438 1 56.41 363 TYR B CA 1
ATOM 5761 C C . TYR B 1 363 ? 13.984 38.656 0.11 1 56.41 363 TYR B C 1
ATOM 5763 O O . TYR B 1 363 ? 13.055 38.438 -0.673 1 56.41 363 TYR B O 1
ATOM 5771 N N . SER B 1 364 ? 14.062 39.719 0.883 1 52.97 364 SER B N 1
ATOM 5772 C CA . SER B 1 364 ? 13.148 40.844 0.632 1 52.97 364 SER B CA 1
ATOM 5773 C C . SER B 1 364 ? 13.789 41.875 -0.281 1 52.97 364 SER B C 1
ATOM 5775 O O . SER B 1 364 ? 14.984 42.156 -0.176 1 52.97 364 SER B O 1
#

pLDDT: mean 77.26, std 17.95, range [29.53, 98.5]

Sequence (728 aa):
MIPGFVPRKLRFLTLADNPRPDICLLAASVFAYESSSVLNVLGWNYSSTFFDGTTCGQGCADKRDGKQYRHGQQKKLHWLSHYFEKNPELHDDDLVLFTDAWDVVVQDDPQKLTQLFLQKTKLKRGVIFNGEPSCGDSFGNGGNYGNQLRQKKWTIQLTVDQKPRVIAGHNMCSAVAAKTASTDAAPGPNWSLGSGGFLGDVRSIRAFLRRITEIRVAQEKDFFRLANPSAFAGNPRFGQPLRQSFLFEGDQILFQIAYLKYPEVNVLVDTAADIFFVMSYLIGSGSGSSGCTSLYFHDQVPSKFTWNDVQPVFFHFPGDFKPMFPRCANATAKYRRAPNPGKYFYDVDRQHDVAISSICPDYSMIPGFVPRKLRFLTLADNPRPDICLLAASVFAYESSSVLNVLGWNYSSTFFDGTTCGQGCADKRDGKQYRHGQQKKLHWLSHYFEKNPELHDDDLVLFTDAWDVVVQDDPQKLTQLFLQKTKLKRGVIFNGEPSCGDSFGNGGNYGNQLRQKKWTIQLTVDQKPRVIAGHNMCSAVAAKTASTDAAPGPNWSLGSGGFLGDVRSIRAFLRRITEIRVAQEKDFFRLANPSAFAGNPRFGQPLRQSFLFEGDQILFQIAYLKYPEVNVLVDTAADIFFVMSYLIGSGSGSSGCTSLYFHDQVPSKFTWNDVQPVFFHFPGDFKPMFPRCANATAKYRRAPNPGKYFYDVDRQHDVAISSICPDYS

Secondary structure (DSSP, 8-state):
--PPP----EEEEEE--S--TTHHHHHHHHHHH-TT--EEEESTTT--S-TTS---GGGG----SS---THHHHHHHHHHHHHHHH-TT--TT-EEEEEESSSEEE-S-TTHHHHHHHHHHTT---EEEEEESS--SSTT--HHHHHHHHHSEEEE-SSTTSPPEEEEGGGHHHHHHHHHHTS-----S--EEEEEEEEEEHHHHHHHHHHHHHHHHHHHHHHHHHH-SSTTTS-GGGGS-S-S-TGGG-HHHHHHHHHHH-TTS-EEE-TT-SSEEE--TT--SSS---SS-TTTTGGGPPP--TTT----SEEE--GGGGGGHHHHHHHHHHHHSSS-TT-EEEETTTTEEEEHHHH-GGG-/--PPP--S-EEEEEE--S--TTHHHHHHHHHHH-TT--EEEESTTT--S-TTS---GGGG----SS---THHHHHHHHHHHHHHHH-TT--TT-EEEEEESSSEEE-S-TTHHHHHHHHHHTT---EEEEEESS--SSTT--HHHHHHHHHSEEEE-SSTTSPPEEEEGGGHHHHHHHHHHTS-----S--EEEEEEEEEEHHHHHHHHHHHHHHHHHHHHHHHHHH-SSTTTS-GGG-S---S-TGGG-HHHHHHHHHHH-TTS-EEE-TT-SSEEE--TTEE-SSS--SS-TTTTGGGPPPEETTT----SEEE--GGGGGGHHHHHHHHHHHHT---TT-EEEETTTTEEEEHHHH-GGG-

Solvent-accessible surface area (backbone atoms only — not comparable to full-atom values): 37912 Å² total; per-residue (Å²): 122,82,79,57,62,70,72,73,44,82,44,39,37,31,52,32,55,60,82,50,58,53,40,42,53,38,31,47,46,47,31,67,70,38,86,81,37,51,30,33,29,33,40,46,68,49,41,54,44,43,60,85,68,50,63,64,59,78,54,27,51,64,75,72,82,75,61,82,61,54,45,63,36,48,29,51,51,52,52,51,47,47,49,65,73,63,42,81,86,65,47,58,47,23,30,39,38,38,37,52,35,75,40,42,43,62,55,43,66,67,77,50,49,60,55,51,48,36,62,72,44,68,25,44,76,25,31,36,23,21,17,25,51,42,64,58,75,25,61,70,33,72,62,70,63,16,46,53,50,26,71,34,73,42,70,34,15,73,42,74,88,44,72,70,42,78,43,54,20,75,44,48,54,32,50,41,37,15,47,48,36,46,40,89,64,61,46,15,46,20,42,18,65,34,71,58,24,35,41,24,26,41,50,44,45,43,56,49,46,52,48,30,48,52,51,49,54,52,50,52,54,50,48,55,52,65,74,34,73,78,41,72,80,68,54,61,79,68,58,60,67,85,69,74,55,64,87,40,58,26,52,38,42,45,50,46,49,34,59,34,42,46,35,82,53,52,70,44,57,30,21,47,20,53,57,33,24,51,59,45,91,46,33,8,56,94,64,72,47,71,55,48,41,89,56,38,41,38,95,76,36,60,52,36,31,49,79,75,63,33,58,27,30,26,40,32,29,59,79,96,28,39,81,42,33,60,52,36,48,49,44,44,37,69,65,62,34,70,76,64,87,89,47,44,29,33,34,48,36,76,67,44,78,41,50,36,47,78,64,28,50,89,47,90,123,82,81,56,61,68,71,73,45,82,43,39,37,32,54,32,53,60,82,50,56,53,40,40,53,36,31,48,45,46,32,65,71,38,87,81,38,51,31,33,29,33,41,47,66,49,42,54,45,43,60,86,67,50,64,64,58,80,57,27,49,61,78,68,84,75,60,85,59,56,45,62,38,46,30,50,51,53,52,50,45,48,50,63,74,62,41,82,86,65,48,59,45,22,29,38,38,37,36,54,35,73,39,40,44,64,57,43,66,66,77,50,48,62,56,52,48,35,60,72,48,68,24,45,74,23,31,36,23,22,16,24,54,42,67,59,75,27,63,72,33,73,62,70,61,17,47,54,50,26,70,36,74,42,70,34,15,71,41,73,89,42,67,71,44,77,42,55,19,75,44,47,56,32,48,42,37,16,45,48,35,47,40,92,63,62,45,15,46,19,42,19,65,35,72,56,24,35,40,24,26,40,48,43,45,43,56,48,44,52,49,30,49,52,51,49,54,52,49,52,54,50,50,57,52,65,65,37,73,74,38,86,78,68,54,62,82,69,55,52,67,79,68,69,60,59,89,42,54,27,50,38,41,46,52,46,49,36,60,33,43,45,35,82,53,51,70,43,56,31,20,46,21,51,55,32,24,52,62,49,93,46,30,9,45,91,67,80,46,64,64,48,40,90,53,40,44,38,95,76,37,62,52,28,31,52,82,76,64,34,57,26,30,27,39,32,28,62,80,93,30,40,81,48,33,61,51,37,49,50,43,45,38,69,66,64,32,59,64,57,84,85,46,43,29,33,35,48,36,79,66,43,76,40,49,36,48,79,65,27,52,89,55,72

Nearest PDB structures (foldseek):
  3zf8-assembly1_A-2  TM=4.262E-01  e=2.117E-01  Saccharomyces cerevisiae S288C
  6l8z-assembly1_A  TM=4.220E-01  e=1.470E+00  Siraitia grosvenorii
  7wsx-assembly1_B  TM=2.641E-01  e=4.379E-01  Methanothermobacter marburgensis
  1sbz-assembly1_A  TM=3.355E-01  e=3.230E+00  Escherichia coli O157:H7
  1sbz-assembly1_D  TM=3.345E-01  e=3.230E+00  Escherichia coli O157:H7

Radius of gyration: 28.47 Å; Cα contacts (8 Å, |Δi|>4): 1486; chains: 2; bounding box: 68×88×79 Å

Organism: Aphanomyces astaci (NCBI:txid112090)

Foldseek 3Di:
DPQFADADAEAEEEEDLDQDLLLLQVQLLQCVQDVPYFYEYENPPLDQAFQVGHGPPPLSHGPPPPPPQLSVQSNVLVRLLCCLPPPPPADQRHKYKYAYRHQKHFQDRCVCVSVVVCVFLVRHFAKEAEFDLFQPCACPDDDDLNVVQQADKAWFDLAPPDDIDIDGSNCLRVLQQVSQVPDPGDAANGRYGDPRIMIGGSNLSNVLSVQLVVVLVVVVVVLVCVLCVPPVPDDCVSVPPVSNSRVRNDSRHSSSSSNGHPNVGHYHYNRHCQAEDADDLQFDAVDSDGALPLCPCNPNDHGAGNRVRHGYRMYGHDDPRRVRRVSNSVSSLVVSLPDDPPRWHAHRNNGDTDGSCVSCVVSD/DPQFADADEEAEEEEDLDQDLLLLQVQLLQCPQPVPYFYEYENPPLDQAFQVGHGPPPLSHGPPPPDPQLSVLSNVLVRLLCCLPPPPVADQRHKYKYAYRRQKHFQDRCVCVSVVVCVFLVRHFAKEAEFDLFQPPACPDDDDLNVVQQADKAWFDLAPPDDIDIDGSNCLRVLQQVSQVPDPGDAANGRYGDPRIMIGGSNLSNVLSVQLVVVLVVVVVVVQCVLPDPPVPDDCVSVPRVSNPRVSSDSRHSSSSSNGHPNVGHYHYNRHCQAEDADDQQFDAVPRDGALPLCCCNVNDHTAGNRVRHGYRMYGQDDPRRVRRVSNSVSSLVVSLPPPDPRWHAHRNNGDTDGSCVSCVVSD